Protein 1M06 (pdb70)

B-factor: mean 13.77, std 19.86, range [1.0, 128.06]

Foldseek 3Di:
DAKDWPWDKWWAFFFAQFKAFTDKDWDFAFKWKWKKKWWKKWFFWFPAADDFWWKKKKFKWWAFVCLFCPVLVVVCVVVDPNRDDDDWFAADPAQQLQGRLPHGQDPVRTHHRQSVVQLLLACQPPFADVLDDRDDDDGSHSDDPRCRRHNDGGFAPDDQQQDFQRPVQDQDDDDDADPPDRDVVVVVVSVVVVVVVRCCSRPVVDPQSVCVVVVHGDDCVRVSHTGIQFMDMDIWAFGWDAQDDPVRHPTIMYITMGIDMTIGGTDRRNRIGMIIMMMHIHDRAAEQFFDQLVVQDPDDDCQQPVVDPVNQVPHGWDKAFLVSTGVQTDRLAIGTHRGNVSVVDPGDHDNCVCLPPFRYQYQSHRFPNPVPSDSSNRRTDDSVSNVRTHPDPPPHTMIIMMMMTMMMGDDDDDPCVVPDDD/DADDPDFQDDADDPDAEEEAEEEAAFDALQFKAFASWQPAAAVLHHKYWYWYKYDHPDHQWGKHWHKHFYDQPDPDQKFKKKKWKKKFWPAQFQKAKFKKKFKALDPGDRIGRSVRIDTDHFDWPDGGRTITTGIHMDIDGQDDPDPRITMMMGMMMTGPGDDTGIMTIMMTMGTDPDDDDDDRPPD/DVCVVPDDDPPPDDDDDDDPDDDD

Secondary structure (DSSP, 8-state):
-EEEE--EEEEEEE-SSEEEEEEEEEE-TT-EEEEEEEEEEEEPPBSSS----EEEEEEEEEEEHHHHHTHHHHHHHHHGGG---PPEEE--SSTTTTGGGTS---TTSEEEHHHHHHHHHHIIIIIS-TTSPPP--SSGGGS-HHHHHH-EE-BPPP-TTTS-B-TT--S-------SS---HHHHHHHHHHHHHHHHHHHH--SHHHHHHHTT----TTTTTPPEEEEEEEEEE-EEEEE--STTTTT-EEEEEEEEEEEEEEEEE--SSEEEEEEEEEE-----TTB--HHHH-SS--HHHHT--HHHHTTSPPEEEEGGGTBTT--TT-EEEE-TTGGGT-------GGGGG-TT--S-SS-TTTTT-S-HHHHHB--GGGGGGGBS--BTBSEEEEEEEEEEEEE----HHHHH---/-------S----SS-SEEEEEEEE--B-TTSEEEB--SS---SSEEEEEEEEEE--SS-SSEEEEEEEEPP----SSEEEEEEEEEEEESS----EEEEEEEEESSSS-SEEEGGG-EEE----SEE-SSEEEEEEEEEEE-S-SSTT-EEEEEEEEEESS--SEEEEEEEEEEE-S-------TT-/--GGGS-----SSS----SSS---

Structure (mmCIF, N/CA/C/O backbone):
data_1M06
#
_entry.id   1M06
#
_cell.length_a   290.258
_cell.length_b   332.115
_cell.length_c   337.698
_cell.angle_alpha   90.00
_cell.angle_beta   94.08
_cell.angle_gamma   90.00
#
_symmetry.space_group_name_H-M   'P 1 21 1'
#
loop_
_entity.id
_entity.type
_entity.pdbx_description
1 polymer 'Capsid Protein'
2 polymer 'Major spike protein'
3 polymer 'Small core protein'
4 polymer "5'-D(P*(3DR)P*(3DR)P*(3DR)P*(3DR)P*(3DR)P*(3DR)P*(3DR)P*(3DR)P*(3DR)P*(3DR))-3'"
#
loop_
_atom_site.group_PDB
_atom_site.id
_atom_site.type_symbol
_atom_site.label_atom_id
_atom_site.label_alt_id
_atom_site.label_comp_id
_atom_site.label_asym_id
_atom_site.label_entity_id
_atom_site.label_seq_id
_atom_site.pdbx_PDB_ins_code
_atom_site.Cartn_x
_atom_site.Cartn_y
_atom_site.Cartn_z
_atom_site.occupancy
_atom_site.B_iso_or_equiv
_atom_site.auth_seq_id
_atom_site.auth_comp_id
_atom_site.auth_asym_id
_atom_site.auth_atom_id
_atom_site.pdbx_PDB_model_num
ATOM 1 N N . ARG A 1 10 ? 65.575 -15.232 60.364 1.00 58.00 10 ARG F N 1
ATOM 2 C CA . ARG A 1 10 ? 64.821 -14.557 61.412 1.00 58.00 10 ARG F CA 1
ATOM 3 C C . ARG A 1 10 ? 63.628 -13.786 60.824 1.00 58.00 10 ARG F C 1
ATOM 4 O O . ARG A 1 10 ? 63.456 -12.589 61.093 1.00 58.00 10 ARG F O 1
ATOM 12 N N . GLU A 1 11 ? 62.828 -14.467 60.002 1.00 18.19 11 GLU F N 1
ATOM 13 C CA . GLU A 1 11 ? 61.641 -13.862 59.393 1.00 18.19 11 GLU F CA 1
ATOM 14 C C . GLU A 1 11 ? 60.340 -14.423 59.989 1.00 18.19 11 GLU F C 1
ATOM 15 O O . GLU A 1 11 ? 60.364 -15.389 60.753 1.00 18.19 11 GLU F O 1
ATOM 21 N N . ILE A 1 12 ? 59.208 -13.818 59.638 1.00 9.72 12 ILE F N 1
ATOM 22 C CA . ILE A 1 12 ? 57.914 -14.224 60.184 1.00 9.72 12 ILE F CA 1
ATOM 23 C C . ILE A 1 12 ? 57.205 -15.397 59.535 1.00 9.72 12 ILE F C 1
ATOM 24 O O . ILE A 1 12 ? 57.130 -15.500 58.307 1.00 9.72 12 ILE F O 1
ATOM 29 N N . VAL A 1 13 ? 56.655 -16.262 60.377 1.00 1.01 13 VAL F N 1
ATOM 30 C CA . VAL A 1 13 ? 55.909 -17.420 59.912 1.00 1.01 13 VAL F CA 1
ATOM 31 C C . VAL A 1 13 ? 54.535 -17.217 60.514 1.00 1.01 13 VAL F C 1
ATOM 32 O O . VAL A 1 13 ? 54.434 -17.041 61.726 1.00 1.01 13 VAL F O 1
ATOM 36 N N . ASP A 1 14 ? 53.485 -17.222 59.694 1.00 1.00 14 ASP F N 1
ATOM 37 C CA . ASP A 1 14 ? 52.141 -17.015 60.230 1.00 1.00 14 ASP F CA 1
ATOM 38 C C . ASP A 1 14 ? 51.418 -18.327 60.492 1.00 1.00 14 ASP F C 1
ATOM 39 O O . ASP A 1 14 ? 50.991 -19.018 59.562 1.00 1.00 14 ASP F O 1
ATOM 44 N N . LEU A 1 15 ? 51.254 -18.642 61.771 1.00 9.17 15 LEU F N 1
ATOM 45 C CA . LEU A 1 15 ? 50.614 -19.878 62.168 1.00 9.17 15 LEU F CA 1
ATOM 46 C C . LEU A 1 15 ? 49.220 -19.695 62.726 1.00 9.17 15 LEU F C 1
ATOM 47 O O . LEU A 1 15 ? 48.706 -20.579 63.396 1.00 9.17 15 LEU F O 1
ATOM 52 N N . SER A 1 16 ? 48.607 -18.548 62.458 1.00 1.00 16 SER F N 1
ATOM 53 C CA . SER A 1 16 ? 47.262 -18.290 62.958 1.00 1.00 16 SER F CA 1
ATOM 54 C C . SER A 1 16 ? 46.347 -19.404 62.468 1.00 1.00 16 SER F C 1
ATOM 55 O O . SER A 1 16 ? 46.670 -20.063 61.482 1.00 1.00 16 SER F O 1
ATOM 58 N N . HIS A 1 17 ? 45.226 -19.618 63.155 1.00 1.00 17 HIS F N 1
ATOM 59 C CA . HIS A 1 17 ? 44.266 -20.662 62.772 1.00 1.00 17 HIS F CA 1
ATOM 60 C C . HIS A 1 17 ? 43.048 -20.716 63.697 1.00 1.00 17 HIS F C 1
ATOM 61 O O . HIS A 1 17 ? 43.089 -20.225 64.823 1.00 1.00 17 HIS F O 1
ATOM 68 N N . LEU A 1 18 ? 41.969 -21.329 63.211 1.00 1.02 18 LEU F N 1
ATOM 69 C CA . LEU A 1 18 ? 40.739 -21.476 63.983 1.00 1.02 18 LEU F CA 1
ATOM 70 C C . LEU A 1 18 ? 40.735 -22.810 64.690 1.00 1.02 18 LEU F C 1
ATOM 71 O O . LEU A 1 18 ? 41.498 -23.709 64.343 1.00 1.02 18 LEU F O 1
ATOM 76 N N . ALA A 1 19 ? 39.841 -22.955 65.660 1.00 1.00 19 ALA F N 1
ATOM 77 C CA . ALA A 1 19 ? 39.740 -24.201 66.397 1.00 1.00 19 ALA F CA 1
ATOM 78 C C . ALA A 1 19 ? 38.365 -24.364 66.994 1.00 1.00 19 ALA F C 1
ATOM 79 O O . ALA A 1 19 ? 37.949 -23.556 67.813 1.00 1.00 19 ALA F O 1
ATOM 81 N N . PHE A 1 20 ? 37.654 -25.401 66.571 1.00 1.00 20 PHE F N 1
ATOM 82 C CA . PHE A 1 20 ? 36.338 -25.688 67.124 1.00 1.00 20 PHE F CA 1
ATOM 83 C C . PHE A 1 20 ? 36.532 -26.887 68.018 1.00 1.00 20 PHE F C 1
ATOM 84 O O . PHE A 1 20 ? 36.953 -27.943 67.558 1.00 1.00 20 PHE F O 1
ATOM 92 N N . ASP A 1 21 ? 36.226 -26.737 69.296 1.00 1.00 21 ASP F N 1
ATOM 93 C CA . ASP A 1 21 ? 36.441 -27.833 70.213 1.00 1.00 21 ASP F CA 1
ATOM 94 C C . ASP A 1 21 ? 35.294 -27.997 71.191 1.00 1.00 21 ASP F C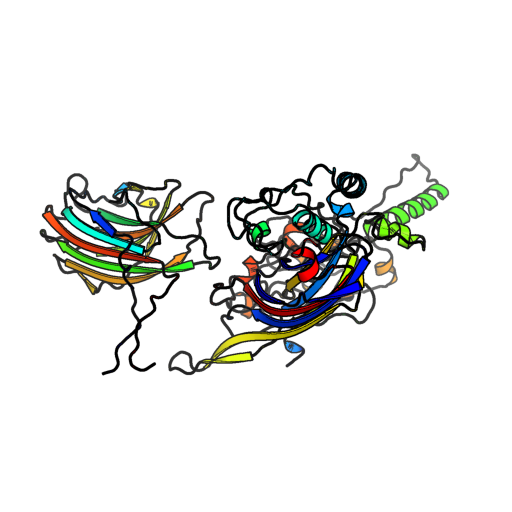 1
ATOM 95 O O . ASP A 1 21 ? 34.365 -27.196 71.201 1.00 1.00 21 ASP F O 1
ATOM 100 N N . CYS A 1 22 ? 35.363 -29.045 72.011 1.00 1.00 22 CYS F N 1
ATOM 101 C CA . CYS A 1 22 ? 34.332 -29.324 73.009 1.00 1.00 22 CYS F CA 1
ATOM 102 C C . CYS A 1 22 ? 34.792 -30.443 73.929 1.00 1.00 22 CYS F C 1
ATOM 103 O O . CYS A 1 22 ? 35.604 -31.278 73.536 1.00 1.00 22 CYS F O 1
ATOM 106 N N . GLY A 1 23 ? 34.265 -30.476 75.144 1.00 1.00 23 GLY F N 1
ATOM 107 C CA . GLY A 1 23 ? 34.683 -31.516 76.059 1.00 1.00 23 GLY F CA 1
ATOM 108 C C . GLY A 1 23 ? 33.751 -31.748 77.223 1.00 1.00 23 GLY F C 1
ATOM 109 O O . GLY A 1 23 ? 32.630 -31.233 77.253 1.00 1.00 23 GLY F O 1
ATOM 110 N N . MET A 1 24 ? 34.218 -32.554 78.174 1.00 1.47 24 MET F N 1
ATOM 111 C CA . MET A 1 24 ? 33.442 -32.864 79.362 1.00 1.47 24 MET F CA 1
ATOM 112 C C . MET A 1 24 ? 33.877 -31.879 80.422 1.00 1.47 24 MET F C 1
ATOM 113 O O . MET A 1 24 ? 34.948 -31.271 80.305 1.00 1.47 24 MET F O 1
ATOM 118 N N . LEU A 1 25 ? 33.061 -31.731 81.460 1.00 1.06 25 LEU F N 1
ATOM 119 C CA . LEU A 1 25 ? 33.374 -30.796 82.507 1.00 1.06 25 LEU F CA 1
ATOM 120 C C . LEU A 1 25 ? 34.726 -30.978 83.171 1.00 1.06 25 LEU F C 1
ATOM 121 O O . LEU A 1 25 ? 35.736 -30.459 82.690 1.00 1.06 25 LEU F O 1
ATOM 126 N N . GLY A 1 26 ? 34.765 -31.720 84.269 1.00 1.09 26 GLY F N 1
ATOM 127 C CA . GLY A 1 26 ? 36.017 -31.880 84.993 1.00 1.09 26 GLY F CA 1
ATOM 128 C C . GLY A 1 26 ? 37.325 -32.218 84.281 1.00 1.09 26 GLY F C 1
ATOM 129 O O . GLY A 1 26 ? 38.404 -32.142 84.886 1.00 1.09 26 GLY F O 1
ATOM 130 N N . ARG A 1 27 ? 37.260 -32.572 83.005 1.00 1.00 27 ARG F N 1
ATOM 131 C CA . ARG A 1 27 ? 38.469 -32.967 82.300 1.00 1.00 27 ARG F CA 1
ATOM 132 C C . ARG A 1 27 ? 39.234 -31.881 81.549 1.00 1.00 27 ARG F C 1
ATOM 133 O O . ARG A 1 27 ? 38.634 -30.998 80.938 1.00 1.00 27 ARG F O 1
ATOM 141 N N . LEU A 1 28 ? 40.564 -31.984 81.623 1.00 1.00 28 LEU F N 1
ATOM 142 C CA . LEU A 1 28 ? 41.531 -31.058 81.015 1.00 1.00 28 LEU F CA 1
ATOM 143 C C . LEU A 1 28 ? 41.850 -31.404 79.577 1.00 1.00 28 LEU F C 1
ATOM 144 O O . LEU A 1 28 ? 42.522 -32.399 79.319 1.00 1.00 28 LEU F O 1
ATOM 149 N N . LYS A 1 29 ? 41.410 -30.564 78.647 1.00 1.04 29 LYS F N 1
ATOM 150 C CA . LYS A 1 29 ? 41.653 -30.829 77.237 1.00 1.04 29 LYS F CA 1
ATOM 151 C C . LYS A 1 29 ? 42.576 -29.865 76.521 1.00 1.04 29 LYS F C 1
ATOM 152 O O . LYS A 1 29 ? 42.571 -28.665 76.788 1.00 1.04 29 LYS F O 1
ATOM 158 N N . THR A 1 30 ? 43.355 -30.408 75.593 1.00 1.00 30 THR F N 1
ATOM 159 C CA . THR A 1 30 ? 44.273 -29.621 74.790 1.00 1.00 30 THR F CA 1
ATOM 160 C C . THR A 1 30 ? 43.439 -28.948 73.718 1.00 1.00 30 THR F C 1
ATOM 161 O O . THR A 1 30 ? 42.605 -29.597 73.101 1.00 1.00 30 THR F O 1
ATOM 165 N N . VAL A 1 31 ? 43.648 -27.661 73.474 1.00 2.81 31 VAL F N 1
ATOM 166 C CA . VAL A 1 31 ? 42.853 -27.013 72.450 1.00 2.81 31 VAL F CA 1
ATOM 167 C C . VAL A 1 31 ? 43.650 -26.576 71.241 1.00 2.81 31 VAL F C 1
ATOM 168 O O . VAL A 1 31 ? 43.075 -26.264 70.203 1.00 2.81 31 VAL F O 1
ATOM 172 N N . SER A 1 32 ? 44.969 -26.539 71.372 1.00 11.73 32 SER F N 1
ATOM 173 C CA . SER A 1 32 ? 45.827 -26.154 70.259 1.00 11.73 32 SER F CA 1
ATOM 174 C C . SER A 1 32 ? 47.285 -26.300 70.649 1.00 11.73 32 SER F C 1
ATOM 175 O O . SER A 1 32 ? 47.705 -25.846 71.715 1.00 11.73 32 SER F O 1
ATOM 178 N N . TRP A 1 33 ? 48.057 -26.958 69.791 1.00 4.33 33 TRP F N 1
ATOM 179 C CA . TRP A 1 33 ? 49.478 -27.148 70.044 1.00 4.33 33 TRP F CA 1
ATOM 180 C C . TRP A 1 33 ? 50.231 -26.766 68.799 1.00 4.33 33 TRP F C 1
ATOM 181 O O . TRP A 1 33 ? 49.749 -26.979 67.692 1.00 4.33 33 TRP F O 1
ATOM 192 N N . THR A 1 34 ? 51.423 -26.222 68.983 1.00 1.63 34 THR F N 1
ATOM 193 C CA . THR A 1 34 ? 52.235 -25.789 67.862 1.00 1.63 34 THR F CA 1
ATOM 194 C C . THR A 1 34 ? 53.671 -26.226 68.059 1.00 1.63 34 THR F C 1
ATOM 195 O O . THR A 1 34 ? 54.246 -26.017 69.117 1.00 1.63 34 THR F O 1
ATOM 199 N N . PRO A 1 35 ? 54.260 -26.871 67.051 1.00 1.00 35 PRO F N 1
ATOM 200 C CA . PRO A 1 35 ? 55.648 -27.283 67.229 1.00 1.00 35 PRO F CA 1
ATOM 201 C C . PRO A 1 35 ? 56.534 -26.075 66.980 1.00 1.00 35 PRO F C 1
ATOM 202 O O . PRO A 1 35 ? 56.287 -25.291 66.061 1.00 1.00 35 PRO F O 1
ATOM 206 N N . VAL A 1 36 ? 57.548 -25.916 67.818 1.00 4.90 36 VAL F N 1
ATOM 207 C CA . VAL A 1 36 ? 58.468 -24.801 67.694 1.00 4.90 36 VAL F CA 1
ATOM 208 C C . VAL A 1 36 ? 59.883 -25.326 67.573 1.00 4.90 36 VAL F C 1
ATOM 209 O O . VAL A 1 36 ? 60.141 -26.513 67.813 1.00 4.90 36 VAL F O 1
ATOM 213 N N . ILE A 1 37 ? 60.796 -24.430 67.208 1.00 2.63 37 ILE F N 1
ATOM 214 C CA . ILE A 1 37 ? 62.193 -24.777 67.010 1.00 2.63 37 ILE F CA 1
ATOM 215 C C . ILE A 1 37 ? 63.113 -23.920 67.841 1.00 2.63 37 ILE F C 1
ATOM 216 O O . ILE A 1 37 ? 62.793 -22.777 68.151 1.00 2.63 37 ILE F O 1
ATOM 221 N N . ALA A 1 38 ? 64.270 -24.457 68.195 1.00 1.00 38 ALA F N 1
ATOM 222 C CA . ALA A 1 38 ? 65.218 -23.689 68.974 1.00 1.00 38 ALA F CA 1
ATOM 223 C C . ALA A 1 38 ? 65.478 -22.377 68.244 1.00 1.00 38 ALA F C 1
ATOM 224 O O . ALA A 1 38 ? 65.751 -22.368 67.051 1.00 1.00 38 ALA F O 1
ATOM 226 N N . GLY A 1 39 ? 65.410 -21.269 68.966 1.00 1.00 39 GLY F N 1
ATOM 227 C CA . GLY A 1 39 ? 65.683 -19.973 68.360 1.00 1.00 39 GLY F CA 1
ATOM 228 C C . GLY A 1 39 ? 64.424 -19.193 68.020 1.00 1.00 39 GLY F C 1
ATOM 229 O O . GLY A 1 39 ? 64.486 -17.987 67.761 1.00 1.00 39 GLY F O 1
ATOM 230 N N . ASP A 1 40 ? 63.279 -19.869 68.025 1.00 1.00 40 ASP F N 1
ATOM 231 C CA . ASP A 1 40 ? 62.004 -19.230 67.705 1.00 1.00 40 ASP F CA 1
ATOM 232 C C . ASP A 1 40 ? 61.537 -18.212 68.745 1.00 1.00 40 ASP F C 1
ATOM 233 O O . ASP A 1 40 ? 61.813 -18.356 69.936 1.00 1.00 40 ASP F O 1
ATOM 238 N N . SER A 1 41 ? 60.861 -17.182 68.286 1.00 1.00 41 SER F N 1
ATOM 239 C CA . SER A 1 41 ? 60.232 -16.175 69.122 1.00 1.00 41 SER F CA 1
ATOM 240 C C . SER A 1 41 ? 58.743 -16.394 68.865 1.00 1.00 41 SER F C 1
ATOM 241 O O . SER A 1 41 ? 58.216 -16.049 67.805 1.00 1.00 41 SER F O 1
ATOM 244 N N . PHE A 1 42 ? 58.042 -16.956 69.841 1.00 1.00 42 PHE F N 1
ATOM 245 C CA . PHE A 1 42 ? 56.635 -17.310 69.709 1.00 1.00 42 PHE F CA 1
ATOM 246 C C . PHE A 1 42 ? 55.654 -16.416 70.454 1.00 1.00 42 PHE F C 1
ATOM 247 O O . PHE A 1 42 ? 55.760 -16.253 71.666 1.00 1.00 42 PHE F O 1
ATOM 255 N N . GLU A 1 43 ? 54.703 -15.847 69.722 1.00 1.04 43 GLU F N 1
ATOM 256 C CA . GLU A 1 43 ? 53.676 -14.979 70.302 1.00 1.04 43 GLU F CA 1
ATOM 257 C C . GLU A 1 43 ? 52.301 -15.549 69.935 1.00 1.04 43 GLU F C 1
ATOM 258 O O . GLU A 1 43 ? 52.087 -15.979 68.800 1.00 1.04 43 GLU F O 1
ATOM 264 N N . LEU A 1 44 ? 51.369 -15.559 70.885 1.00 1.56 44 LEU F N 1
ATOM 265 C CA . LEU A 1 44 ? 50.033 -16.088 70.624 1.00 1.56 44 LEU F CA 1
ATOM 266 C C . LEU A 1 44 ? 48.933 -15.275 71.253 1.00 1.56 44 LEU F C 1
ATOM 267 O O . LEU A 1 44 ? 48.934 -15.072 72.457 1.00 1.56 44 LEU F O 1
ATOM 272 N N . ASP A 1 45 ? 47.979 -14.829 70.442 1.00 1.02 45 ASP F N 1
ATOM 273 C CA . ASP A 1 45 ? 46.836 -14.071 70.939 1.00 1.02 45 ASP F CA 1
ATOM 274 C C . ASP A 1 45 ? 45.594 -14.804 70.474 1.00 1.02 45 ASP F C 1
ATOM 275 O O . ASP A 1 45 ? 45.236 -14.759 69.295 1.00 1.02 45 ASP F O 1
ATOM 280 N N . ALA A 1 46 ? 44.946 -15.503 71.401 1.00 1.00 46 ALA F N 1
ATOM 281 C CA . ALA A 1 46 ? 43.751 -16.250 71.061 1.00 1.00 46 ALA F CA 1
ATOM 282 C C . ALA A 1 46 ? 42.526 -15.498 71.515 1.00 1.00 46 ALA F C 1
ATOM 283 O O . ALA A 1 46 ? 42.536 -14.827 72.542 1.00 1.00 46 ALA F O 1
ATOM 285 N N . VAL A 1 47 ? 41.467 -15.618 70.735 1.00 1.00 47 VAL F N 1
ATOM 286 C CA . VAL A 1 47 ? 40.225 -14.954 71.060 1.00 1.00 47 VAL F CA 1
ATOM 287 C C . VAL A 1 47 ? 39.069 -15.748 70.492 1.00 1.00 47 VAL F C 1
ATOM 288 O O . VAL A 1 47 ? 39.126 -16.210 69.357 1.00 1.00 47 VAL F O 1
ATOM 292 N N . GLY A 1 48 ? 38.022 -15.907 71.287 1.00 1.00 48 GLY F N 1
ATOM 293 C CA . GLY A 1 48 ? 36.874 -16.655 70.828 1.00 1.00 48 GLY F CA 1
ATOM 294 C C . GLY A 1 48 ? 35.762 -16.635 71.846 1.00 1.00 48 GLY F C 1
ATOM 295 O O . GLY A 1 48 ? 35.674 -15.731 72.675 1.00 1.00 48 GLY F O 1
ATOM 296 N N . ALA A 1 49 ? 34.908 -17.644 71.781 1.00 1.00 49 ALA F N 1
ATOM 297 C CA . ALA A 1 49 ? 33.789 -17.735 72.694 1.00 1.00 49 ALA F CA 1
ATOM 298 C C . ALA A 1 49 ? 33.647 -19.154 73.183 1.00 1.00 49 ALA F C 1
ATOM 299 O O . ALA A 1 49 ? 33.929 -20.097 72.452 1.00 1.00 49 ALA F O 1
ATOM 301 N N . LEU A 1 50 ? 33.211 -19.298 74.426 1.00 1.00 50 LEU F N 1
ATOM 302 C CA . LEU A 1 50 ? 33.021 -20.605 75.016 1.00 1.00 50 LEU F CA 1
ATOM 303 C C . LEU A 1 50 ? 31.571 -20.760 75.434 1.00 1.00 50 LEU F C 1
ATOM 304 O O . LEU A 1 50 ? 30.984 -19.842 76.000 1.00 1.00 50 LEU F O 1
ATOM 309 N N . ARG A 1 51 ? 30.997 -21.929 75.157 1.00 5.19 51 ARG F N 1
ATOM 310 C CA . ARG A 1 51 ? 29.604 -22.220 75.486 1.00 5.19 51 ARG F CA 1
ATOM 311 C C . ARG A 1 51 ? 29.422 -23.561 76.200 1.00 5.19 51 ARG F C 1
ATOM 312 O O . ARG A 1 51 ? 30.359 -24.343 76.312 1.00 5.19 51 ARG F O 1
ATOM 320 N N . LEU A 1 52 ? 28.214 -23.816 76.688 1.00 5.18 52 LEU F N 1
ATOM 321 C CA . LEU A 1 52 ? 27.890 -25.089 77.336 1.00 5.18 52 LEU F CA 1
ATOM 322 C C . LEU A 1 52 ? 26.669 -25.635 76.624 1.00 5.18 52 LEU F C 1
ATOM 323 O O . LEU A 1 52 ? 25.863 -24.868 76.096 1.00 5.18 52 LEU F O 1
ATOM 328 N N . SER A 1 53 ? 26.515 -26.950 76.597 1.00 2.87 53 SER F N 1
ATOM 329 C CA . SER A 1 53 ? 25.345 -27.505 75.948 1.00 2.87 53 SER F CA 1
ATOM 330 C C . SER A 1 53 ? 24.108 -26.864 76.568 1.00 2.87 53 SER F C 1
ATOM 331 O O . SER A 1 53 ? 24.168 -26.290 77.649 1.00 2.87 53 SER F O 1
ATOM 334 N N . PRO A 1 54 ? 22.973 -26.933 75.874 1.00 1.00 54 PRO F N 1
ATOM 335 C CA . PRO A 1 54 ? 21.714 -26.351 76.348 1.00 1.00 54 PRO F CA 1
ATOM 336 C C . PRO A 1 54 ? 21.307 -26.825 77.723 1.00 1.00 54 PRO F C 1
ATOM 337 O O . PRO A 1 54 ? 21.317 -28.019 78.000 1.00 1.00 54 PRO F O 1
ATOM 341 N N . LEU A 1 55 ? 20.938 -25.892 78.587 1.00 3.46 55 LEU F N 1
ATOM 342 C CA . LEU A 1 55 ? 20.517 -26.273 79.928 1.00 3.46 55 LEU F CA 1
ATOM 343 C C . LEU A 1 55 ? 19.032 -26.582 79.995 1.00 3.46 55 LEU F C 1
ATOM 344 O O . LEU A 1 55 ? 18.232 -26.033 79.239 1.00 3.46 55 LEU F O 1
ATOM 349 N N . ARG A 1 56 ? 18.673 -27.462 80.916 1.00 3.99 56 ARG F N 1
ATOM 350 C CA . ARG A 1 56 ? 17.289 -27.867 81.099 1.00 3.99 56 ARG F CA 1
ATOM 351 C C . ARG A 1 56 ? 16.442 -26.719 81.632 1.00 3.99 56 ARG F C 1
ATOM 352 O O . ARG A 1 56 ? 15.291 -26.545 81.227 1.00 3.99 56 ARG F O 1
ATOM 360 N N . ARG A 1 57 ? 17.016 -25.937 82.540 1.00 1.00 57 ARG F N 1
ATOM 361 C CA . ARG A 1 57 ? 16.297 -24.807 83.112 1.00 1.00 57 ARG F CA 1
ATOM 362 C C . ARG A 1 57 ? 17.039 -23.519 82.796 1.00 1.00 57 ARG F C 1
ATOM 363 O O . ARG A 1 57 ? 17.894 -23.484 81.907 1.00 1.00 57 ARG F O 1
ATOM 371 N N . GLY A 1 58 ? 16.701 -22.458 83.518 1.00 15.83 58 GLY F N 1
ATOM 372 C CA . GLY A 1 58 ? 17.374 -21.192 83.299 1.00 15.83 58 GLY F CA 1
ATOM 373 C C . GLY A 1 58 ? 18.780 -21.221 83.871 1.00 15.83 58 GLY F C 1
ATOM 374 O O . GLY A 1 58 ? 19.227 -22.235 84.413 1.00 15.83 58 GLY F O 1
ATOM 375 N N . LEU A 1 59 ? 19.485 -20.107 83.755 1.00 8.13 59 LEU F N 1
ATOM 376 C CA . LEU A 1 59 ? 20.837 -20.045 84.269 1.00 8.13 59 LEU F CA 1
ATOM 377 C C . LEU A 1 59 ? 20.828 -20.006 85.782 1.00 8.13 59 LEU F C 1
ATOM 378 O O . LEU A 1 59 ? 19.977 -19.348 86.392 1.00 8.13 59 LEU F O 1
ATOM 383 N N . ALA A 1 60 ? 21.778 -20.713 86.385 1.00 9.02 60 ALA F N 1
ATOM 384 C CA . ALA A 1 60 ? 21.874 -20.750 87.838 1.00 9.02 60 ALA F CA 1
ATOM 385 C C . ALA A 1 60 ? 23.207 -20.177 88.292 1.00 9.02 60 ALA F C 1
ATOM 386 O O . ALA A 1 60 ? 23.255 -19.123 88.930 1.00 9.02 60 ALA F O 1
ATOM 388 N N . ILE A 1 61 ? 24.287 -20.882 87.964 1.00 1.03 61 ILE F N 1
ATOM 389 C CA . ILE A 1 61 ? 25.622 -20.428 88.324 1.00 1.03 61 ILE F CA 1
ATOM 390 C C . ILE A 1 61 ? 26.550 -20.473 87.130 1.00 1.03 61 ILE F C 1
ATOM 391 O O . ILE A 1 61 ? 26.362 -21.270 86.207 1.00 1.03 61 ILE F O 1
ATOM 396 N N . ASP A 1 62 ? 27.554 -19.610 87.151 1.00 4.15 62 ASP F N 1
ATOM 397 C CA . ASP A 1 62 ? 28.505 -19.570 86.062 1.00 4.15 62 ASP F CA 1
ATOM 398 C C . ASP A 1 62 ? 29.644 -20.528 86.342 1.00 4.15 62 ASP F C 1
ATOM 399 O O . ASP A 1 62 ? 30.085 -20.670 87.483 1.00 4.15 62 ASP F O 1
ATOM 404 N N . SER A 1 63 ? 30.108 -21.176 85.287 1.00 1.00 63 SER F N 1
ATOM 405 C CA . SER A 1 63 ? 31.219 -22.112 85.361 1.00 1.00 63 SER F CA 1
ATOM 406 C C . SER A 1 63 ? 32.505 -21.296 85.308 1.00 1.00 63 SER F C 1
ATOM 407 O O . SER A 1 63 ? 32.498 -20.186 84.782 1.00 1.00 63 SER F O 1
ATOM 410 N N . LYS A 1 64 ? 33.598 -21.816 85.858 1.00 1.24 64 LYS F N 1
ATOM 411 C CA . LYS A 1 64 ? 34.862 -21.086 85.810 1.00 1.24 64 LYS F CA 1
ATOM 412 C C . LYS A 1 64 ? 35.770 -21.771 84.803 1.00 1.24 64 LYS F C 1
ATOM 413 O O . LYS A 1 64 ? 36.007 -22.978 84.887 1.00 1.24 64 LYS F O 1
ATOM 419 N N . VAL A 1 65 ? 36.266 -20.989 83.846 1.00 1.00 65 VAL F N 1
ATOM 420 C CA . VAL A 1 65 ? 37.122 -21.508 82.790 1.00 1.00 65 VAL F CA 1
ATOM 421 C C . VAL A 1 65 ? 38.581 -21.125 82.965 1.00 1.00 65 VAL F C 1
ATOM 422 O O . VAL A 1 65 ? 38.885 -19.985 83.280 1.00 1.00 65 VAL F O 1
ATOM 426 N N . ASP A 1 66 ? 39.476 -22.082 82.746 1.00 1.00 66 ASP F N 1
ATOM 427 C CA . ASP A 1 66 ? 40.915 -21.847 82.858 1.00 1.00 66 ASP F CA 1
ATOM 428 C C . ASP A 1 66 ? 41.617 -22.249 81.568 1.00 1.00 66 ASP F C 1
ATOM 429 O O . ASP A 1 66 ? 41.370 -23.325 81.041 1.00 1.00 66 ASP F O 1
ATOM 434 N N . PHE A 1 67 ? 42.484 -21.380 81.057 1.00 1.00 67 PHE F N 1
ATOM 435 C CA . PHE A 1 67 ? 43.245 -21.676 79.851 1.00 1.00 67 PHE F CA 1
ATOM 436 C C . PHE A 1 67 ? 44.713 -21.645 80.215 1.00 1.00 67 PHE F C 1
ATOM 437 O O . PHE A 1 67 ? 45.155 -20.754 80.928 1.00 1.00 67 PHE F O 1
ATOM 445 N N . PHE A 1 68 ? 45.477 -22.607 79.727 1.00 1.04 68 PHE F N 1
ATOM 446 C CA . PHE A 1 68 ? 46.893 -22.639 80.028 1.00 1.04 68 PHE F CA 1
ATOM 447 C C . PHE A 1 68 ? 47.684 -22.807 78.758 1.00 1.04 68 PHE F C 1
ATOM 448 O O . PHE A 1 68 ? 47.180 -23.324 77.768 1.00 1.04 68 PHE F O 1
ATOM 456 N N . THR A 1 69 ? 48.935 -22.381 78.795 1.00 1.15 69 THR F N 1
ATOM 457 C CA . THR A 1 69 ? 49.814 -22.540 77.655 1.00 1.15 69 THR F CA 1
ATOM 458 C C . THR A 1 69 ? 51.183 -22.878 78.200 1.00 1.15 69 THR F C 1
ATOM 459 O O . THR A 1 69 ? 51.813 -22.064 78.867 1.00 1.15 69 THR F O 1
ATOM 463 N N . PHE A 1 70 ? 51.635 -24.095 77.933 1.00 1.00 70 PHE F N 1
ATOM 464 C CA . PHE A 1 70 ? 52.929 -24.536 78.407 1.00 1.00 70 PHE F CA 1
ATOM 465 C C . PHE A 1 70 ? 53.891 -24.712 77.252 1.00 1.00 70 PHE F C 1
ATOM 466 O O . PHE A 1 70 ? 53.485 -24.850 76.097 1.00 1.00 70 PHE F O 1
ATOM 474 N N . TYR A 1 71 ? 55.178 -24.702 77.578 1.00 1.00 71 TYR F N 1
ATOM 475 C CA . TYR A 1 71 ? 56.225 -24.905 76.596 1.00 1.00 71 TYR F CA 1
ATOM 476 C C . TYR A 1 71 ? 56.948 -26.147 77.073 1.00 1.00 71 TYR F C 1
ATOM 477 O O . TYR A 1 71 ? 57.284 -26.240 78.246 1.00 1.00 71 TYR F O 1
ATOM 486 N N . ILE A 1 72 ? 57.169 -27.106 76.188 1.00 1.00 72 ILE F N 1
ATOM 487 C CA . ILE A 1 72 ? 57.854 -28.327 76.582 1.00 1.00 72 ILE F CA 1
ATOM 488 C C . ILE A 1 72 ? 58.948 -28.690 75.615 1.00 1.00 72 ILE F C 1
ATOM 489 O O . ILE A 1 72 ? 58.688 -28.995 74.455 1.00 1.00 72 ILE F O 1
ATOM 494 N N . PRO A 1 73 ? 60.191 -28.692 76.088 1.00 1.04 73 PRO F N 1
ATOM 495 C CA . PRO A 1 73 ? 61.355 -29.027 75.276 1.00 1.04 73 PRO F CA 1
ATOM 496 C C . PRO A 1 73 ? 61.254 -30.477 74.853 1.00 1.04 73 PRO F C 1
ATOM 497 O O . PRO A 1 73 ? 60.929 -31.333 75.671 1.00 1.04 73 PRO F O 1
ATOM 501 N N . HIS A 1 74 ? 61.528 -30.765 73.590 1.00 1.69 74 HIS F N 1
ATOM 502 C CA . HIS A 1 74 ? 61.461 -32.145 73.146 1.00 1.69 74 HIS F CA 1
ATOM 503 C C . HIS A 1 74 ? 62.408 -32.987 73.969 1.00 1.69 74 HIS F C 1
ATOM 504 O O . HIS A 1 74 ? 62.182 -34.179 74.175 1.00 1.69 74 HIS F O 1
ATOM 511 N N . ARG A 1 75 ? 63.469 -32.361 74.460 1.00 1.00 75 ARG F N 1
ATOM 512 C CA . ARG A 1 75 ? 64.419 -33.089 75.271 1.00 1.00 75 ARG F CA 1
ATOM 513 C C . ARG A 1 75 ? 63.705 -33.685 76.482 1.00 1.00 75 ARG F C 1
ATOM 514 O O . ARG A 1 75 ? 64.005 -34.800 76.896 1.00 1.00 75 ARG F O 1
ATOM 522 N N . HIS A 1 76 ? 62.751 -32.954 77.045 1.00 1.16 76 HIS F N 1
ATOM 523 C CA . HIS A 1 76 ? 62.018 -33.451 78.204 1.00 1.16 76 HIS F CA 1
ATOM 524 C C . HIS A 1 76 ? 61.277 -34.739 77.886 1.00 1.16 76 HIS F C 1
ATOM 525 O O . HIS A 1 76 ? 61.037 -35.568 78.765 1.00 1.16 76 HIS F O 1
ATOM 532 N N . VAL A 1 77 ? 60.899 -34.904 76.629 1.00 1.03 77 VAL F N 1
ATOM 533 C CA . VAL A 1 77 ? 60.152 -36.077 76.241 1.00 1.03 77 VAL F CA 1
ATOM 534 C C . VAL A 1 77 ? 61.019 -37.235 75.835 1.00 1.03 77 VAL F C 1
ATOM 535 O O . VAL A 1 77 ? 60.982 -38.301 76.442 1.00 1.03 77 VAL F O 1
ATOM 539 N N . TYR A 1 78 ? 61.805 -37.014 74.795 1.00 10.27 78 TYR F N 1
ATOM 540 C CA . TYR A 1 78 ? 62.661 -38.051 74.256 1.00 10.27 78 TYR F CA 1
ATOM 541 C C . TYR A 1 78 ? 63.933 -38.359 75.047 1.00 10.27 78 TYR F C 1
ATOM 542 O O . TYR A 1 78 ? 64.637 -39.322 74.741 1.00 10.27 78 TYR F O 1
ATOM 551 N N . GLY A 1 79 ? 64.226 -37.562 76.068 1.00 4.88 79 GLY F N 1
ATOM 552 C CA . GLY A 1 79 ? 65.414 -37.809 76.865 1.00 4.88 79 GLY F CA 1
ATOM 553 C C . GLY A 1 79 ? 66.736 -37.756 76.108 1.00 4.88 79 GLY F C 1
ATOM 554 O O . GLY A 1 79 ? 66.889 -37.001 75.136 1.00 4.88 79 GLY F O 1
ATOM 555 N N . ASP A 1 80 ? 67.701 -38.559 76.559 1.00 9.27 80 ASP F N 1
ATOM 556 C CA . ASP A 1 80 ? 69.016 -38.596 75.927 1.00 9.27 80 ASP F CA 1
ATOM 557 C C . ASP A 1 80 ? 68.851 -38.908 74.437 1.00 9.27 80 ASP F C 1
ATOM 558 O O . ASP A 1 80 ? 69.597 -38.417 73.592 1.00 9.27 80 ASP F O 1
ATOM 563 N N . GLN A 1 81 ? 67.847 -39.720 74.135 1.00 1.43 81 GLN F N 1
ATOM 564 C CA . GLN A 1 81 ? 67.540 -40.116 72.771 1.00 1.43 81 GLN F CA 1
ATOM 565 C C . GLN A 1 81 ? 67.376 -38.882 71.889 1.00 1.43 81 GLN F C 1
ATOM 566 O O . GLN A 1 81 ? 67.697 -38.916 70.702 1.00 1.43 81 GLN F O 1
ATOM 572 N N . TRP A 1 82 ? 66.877 -37.794 72.469 1.00 1.00 82 TRP F N 1
ATOM 573 C CA . TRP A 1 82 ? 66.700 -36.565 71.708 1.00 1.00 82 TRP F CA 1
ATOM 574 C C . TRP A 1 82 ? 68.047 -35.937 71.487 1.00 1.00 82 TRP F C 1
ATOM 575 O O . TRP A 1 82 ? 68.403 -35.586 70.369 1.00 1.00 82 TRP F O 1
ATOM 586 N N . ILE A 1 83 ? 68.796 -35.783 72.569 1.00 1.28 83 ILE F N 1
ATOM 587 C CA . ILE A 1 83 ? 70.112 -35.201 72.458 1.00 1.28 83 ILE F CA 1
ATOM 588 C C . ILE A 1 83 ? 70.874 -35.869 71.326 1.00 1.28 83 ILE F C 1
ATOM 589 O O . ILE A 1 83 ? 71.450 -35.193 70.479 1.00 1.28 83 ILE F O 1
ATOM 594 N N . GLN A 1 84 ? 70.875 -37.198 71.299 1.00 1.10 84 GLN F N 1
ATOM 595 C CA . GLN A 1 84 ? 71.569 -37.899 70.232 1.00 1.10 84 GLN F CA 1
ATOM 596 C C . GLN A 1 84 ? 70.984 -37.458 68.904 1.00 1.10 84 GLN F C 1
ATOM 597 O O . GLN A 1 84 ? 71.710 -37.039 68.003 1.00 1.10 84 GLN F O 1
ATOM 603 N N . PHE A 1 85 ? 69.666 -37.539 68.792 1.00 1.08 85 PHE F N 1
ATOM 604 C CA . PHE A 1 85 ? 68.981 -37.113 67.577 1.00 1.08 85 PHE F CA 1
ATOM 605 C C . PHE A 1 85 ? 69.606 -35.814 67.061 1.00 1.08 85 PHE F C 1
ATOM 606 O O . PHE A 1 85 ? 70.206 -35.783 65.992 1.00 1.08 85 PHE F O 1
ATOM 614 N N . MET A 1 86 ? 69.486 -34.748 67.839 1.00 1.00 86 MET F N 1
ATOM 615 C CA . MET A 1 86 ? 70.043 -33.477 67.437 1.00 1.00 86 MET F CA 1
ATOM 616 C C . MET A 1 86 ? 71.525 -33.548 67.178 1.00 1.00 86 MET F C 1
ATOM 617 O O . MET A 1 86 ? 72.019 -32.893 66.273 1.00 1.00 86 MET F O 1
ATOM 622 N N . ARG A 1 87 ? 72.247 -34.329 67.966 1.00 1.00 87 ARG F N 1
ATOM 623 C CA . ARG A 1 87 ? 73.682 -34.412 67.760 1.00 1.00 87 ARG F CA 1
ATOM 624 C C . ARG A 1 87 ? 74.036 -35.081 66.451 1.00 1.00 87 ARG F C 1
ATOM 625 O O . ARG A 1 87 ? 74.736 -34.504 65.627 1.00 1.00 87 ARG F O 1
ATOM 633 N N . ASP A 1 88 ? 73.540 -36.300 66.265 1.00 1.52 88 ASP F N 1
ATOM 634 C CA . ASP A 1 88 ? 73.820 -37.075 65.065 1.00 1.52 88 ASP F CA 1
ATOM 635 C C . ASP A 1 88 ? 73.283 -36.387 63.823 1.00 1.52 88 ASP F C 1
ATOM 636 O O . ASP A 1 88 ? 73.598 -36.767 62.691 1.00 1.52 88 ASP F O 1
ATOM 641 N N . GLY A 1 89 ? 72.474 -35.363 64.035 1.00 5.72 89 GLY F N 1
ATOM 642 C CA . GLY A 1 89 ? 71.923 -34.638 62.908 1.00 5.72 89 GLY F CA 1
ATOM 643 C C . GLY A 1 89 ? 71.278 -35.509 61.844 1.00 5.72 89 GLY F C 1
ATOM 644 O O . GLY A 1 89 ? 70.452 -36.373 62.139 1.00 5.72 89 GLY F O 1
ATOM 645 N N . VAL A 1 90 ? 71.677 -35.286 60.599 1.00 1.32 90 VAL F N 1
ATOM 646 C CA . VAL A 1 90 ? 71.121 -36.009 59.463 1.00 1.32 90 VAL F CA 1
ATOM 647 C C . VAL A 1 90 ? 71.441 -37.500 59.447 1.00 1.32 90 VAL F C 1
ATOM 648 O O . VAL A 1 90 ? 71.213 -38.183 58.454 1.00 1.32 90 VAL F O 1
ATOM 652 N N . ASN A 1 91 ? 71.966 -38.014 60.549 1.00 17.03 91 ASN F N 1
ATOM 653 C CA . ASN A 1 91 ? 72.288 -39.427 60.617 1.00 17.03 91 ASN F CA 1
ATOM 654 C C . ASN A 1 91 ? 71.541 -40.069 61.757 1.00 17.03 91 ASN F C 1
ATOM 655 O O . ASN A 1 91 ? 71.686 -41.261 62.013 1.00 17.03 91 ASN F O 1
ATOM 660 N N . ALA A 1 92 ? 70.724 -39.272 62.433 1.00 7.63 92 ALA F N 1
ATOM 661 C CA . ALA A 1 92 ? 69.967 -39.748 63.586 1.00 7.63 92 ALA F CA 1
ATOM 662 C C . ALA A 1 92 ? 68.922 -40.817 63.318 1.00 7.63 92 ALA F C 1
ATOM 663 O O . ALA A 1 92 ? 68.217 -40.785 62.308 1.00 7.63 92 ALA F O 1
ATOM 665 N N . GLN A 1 93 ? 68.843 -41.774 64.239 1.00 6.78 93 GLN F N 1
ATOM 666 C CA . GLN A 1 93 ? 67.854 -42.830 64.138 1.00 6.78 93 GLN F CA 1
ATOM 667 C C . GLN A 1 93 ? 66.563 -42.112 64.485 1.00 6.78 93 GLN F C 1
ATOM 668 O O . GLN A 1 93 ? 66.431 -41.530 65.563 1.00 6.78 93 GLN F O 1
ATOM 674 N N . PRO A 1 94 ? 65.594 -42.139 63.565 1.00 1.06 94 PRO F N 1
ATOM 675 C CA . PRO A 1 94 ? 64.292 -41.494 63.736 1.00 1.06 94 PRO F CA 1
ATOM 676 C C . PRO A 1 94 ? 63.650 -41.746 65.090 1.00 1.06 94 PRO F C 1
ATOM 677 O O . PRO A 1 94 ? 63.746 -42.845 65.646 1.00 1.06 94 PRO F O 1
ATOM 681 N N . LEU A 1 95 ? 62.994 -40.716 65.615 1.00 7.61 95 LEU F N 1
ATOM 682 C CA . LEU A 1 95 ? 62.322 -40.824 66.895 1.00 7.61 95 LEU F CA 1
ATOM 683 C C . LEU A 1 95 ? 61.126 -41.746 66.743 1.00 7.61 95 LEU F C 1
ATOM 684 O O . LEU A 1 95 ? 60.446 -41.752 65.708 1.00 7.61 95 LEU F O 1
ATOM 689 N N . PRO A 1 96 ? 60.846 -42.538 67.781 1.00 27.47 96 PRO F N 1
ATOM 690 C CA . PRO A 1 96 ? 59.729 -43.483 67.792 1.00 27.47 96 PRO F CA 1
ATOM 691 C C . PRO A 1 96 ? 58.381 -42.803 68.038 1.00 27.47 96 PRO F C 1
ATOM 692 O O . PRO A 1 96 ? 58.299 -41.741 68.675 1.00 27.47 96 PRO F O 1
ATOM 696 N N . SER A 1 97 ? 57.322 -43.413 67.520 1.00 37.31 97 SER F N 1
ATOM 697 C CA . SER A 1 97 ? 55.988 -42.889 67.732 1.00 37.31 97 SER F CA 1
ATOM 698 C C . SER A 1 97 ? 55.337 -43.756 68.787 1.00 37.31 97 SER F C 1
ATOM 699 O O . SER A 1 97 ? 55.748 -44.890 69.015 1.00 37.31 97 SER F O 1
ATOM 702 N N . VAL A 1 98 ? 54.332 -43.213 69.450 1.00 1.66 98 VAL F N 1
ATOM 703 C CA . VAL A 1 98 ? 53.634 -43.965 70.467 1.00 1.66 98 VAL F CA 1
ATOM 704 C C . VAL A 1 98 ? 52.271 -44.387 69.871 1.00 1.66 98 VAL F C 1
ATOM 705 O O . VAL A 1 98 ? 51.780 -43.762 68.925 1.00 1.66 98 VAL F O 1
ATOM 709 N N . THR A 1 99 ? 51.664 -45.442 70.411 1.00 2.21 99 THR F N 1
ATOM 710 C CA . THR A 1 99 ? 50.408 -45.958 69.871 1.00 2.21 99 THR F CA 1
ATOM 711 C C . THR A 1 99 ? 49.105 -45.501 70.510 1.00 2.21 99 THR F C 1
ATOM 712 O O . THR A 1 99 ? 49.047 -45.243 71.712 1.00 2.21 99 THR F O 1
ATOM 716 N N . CYS A 1 100 ? 48.055 -45.425 69.692 1.00 2.31 100 CYS F N 1
ATOM 717 C CA . CYS A 1 100 ? 46.717 -45.026 70.143 1.00 2.31 100 CYS F CA 1
ATOM 718 C C . CYS A 1 100 ? 45.800 -46.186 69.833 1.00 2.31 100 CYS F C 1
ATOM 719 O O . CYS A 1 100 ? 46.182 -47.075 69.077 1.00 2.31 100 CYS F O 1
ATOM 722 N N . ASN A 1 101 ? 44.601 -46.186 70.409 1.00 1.15 101 ASN F N 1
ATOM 723 C CA . ASN A 1 101 ? 43.634 -47.245 70.131 1.00 1.15 101 ASN F CA 1
ATOM 724 C C . ASN A 1 101 ? 43.111 -46.941 68.728 1.00 1.15 101 ASN F C 1
ATOM 725 O O . ASN A 1 101 ? 43.090 -45.786 68.328 1.00 1.15 101 ASN F O 1
ATOM 730 N N . ARG A 1 102 ? 42.700 -47.954 67.974 1.00 3.80 102 ARG F N 1
ATOM 731 C CA . ARG A 1 102 ? 42.224 -47.724 66.611 1.00 3.80 102 ARG F CA 1
ATOM 732 C C . ARG A 1 102 ? 40.868 -47.014 66.518 1.00 3.80 102 ARG F C 1
ATOM 733 O O . ARG A 1 102 ? 39.903 -47.582 66.018 1.00 3.80 102 ARG F O 1
ATOM 741 N N . TYR A 1 103 ? 40.805 -45.772 66.989 1.00 1.78 103 TYR F N 1
ATOM 742 C CA . TYR A 1 103 ? 39.577 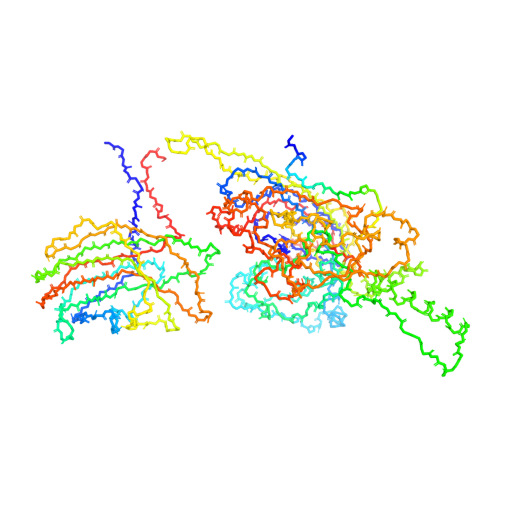-44.976 66.947 1.00 1.78 103 TYR F CA 1
ATOM 743 C C . TYR A 1 103 ? 39.939 -43.518 66.695 1.00 1.78 103 TYR F C 1
ATOM 744 O O . TYR A 1 103 ? 40.866 -42.994 67.297 1.00 1.78 103 TYR F O 1
ATOM 753 N N . PRO A 1 104 ? 39.187 -42.834 65.826 1.00 1.00 104 PRO F N 1
ATOM 754 C CA . PRO A 1 104 ? 39.426 -41.432 65.475 1.00 1.00 104 PRO F CA 1
ATOM 755 C C . PRO A 1 104 ? 39.619 -40.505 66.660 1.00 1.00 104 PRO F C 1
ATOM 756 O O . PRO A 1 104 ? 40.625 -39.791 66.770 1.00 1.00 104 PRO F O 1
ATOM 760 N N . ASP A 1 105 ? 38.644 -40.516 67.554 1.00 8.77 105 ASP F N 1
ATOM 761 C CA . ASP A 1 105 ? 38.680 -39.639 68.707 1.00 8.77 105 ASP F CA 1
ATOM 762 C C . ASP A 1 105 ? 39.675 -39.944 69.811 1.00 8.77 105 ASP F C 1
ATOM 763 O O . ASP A 1 105 ? 40.037 -39.037 70.551 1.00 8.77 105 ASP F O 1
ATOM 768 N N . HIS A 1 106 ? 40.147 -41.179 69.922 1.00 1.00 106 HIS F N 1
ATOM 769 C CA . HIS A 1 106 ? 41.062 -41.513 71.011 1.00 1.00 106 HIS F CA 1
ATOM 770 C C . HIS A 1 106 ? 42.414 -40.828 71.124 1.00 1.00 106 HIS F C 1
ATOM 771 O O . HIS A 1 106 ? 43.351 -41.393 71.681 1.00 1.00 106 HIS F O 1
ATOM 778 N N . ALA A 1 107 ? 42.501 -39.605 70.621 1.00 1.21 107 ALA F N 1
ATOM 779 C CA . ALA A 1 107 ? 43.722 -38.822 70.698 1.00 1.21 107 ALA F CA 1
ATOM 780 C C . ALA A 1 107 ? 43.287 -37.433 71.147 1.00 1.21 107 ALA F C 1
ATOM 781 O O . ALA A 1 107 ? 44.098 -36.525 71.344 1.00 1.21 107 ALA F O 1
ATOM 783 N N . GLY A 1 108 ? 41.978 -37.288 71.312 1.00 1.39 108 GLY F N 1
ATOM 784 C CA . GLY A 1 108 ? 41.404 -36.028 71.730 1.00 1.39 108 GLY F CA 1
ATOM 785 C C . GLY A 1 108 ? 42.098 -35.296 72.859 1.00 1.39 108 GLY F C 1
ATOM 786 O O . GLY A 1 108 ? 42.222 -34.074 72.809 1.00 1.39 108 GLY F O 1
ATOM 787 N N . TYR A 1 109 ? 42.554 -36.006 73.883 1.00 1.82 109 TYR F N 1
ATOM 788 C CA . TYR A 1 109 ? 43.197 -35.319 74.990 1.00 1.82 109 TYR F CA 1
ATOM 789 C C . TYR A 1 109 ? 44.372 -34.470 74.528 1.00 1.82 109 TYR F C 1
ATOM 790 O O . TYR A 1 109 ? 44.608 -33.394 75.063 1.00 1.82 109 TYR F O 1
ATOM 799 N N . VAL A 1 110 ? 45.104 -34.925 73.525 1.00 1.00 110 VAL F N 1
ATOM 800 C CA . VAL A 1 110 ? 46.214 -34.125 73.049 1.00 1.00 110 VAL F CA 1
ATOM 801 C C . VAL A 1 110 ? 45.840 -33.311 71.825 1.00 1.00 110 VAL F C 1
ATOM 802 O O . VAL A 1 110 ? 46.669 -33.046 70.965 1.00 1.00 110 VAL F O 1
ATOM 806 N N . GLY A 1 111 ? 44.577 -32.926 71.742 1.00 1.04 111 GLY F N 1
ATOM 807 C CA . GLY A 1 111 ? 44.117 -32.107 70.631 1.00 1.04 111 GLY F CA 1
ATOM 808 C C . GLY A 1 111 ? 44.351 -32.511 69.179 1.00 1.04 111 GLY F C 1
ATOM 809 O O . GLY A 1 111 ? 44.672 -31.660 68.342 1.00 1.04 111 GLY F O 1
ATOM 810 N N . THR A 1 112 ? 44.183 -33.788 68.854 1.00 11.41 112 THR F N 1
ATOM 811 C CA . THR A 1 112 ? 44.362 -34.212 67.472 1.00 11.41 112 THR F CA 1
ATOM 812 C C . THR A 1 112 ? 43.557 -35.459 67.158 1.00 11.41 112 THR F C 1
ATOM 813 O O . THR A 1 112 ? 43.231 -36.254 68.047 1.00 11.41 112 THR F O 1
ATOM 817 N N . ILE A 1 113 ? 43.215 -35.623 65.891 1.00 2.68 113 ILE F N 1
ATOM 818 C CA . ILE A 1 113 ? 42.475 -36.804 65.504 1.00 2.68 113 ILE F CA 1
ATOM 819 C C . ILE A 1 113 ? 43.535 -37.878 65.387 1.00 2.68 113 ILE F C 1
ATOM 820 O O . ILE A 1 113 ? 44.680 -37.574 65.071 1.00 2.68 113 ILE F O 1
ATOM 825 N N . VAL A 1 114 ? 43.181 -39.123 65.674 1.00 1.00 114 VAL F N 1
ATOM 826 C CA . VAL A 1 114 ? 44.166 -40.186 65.568 1.00 1.00 114 VAL F CA 1
ATOM 827 C C . VAL A 1 114 ? 44.446 -40.382 64.099 1.00 1.00 114 VAL F C 1
ATOM 828 O O . VAL A 1 114 ? 43.571 -40.771 63.340 1.00 1.00 114 VAL F O 1
ATOM 832 N N . PRO A 1 115 ? 45.682 -40.105 63.673 1.00 1.00 115 PRO F N 1
ATOM 833 C CA . PRO A 1 115 ? 46.054 -40.252 62.268 1.00 1.00 115 PRO F CA 1
ATOM 834 C C . PRO A 1 115 ? 45.893 -41.659 61.703 1.00 1.00 115 PRO F C 1
ATOM 835 O O . PRO A 1 115 ? 45.787 -42.644 62.441 1.00 1.00 115 PRO F O 1
ATOM 839 N N . ALA A 1 116 ? 45.873 -41.714 60.377 1.00 8.25 116 ALA F N 1
ATOM 840 C CA . ALA A 1 116 ? 45.702 -42.939 59.609 1.00 8.25 116 ALA F CA 1
ATOM 841 C C . ALA A 1 116 ? 46.431 -44.178 60.117 1.00 8.25 116 ALA F C 1
ATOM 842 O O . ALA A 1 116 ? 45.911 -45.289 60.028 1.00 8.25 116 ALA F O 1
ATOM 844 N N . ASN A 1 117 ? 47.637 -43.984 60.642 1.00 2.45 117 ASN F N 1
ATOM 845 C CA . ASN A 1 117 ? 48.447 -45.092 61.123 1.00 2.45 117 ASN F CA 1
ATOM 846 C C . ASN A 1 117 ? 48.200 -45.442 62.578 1.00 2.45 117 ASN F C 1
ATOM 847 O O . ASN A 1 117 ? 48.816 -46.359 63.109 1.00 2.45 117 ASN F O 1
ATOM 852 N N . ASN A 1 118 ? 47.320 -44.700 63.232 1.00 3.16 118 ASN F N 1
ATOM 853 C CA . ASN A 1 118 ? 46.990 -44.975 64.627 1.00 3.16 118 ASN F CA 1
ATOM 854 C C . ASN A 1 118 ? 48.130 -44.788 65.633 1.00 3.16 118 ASN F C 1
ATOM 855 O O . ASN A 1 118 ? 48.234 -45.541 66.602 1.00 3.16 118 ASN F O 1
ATOM 860 N N . ARG A 1 119 ? 48.976 -43.785 65.405 1.00 2.07 119 ARG F N 1
ATOM 861 C CA . ARG A 1 119 ? 50.080 -43.492 66.312 1.00 2.07 119 ARG F CA 1
ATOM 862 C C . ARG A 1 119 ? 50.341 -41.994 66.229 1.00 2.07 119 ARG F C 1
ATOM 863 O O . ARG A 1 119 ? 50.235 -41.404 65.156 1.00 2.07 119 ARG F O 1
ATOM 871 N N . ILE A 1 120 ? 50.684 -41.376 67.350 1.00 1.00 120 ILE F N 1
ATOM 872 C CA . ILE A 1 120 ? 50.970 -39.950 67.349 1.00 1.00 120 ILE F CA 1
ATOM 873 C C . ILE A 1 120 ? 52.325 -39.711 67.981 1.00 1.00 120 ILE F C 1
ATOM 874 O O . ILE A 1 120 ? 52.792 -40.516 68.779 1.00 1.00 120 ILE F O 1
ATOM 879 N N . PRO A 1 121 ? 52.982 -38.604 67.622 1.00 4.01 121 PRO F N 1
ATOM 880 C CA . PRO A 1 121 ? 54.301 -38.287 68.176 1.00 4.01 121 PRO F CA 1
ATOM 881 C C . PRO A 1 121 ? 54.328 -38.293 69.702 1.00 4.01 121 PRO F C 1
ATOM 882 O O . PRO A 1 121 ? 53.447 -37.736 70.359 1.00 4.01 121 PRO F O 1
ATOM 886 N N . LYS A 1 122 ? 55.352 -38.934 70.255 1.00 1.00 122 LYS F N 1
ATOM 887 C CA . LYS A 1 122 ? 55.500 -39.041 71.699 1.00 1.00 122 LYS F CA 1
ATOM 888 C C . LYS A 1 122 ? 55.394 -37.701 72.413 1.00 1.00 122 LYS F C 1
ATOM 889 O O . LYS A 1 122 ? 54.757 -37.603 73.460 1.00 1.00 122 LYS F O 1
ATOM 895 N N . PHE A 1 123 ? 55.996 -36.663 71.848 1.00 1.03 123 PHE F N 1
ATOM 896 C CA . PHE A 1 123 ? 55.953 -35.373 72.508 1.00 1.03 123 PHE F CA 1
ATOM 897 C C . PHE A 1 123 ? 54.554 -34.871 72.825 1.00 1.03 123 PHE F C 1
ATOM 898 O O . PHE A 1 123 ? 54.373 -34.107 73.765 1.00 1.03 123 PHE F O 1
ATOM 906 N N . LEU A 1 124 ? 53.552 -35.294 72.065 1.00 1.17 124 LEU F N 1
ATOM 907 C CA . LEU A 1 124 ? 52.203 -34.855 72.384 1.00 1.17 124 LEU F CA 1
ATOM 908 C C . LEU A 1 124 ? 51.780 -35.548 73.668 1.00 1.17 124 LEU F C 1
ATOM 909 O O . LEU A 1 124 ? 51.501 -34.895 74.674 1.00 1.17 124 LEU F O 1
ATOM 914 N N . HIS A 1 125 ? 51.766 -36.877 73.627 1.00 1.00 125 HIS F N 1
ATOM 915 C CA . HIS A 1 125 ? 51.374 -37.705 74.765 1.00 1.00 125 HIS F CA 1
ATOM 916 C C . HIS A 1 125 ? 52.147 -37.417 76.040 1.00 1.00 125 HIS F C 1
ATOM 917 O O . HIS A 1 125 ? 51.559 -37.098 77.072 1.00 1.00 125 HIS F O 1
ATOM 924 N N . GLN A 1 126 ? 53.465 -37.538 75.976 1.00 1.00 126 GLN F N 1
ATOM 925 C CA . GLN A 1 126 ? 54.281 -37.305 77.155 1.00 1.00 126 GLN F CA 1
ATOM 926 C C . GLN A 1 126 ? 54.115 -35.923 77.747 1.00 1.00 126 GLN F C 1
ATOM 927 O O . GLN A 1 126 ? 54.113 -35.762 78.967 1.00 1.00 126 GLN F O 1
ATOM 933 N N . SER A 1 127 ? 53.981 -34.918 76.898 1.00 1.00 127 SER F N 1
ATOM 934 C CA . SER A 1 127 ? 53.801 -33.581 77.420 1.00 1.00 127 SER F CA 1
ATOM 935 C C . SER A 1 127 ? 52.515 -33.528 78.205 1.00 1.00 127 SER F C 1
ATOM 936 O O . SER A 1 127 ? 52.498 -33.107 79.360 1.00 1.00 127 SER F O 1
ATOM 939 N N . TYR A 1 128 ? 51.426 -33.966 77.589 1.00 1.00 128 TYR F N 1
ATOM 940 C CA . TYR A 1 128 ? 50.166 -33.930 78.292 1.00 1.00 128 TYR F CA 1
ATOM 941 C C . TYR A 1 128 ? 50.364 -34.527 79.659 1.00 1.00 128 TYR F C 1
ATOM 942 O O . TYR A 1 128 ? 49.933 -33.963 80.650 1.00 1.00 128 TYR F O 1
ATOM 951 N N . LEU A 1 129 ? 51.024 -35.672 79.717 1.00 1.00 129 LEU F N 1
ATOM 952 C CA . LEU A 1 129 ? 51.266 -36.301 81.001 1.00 1.00 129 LEU F CA 1
ATOM 953 C C . LEU A 1 129 ? 52.009 -35.341 81.909 1.00 1.00 129 LEU F C 1
ATOM 954 O O . LEU A 1 129 ? 51.499 -34.929 82.948 1.00 1.00 129 LEU F O 1
ATOM 959 N N . ASN A 1 130 ? 53.213 -34.974 81.508 1.00 1.00 130 ASN F N 1
ATOM 960 C CA . ASN A 1 130 ? 54.015 -34.069 82.303 1.00 1.00 130 ASN F CA 1
ATOM 961 C C . ASN A 1 130 ? 53.239 -32.869 82.812 1.00 1.00 130 ASN F C 1
ATOM 962 O O . ASN A 1 130 ? 53.375 -32.478 83.971 1.00 1.00 130 ASN F O 1
ATOM 967 N N . ILE A 1 131 ? 52.425 -32.279 81.953 1.00 1.00 131 ILE F N 1
ATOM 968 C CA . ILE A 1 131 ? 51.640 -31.138 82.383 1.00 1.00 131 ILE F CA 1
ATOM 969 C C . ILE A 1 131 ? 50.742 -31.563 83.535 1.00 1.00 131 ILE F C 1
ATOM 970 O O . ILE A 1 131 ? 50.739 -30.946 84.597 1.00 1.00 131 ILE F O 1
ATOM 975 N N . TYR A 1 132 ? 49.992 -32.636 83.329 1.00 1.00 132 TYR F N 1
ATOM 976 C CA . TYR A 1 132 ? 49.079 -33.115 84.349 1.00 1.00 132 TYR F CA 1
ATOM 977 C C . TYR A 1 132 ? 49.767 -33.408 85.660 1.00 1.00 132 TYR F C 1
ATOM 978 O O . TYR A 1 132 ? 49.328 -32.945 86.705 1.00 1.00 132 TYR F O 1
ATOM 987 N N . ASN A 1 133 ? 50.842 -34.182 85.603 1.00 1.00 133 ASN F N 1
ATOM 988 C CA . ASN A 1 133 ? 51.582 -34.556 86.804 1.00 1.00 133 ASN F CA 1
ATOM 989 C C . ASN A 1 133 ? 52.307 -33.428 87.499 1.00 1.00 133 ASN F C 1
ATOM 990 O O . ASN A 1 133 ? 52.635 -33.536 88.677 1.00 1.00 133 ASN F O 1
ATOM 995 N N . ASN A 1 134 ? 52.597 -32.355 86.782 1.00 1.00 134 ASN F N 1
ATOM 996 C CA . ASN A 1 134 ? 53.318 -31.280 87.420 1.00 1.00 134 ASN F CA 1
ATOM 997 C C . ASN A 1 134 ? 52.473 -30.144 87.906 1.00 1.00 134 ASN F C 1
ATOM 998 O O . ASN A 1 134 ? 52.964 -29.307 88.639 1.00 1.00 134 ASN F O 1
ATOM 1003 N N . TYR A 1 135 ? 51.201 -30.110 87.540 1.00 7.46 135 TYR F N 1
ATOM 1004 C CA . TYR A 1 135 ? 50.389 -28.986 87.967 1.00 7.46 135 TYR F CA 1
ATOM 1005 C C . TYR A 1 135 ? 48.940 -29.255 88.287 1.00 7.46 135 TYR F C 1
ATOM 1006 O O . TYR A 1 135 ? 48.355 -28.541 89.095 1.00 7.46 135 TYR F O 1
ATOM 1015 N N . PHE A 1 136 ? 48.355 -30.269 87.667 1.00 1.14 136 PHE F N 1
ATOM 1016 C CA . PHE A 1 136 ? 46.942 -30.534 87.867 1.00 1.14 136 PHE F CA 1
ATOM 1017 C C . PHE A 1 136 ? 46.478 -31.527 88.918 1.00 1.14 136 PHE F C 1
ATOM 1018 O O . PHE A 1 136 ? 45.424 -31.328 89.526 1.00 1.14 136 PHE F O 1
ATOM 1026 N N . ARG A 1 137 ? 47.235 -32.588 89.147 1.00 1.00 137 ARG F N 1
ATOM 1027 C CA . ARG A 1 137 ? 46.824 -33.565 90.143 1.00 1.00 137 ARG F CA 1
ATOM 1028 C C . ARG A 1 137 ? 47.255 -33.127 91.518 1.00 1.00 137 ARG F C 1
ATOM 1029 O O . ARG A 1 137 ? 48.127 -32.271 91.659 1.00 1.00 137 ARG F O 1
ATOM 1037 N N . ALA A 1 138 ? 46.625 -33.708 92.532 1.00 1.00 138 ALA F N 1
ATOM 1038 C CA . ALA A 1 138 ? 46.980 -33.399 93.907 1.00 1.00 138 ALA F CA 1
ATOM 1039 C C . ALA A 1 138 ? 48.380 -33.953 94.006 1.00 1.00 138 ALA F C 1
ATOM 1040 O O . ALA A 1 138 ? 48.664 -35.021 93.480 1.00 1.00 138 ALA F O 1
ATOM 1042 N N . PRO A 1 139 ? 49.275 -33.236 94.673 1.00 1.01 139 PRO F N 1
ATOM 1043 C CA . PRO A 1 139 ? 50.655 -33.702 94.807 1.00 1.01 139 PRO F CA 1
ATOM 1044 C C . PRO A 1 139 ? 50.757 -35.087 95.420 1.00 1.01 139 PRO F C 1
ATOM 1045 O O . PRO A 1 139 ? 51.706 -35.825 95.136 1.00 1.01 139 PRO F O 1
ATOM 1049 N N . TRP A 1 140 ? 49.791 -35.449 96.254 1.00 1.08 140 TRP F N 1
ATOM 1050 C CA . TRP A 1 140 ? 49.848 -36.749 96.895 1.00 1.08 140 TRP F CA 1
ATOM 1051 C C . TRP A 1 140 ? 49.250 -37.878 96.081 1.00 1.08 140 TRP F C 1
ATOM 1052 O O . TRP A 1 140 ? 49.495 -39.043 96.374 1.00 1.08 140 TRP F O 1
ATOM 1063 N N . MET A 1 141 ? 48.475 -37.546 95.059 1.00 1.00 141 MET F N 1
ATOM 1064 C CA . MET A 1 141 ? 47.890 -38.588 94.229 1.00 1.00 141 MET F CA 1
ATOM 1065 C C . MET A 1 141 ? 48.950 -39.307 93.402 1.00 1.00 141 MET F C 1
ATOM 1066 O O . MET A 1 141 ? 50.007 -38.751 93.113 1.00 1.00 141 MET F O 1
ATOM 1071 N N . PRO A 1 142 ? 48.674 -40.555 93.003 1.00 1.03 142 PRO F N 1
ATOM 1072 C CA . PRO A 1 142 ? 49.596 -41.365 92.207 1.00 1.03 142 PRO F CA 1
ATOM 1073 C C . PRO A 1 142 ? 49.974 -40.642 90.934 1.00 1.03 142 PRO F C 1
ATOM 1074 O O . PRO A 1 142 ? 49.111 -40.107 90.243 1.00 1.03 142 PRO F O 1
ATOM 1078 N N . GLU A 1 143 ? 51.265 -40.636 90.635 1.00 8.35 143 GLU F N 1
ATOM 1079 C CA . GLU A 1 143 ? 51.776 -39.993 89.432 1.00 8.35 143 GLU F CA 1
ATOM 1080 C C . GLU A 1 143 ? 51.184 -40.746 88.247 1.00 8.35 143 GLU F C 1
ATOM 1081 O O . GLU A 1 143 ? 51.220 -41.978 88.213 1.00 8.35 143 GLU F O 1
ATOM 1087 N N . ARG A 1 144 ? 50.616 -40.01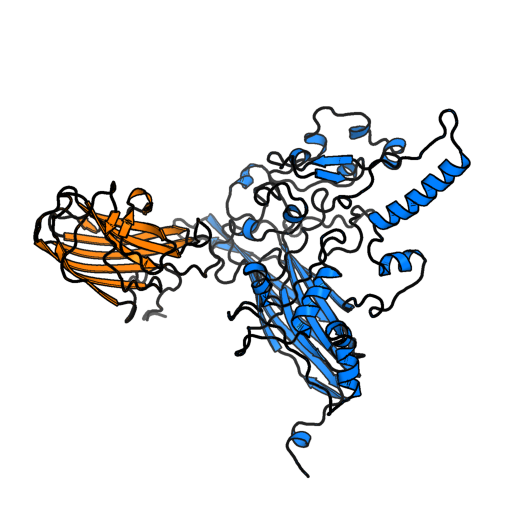2 87.294 1.00 1.47 144 ARG F N 1
ATOM 1088 C CA . ARG A 1 144 ? 50.007 -40.604 86.102 1.00 1.47 144 ARG F CA 1
ATOM 1089 C C . ARG A 1 144 ? 51.131 -41.095 85.185 1.00 1.47 144 ARG F C 1
ATOM 1090 O O . ARG A 1 144 ? 51.968 -40.311 84.738 1.00 1.47 144 ARG F O 1
ATOM 1098 N N . THR A 1 145 ? 51.148 -42.388 84.877 1.00 17.53 145 THR F N 1
ATOM 1099 C CA . THR A 1 145 ? 52.250 -42.918 84.084 1.00 17.53 145 THR F CA 1
ATOM 1100 C C . THR A 1 145 ? 51.950 -43.832 82.894 1.00 17.53 145 THR F C 1
ATOM 1101 O O . THR A 1 145 ? 52.720 -44.754 82.595 1.00 17.53 145 THR F O 1
ATOM 1105 N N . GLU A 1 146 ? 50.848 -43.584 82.198 1.00 7.24 146 GLU F N 1
ATOM 1106 C CA . GLU A 1 146 ? 50.518 -44.411 81.046 1.00 7.24 146 GLU F CA 1
ATOM 1107 C C . GLU A 1 146 ? 51.639 -44.266 80.012 1.00 7.24 146 GLU F C 1
ATOM 1108 O O . GLU A 1 146 ? 52.172 -43.182 79.803 1.00 7.24 146 GLU F O 1
ATOM 1114 N N . ALA A 1 147 ? 52.015 -45.370 79.386 1.00 1.04 147 ALA F N 1
ATOM 1115 C CA . ALA A 1 147 ? 53.089 -45.338 78.410 1.00 1.04 147 ALA F CA 1
ATOM 1116 C C . ALA A 1 147 ? 52.666 -44.914 77.012 1.00 1.04 147 ALA F C 1
ATOM 1117 O O . ALA A 1 147 ? 53.415 -44.214 76.337 1.00 1.04 147 ALA F O 1
ATOM 1119 N N . ASN A 1 148 ? 51.483 -45.340 76.574 1.00 1.32 148 ASN F N 1
ATOM 1120 C CA . ASN A 1 148 ? 50.985 -44.995 75.243 1.00 1.32 148 ASN F CA 1
ATOM 1121 C C . ASN A 1 148 ? 49.543 -44.538 75.280 1.00 1.32 148 ASN F C 1
ATOM 1122 O O . ASN A 1 148 ? 48.773 -44.984 76.122 1.00 1.32 148 ASN F O 1
ATOM 1127 N N . PRO A 1 149 ? 49.149 -43.652 74.357 1.00 1.16 149 PRO F N 1
ATOM 1128 C CA . PRO A 1 149 ? 47.765 -43.180 74.331 1.00 1.16 149 PRO F CA 1
ATOM 1129 C C . PRO A 1 149 ? 46.813 -44.375 74.334 1.00 1.16 149 PRO F C 1
ATOM 1130 O O . PRO A 1 149 ? 45.661 -44.269 74.740 1.00 1.16 149 PRO F O 1
ATOM 1134 N N . SER A 1 150 ? 47.311 -45.521 73.891 1.00 8.39 150 SER F N 1
ATOM 1135 C CA . SER A 1 150 ? 46.517 -46.740 73.836 1.00 8.39 150 SER F CA 1
ATOM 1136 C C . SER A 1 150 ? 46.354 -47.412 75.196 1.00 8.39 150 SER F C 1
ATOM 1137 O O . SER A 1 150 ? 45.593 -48.375 75.336 1.00 8.39 150 SER F O 1
ATOM 1140 N N . ASN A 1 151 ? 47.078 -46.918 76.192 1.00 4.71 151 ASN F N 1
ATOM 1141 C CA . ASN A 1 151 ? 46.984 -47.475 77.532 1.00 4.71 151 ASN F CA 1
ATOM 1142 C C . ASN A 1 151 ? 45.949 -46.670 78.285 1.00 4.71 151 ASN F C 1
ATOM 1143 O O . ASN A 1 151 ? 45.598 -46.997 79.415 1.00 4.71 151 ASN F O 1
ATOM 1148 N N . LEU A 1 152 ? 45.466 -45.607 77.652 1.00 1.01 152 LEU F N 1
ATOM 1149 C CA . LEU A 1 152 ? 44.459 -44.758 78.268 1.00 1.01 152 LEU F CA 1
ATOM 1150 C C . LEU A 1 152 ? 43.080 -45.360 78.081 1.00 1.01 152 LEU F C 1
ATOM 1151 O O . LEU A 1 152 ? 42.849 -46.107 77.124 1.00 1.01 152 LEU F O 1
ATOM 1156 N N . ASN A 1 153 ? 42.157 -45.039 78.983 1.00 1.03 153 ASN F N 1
ATOM 1157 C CA . ASN A 1 153 ? 40.806 -45.577 78.875 1.00 1.03 153 ASN F CA 1
ATOM 1158 C C . ASN A 1 153 ? 39.887 -44.660 78.072 1.00 1.03 153 ASN F C 1
ATOM 1159 O O . ASN A 1 153 ? 40.106 -43.449 77.987 1.00 1.03 153 ASN F O 1
ATOM 1164 N N . GLU A 1 154 ? 38.850 -45.255 77.490 1.00 2.73 154 GLU F N 1
ATOM 1165 C CA . GLU A 1 154 ? 37.862 -44.545 76.675 1.00 2.73 154 GLU F CA 1
ATOM 1166 C C . GLU A 1 154 ? 37.704 -43.065 77.043 1.00 2.73 154 GLU F C 1
ATOM 1167 O O . GLU A 1 154 ? 38.123 -42.193 76.292 1.00 2.73 154 GLU F O 1
ATOM 1173 N N . ASP A 1 155 ? 37.105 -42.788 78.201 1.00 10.85 155 ASP F N 1
ATOM 1174 C CA . ASP A 1 155 ? 36.902 -41.413 78.636 1.00 10.85 155 ASP F CA 1
ATOM 1175 C C . ASP A 1 155 ? 38.177 -40.559 78.622 1.00 10.85 155 ASP F C 1
ATOM 1176 O O . ASP A 1 155 ? 38.222 -39.540 77.942 1.00 10.85 155 ASP F O 1
ATOM 1181 N N . ASP A 1 156 ? 39.207 -40.959 79.362 1.00 1.00 156 ASP F N 1
ATOM 1182 C CA . ASP A 1 156 ? 40.442 -40.182 79.388 1.00 1.00 156 ASP F CA 1
ATOM 1183 C C . ASP A 1 156 ? 40.943 -39.800 77.997 1.00 1.00 156 ASP F C 1
ATOM 1184 O O . ASP A 1 156 ? 41.064 -38.626 77.677 1.00 1.00 156 ASP F O 1
ATOM 1189 N N . ALA A 1 157 ? 41.230 -40.798 77.174 1.00 1.00 157 ALA F N 1
ATOM 1190 C CA . ALA A 1 157 ? 41.747 -40.578 75.826 1.00 1.00 157 ALA F CA 1
ATOM 1191 C C . ALA A 1 157 ? 40.971 -39.602 74.955 1.00 1.00 157 ALA F C 1
ATOM 1192 O O . ALA A 1 157 ? 41.561 -38.889 74.141 1.00 1.00 157 ALA F O 1
ATOM 1194 N N . ARG A 1 158 ? 39.656 -39.570 75.109 1.00 3.07 158 ARG F N 1
ATOM 1195 C CA . ARG A 1 158 ? 38.816 -38.696 74.300 1.00 3.07 158 ARG F CA 1
ATOM 1196 C C . ARG A 1 158 ? 38.558 -37.318 74.878 1.00 3.07 158 ARG F C 1
ATOM 1197 O O . ARG A 1 158 ? 38.431 -36.338 74.136 1.00 3.07 158 ARG F O 1
ATOM 1205 N N . TYR A 1 159 ? 38.466 -37.245 76.198 1.00 1.00 159 TYR F N 1
ATOM 1206 C CA . TYR A 1 159 ? 38.149 -35.989 76.843 1.00 1.00 159 TYR F CA 1
ATOM 1207 C C . TYR A 1 159 ? 39.223 -35.357 77.702 1.00 1.00 159 TYR F C 1
ATOM 1208 O O . TYR A 1 159 ? 39.077 -34.209 78.116 1.00 1.00 159 TYR F O 1
ATOM 1217 N N . GLY A 1 160 ? 40.288 -36.103 77.977 1.00 2.12 160 GLY F N 1
ATOM 1218 C CA . GLY A 1 160 ? 41.355 -35.576 78.809 1.00 2.12 160 GLY F CA 1
ATOM 1219 C C . GLY A 1 160 ? 41.245 -36.136 80.211 1.00 2.12 160 GLY F C 1
ATOM 1220 O O . GLY A 1 160 ? 40.231 -36.731 80.566 1.00 2.12 160 GLY F O 1
ATOM 1221 N N . PHE A 1 161 ? 42.283 -35.955 81.014 1.00 2.68 161 PHE F N 1
ATOM 1222 C CA . PHE A 1 161 ? 42.249 -36.469 82.375 1.00 2.68 161 PHE F CA 1
ATOM 1223 C C . PHE A 1 161 ? 41.322 -35.641 83.242 1.00 2.68 161 PHE F C 1
ATOM 1224 O O . PHE A 1 161 ? 40.898 -34.555 82.855 1.00 2.68 161 PHE F O 1
ATOM 1232 N N . ARG A 1 162 ? 41.005 -36.159 84.415 1.00 1.00 162 ARG F N 1
ATOM 1233 C CA . ARG A 1 162 ? 40.129 -35.442 85.320 1.00 1.00 162 ARG F CA 1
ATOM 1234 C C . ARG A 1 162 ? 40.988 -34.607 86.237 1.00 1.00 162 ARG F C 1
ATOM 1235 O O . ARG A 1 162 ? 42.099 -34.998 86.564 1.00 1.00 162 ARG F O 1
ATOM 1243 N N . CYS A 1 163 ? 40.484 -33.456 86.658 1.00 1.00 163 CYS F N 1
ATOM 1244 C CA . CYS A 1 163 ? 41.252 -32.620 87.567 1.00 1.00 163 CYS F CA 1
ATOM 1245 C C . CYS A 1 163 ? 40.533 -32.446 88.888 1.00 1.00 163 CYS F C 1
ATOM 1246 O O . CYS A 1 163 ? 39.412 -32.918 89.068 1.00 1.00 163 CYS F O 1
ATOM 1249 N N . CYS A 1 164 ? 41.166 -31.754 89.819 1.00 1.03 164 CYS F N 1
ATOM 1250 C CA . CYS A 1 164 ? 40.559 -31.578 91.122 1.00 1.03 164 CYS F CA 1
ATOM 1251 C C . CYS A 1 164 ? 39.450 -30.557 91.141 1.00 1.03 164 CYS F C 1
ATOM 1252 O O . CYS A 1 164 ? 39.483 -29.591 90.389 1.00 1.03 164 CYS F O 1
ATOM 1255 N N . HIS A 1 165 ? 38.455 -30.779 91.995 1.00 1.07 165 HIS F N 1
ATOM 1256 C CA . HIS A 1 165 ? 37.366 -29.826 92.130 1.00 1.07 165 HIS F CA 1
ATOM 1257 C C . HIS A 1 165 ? 37.994 -28.562 92.669 1.00 1.07 165 HIS F C 1
ATOM 1258 O O . HIS A 1 165 ? 39.126 -28.591 93.163 1.00 1.07 165 HIS F O 1
ATOM 1265 N N . LEU A 1 166 ? 37.266 -27.454 92.588 1.00 1.06 166 LEU F N 1
ATOM 1266 C CA . LEU A 1 166 ? 37.775 -26.202 93.122 1.00 1.06 166 LEU F CA 1
ATOM 1267 C C . LEU A 1 166 ? 38.022 -26.482 94.596 1.00 1.06 166 LEU F C 1
ATOM 1268 O O . LEU A 1 166 ? 37.341 -27.308 95.195 1.00 1.06 166 LEU F O 1
ATOM 1273 N N . LYS A 1 167 ? 38.984 -25.795 95.187 1.00 7.43 167 LYS F N 1
ATOM 1274 C CA . LYS A 1 167 ? 39.323 -26.052 96.577 1.00 7.43 167 LYS F CA 1
ATOM 1275 C C . LYS A 1 167 ? 38.285 -25.618 97.613 1.00 7.43 167 LYS F C 1
ATOM 1276 O O . LYS A 1 167 ? 37.775 -24.504 97.581 1.00 7.43 167 LYS F O 1
ATOM 1282 N N . ASN A 1 168 ? 37.963 -26.535 98.515 1.00 4.57 168 ASN F N 1
ATOM 1283 C CA . ASN A 1 168 ? 37.032 -26.284 99.606 1.00 4.57 168 ASN F CA 1
ATOM 1284 C C . ASN A 1 168 ? 37.438 -27.234 100.717 1.00 4.57 168 ASN F C 1
ATOM 1285 O O . ASN A 1 168 ? 38.325 -28.072 100.529 1.00 4.57 168 ASN F O 1
ATOM 1290 N N . ILE A 1 169 ? 36.787 -27.126 101.861 1.00 2.45 169 ILE F N 1
ATOM 1291 C CA . ILE A 1 169 ? 37.138 -27.971 102.992 1.00 2.45 169 ILE F CA 1
ATOM 1292 C C . ILE A 1 169 ? 37.184 -29.463 102.708 1.00 2.45 169 ILE F C 1
ATOM 1293 O O . ILE A 1 169 ? 38.070 -30.143 103.209 1.00 2.45 169 ILE F O 1
ATOM 1298 N N . TRP A 1 170 ? 36.250 -29.969 101.902 1.00 1.00 170 TRP F N 1
ATOM 1299 C CA . TRP A 1 170 ? 36.215 -31.391 101.586 1.00 1.00 170 TRP F CA 1
ATOM 1300 C C . TRP A 1 170 ? 36.955 -31.837 100.339 1.00 1.00 170 TRP F C 1
ATOM 1301 O O . TRP A 1 170 ? 36.992 -33.025 100.057 1.00 1.00 170 TRP F O 1
ATOM 1312 N N . SER A 1 171 ? 37.541 -30.913 99.590 1.00 1.43 171 SER F N 1
ATOM 1313 C CA . SER A 1 171 ? 38.260 -31.291 98.377 1.00 1.43 171 SER F CA 1
ATOM 1314 C C . SER A 1 171 ? 39.714 -30.838 98.427 1.00 1.43 171 SER F C 1
ATOM 1315 O O . SER A 1 171 ? 40.458 -30.950 97.442 1.00 1.43 171 SER F O 1
ATOM 1318 N N . ALA A 1 172 ? 40.114 -30.308 99.574 1.00 5.03 172 ALA F N 1
ATOM 1319 C CA . ALA A 1 172 ? 41.472 -29.823 99.749 1.00 5.03 172 ALA F CA 1
ATOM 1320 C C . ALA A 1 172 ? 41.994 -30.217 101.126 1.00 5.03 172 ALA F C 1
ATOM 1321 O O . ALA A 1 172 ? 42.665 -29.442 101.818 1.00 5.03 172 ALA F O 1
ATOM 1323 N N . PRO A 1 173 ? 41.705 -31.446 101.537 1.00 1.00 173 PRO F N 1
ATOM 1324 C CA . PRO A 1 173 ? 42.155 -31.925 102.839 1.00 1.00 173 PRO F CA 1
ATOM 1325 C C . PRO A 1 173 ? 43.657 -32.053 102.853 1.00 1.00 173 PRO F C 1
ATOM 1326 O O . PRO A 1 173 ? 44.280 -32.130 101.800 1.00 1.00 173 PRO F O 1
ATOM 1330 N N . LEU A 1 174 ? 44.242 -32.072 104.044 1.00 1.00 174 LEU F N 1
ATOM 1331 C CA . LEU A 1 174 ? 45.677 -32.240 104.152 1.00 1.00 174 LEU F CA 1
ATOM 1332 C C . LEU A 1 174 ? 45.947 -33.612 103.569 1.00 1.00 174 LEU F C 1
ATOM 1333 O O . LEU A 1 174 ? 45.145 -34.532 103.738 1.00 1.00 174 LEU F O 1
ATOM 1338 N N . PRO A 1 175 ? 47.065 -33.769 102.860 1.00 1.00 175 PRO F N 1
ATOM 1339 C CA . PRO A 1 175 ? 47.388 -35.067 102.272 1.00 1.00 175 PRO F CA 1
ATOM 1340 C C . PRO A 1 175 ? 47.042 -36.191 103.226 1.00 1.00 175 PRO F C 1
ATOM 1341 O O . PRO A 1 175 ? 47.434 -36.183 104.386 1.00 1.00 175 PRO F O 1
ATOM 1345 N N . PRO A 1 176 ? 46.301 -37.184 102.731 1.00 1.06 176 PRO F N 1
ATOM 1346 C CA . PRO A 1 176 ? 45.844 -38.351 103.487 1.00 1.06 176 PRO F CA 1
ATOM 1347 C C . PRO A 1 176 ? 46.828 -39.006 104.444 1.00 1.06 176 PRO F C 1
ATOM 1348 O O . PRO A 1 176 ? 46.404 -39.637 105.408 1.00 1.06 176 PRO F O 1
ATOM 1352 N N . GLU A 1 177 ? 48.124 -38.865 104.205 1.00 1.01 177 GLU F N 1
ATOM 1353 C CA . GLU A 1 177 ? 49.089 -39.496 105.095 1.00 1.01 177 GLU F CA 1
ATOM 1354 C C . GLU A 1 177 ? 49.631 -38.534 106.145 1.00 1.01 177 GLU F C 1
ATOM 1355 O O . GLU A 1 177 ? 50.673 -38.784 106.748 1.00 1.01 177 GLU F O 1
ATOM 1361 N N . THR A 1 178 ? 48.915 -37.439 106.370 1.00 1.00 178 THR F N 1
ATOM 1362 C CA . THR A 1 178 ? 49.341 -36.442 107.340 1.00 1.00 178 THR F CA 1
ATOM 1363 C C . THR A 1 178 ? 49.457 -37.011 108.739 1.00 1.00 178 THR F C 1
ATOM 1364 O O . THR A 1 178 ? 48.538 -37.657 109.222 1.00 1.00 178 THR F O 1
ATOM 1368 N N . LYS A 1 179 ? 50.577 -36.750 109.402 1.00 4.43 179 LYS F N 1
ATOM 1369 C CA . LYS A 1 179 ? 50.766 -37.263 110.750 1.00 4.43 179 LYS F CA 1
ATOM 1370 C C . LYS A 1 179 ? 49.784 -36.676 111.750 1.00 4.43 179 LYS F C 1
ATOM 1371 O O . LYS A 1 179 ? 49.561 -35.464 111.778 1.00 4.43 179 LYS F O 1
ATOM 1377 N N . LEU A 1 180 ? 49.205 -37.551 112.569 1.00 1.00 180 LEU F N 1
ATOM 1378 C CA . LEU A 1 180 ? 48.259 -37.141 113.596 1.00 1.00 180 LEU F CA 1
ATOM 1379 C C . LEU A 1 180 ? 48.870 -37.265 114.985 1.00 1.00 180 LEU F C 1
ATOM 1380 O O . LEU A 1 180 ? 48.270 -36.863 115.987 1.00 1.00 180 LEU F O 1
ATOM 1385 N N . ALA A 1 181 ? 50.072 -37.824 115.028 1.00 4.89 181 ALA F N 1
ATOM 1386 C CA . ALA A 1 181 ? 50.802 -37.993 116.272 1.00 4.89 181 ALA F CA 1
ATOM 1387 C C . ALA A 1 181 ? 52.197 -38.458 115.910 1.00 4.89 181 ALA F C 1
ATOM 1388 O O . ALA A 1 181 ? 52.369 -39.217 114.957 1.00 4.89 181 ALA F O 1
ATOM 1390 N N . GLU A 1 182 ? 53.197 -37.981 116.643 1.00 1.38 182 GLU F N 1
ATOM 1391 C CA . GLU A 1 182 ? 54.574 -38.385 116.400 1.00 1.38 182 GLU F CA 1
ATOM 1392 C C . GLU A 1 182 ? 55.071 -39.006 117.686 1.00 1.38 182 GLU F C 1
ATOM 1393 O O . GLU A 1 182 ? 55.091 -38.352 118.736 1.00 1.38 182 GLU F O 1
ATOM 1399 N N . GLU A 1 183 ? 55.441 -40.278 117.605 1.00 11.12 183 GLU F N 1
ATOM 1400 C CA . GLU A 1 183 ? 55.927 -41.012 118.762 1.00 11.12 183 GLU F CA 1
ATOM 1401 C C . GLU A 1 183 ? 57.415 -40.803 118.972 1.00 11.12 183 GLU F C 1
ATOM 1402 O O . GLU A 1 183 ? 58.159 -40.551 118.025 1.00 11.12 183 GLU F O 1
ATOM 1408 N N . MET A 1 184 ? 57.852 -40.892 120.219 1.00 8.40 184 MET F N 1
ATOM 1409 C CA . MET A 1 184 ? 59.270 -40.766 120.520 1.00 8.40 184 MET F CA 1
ATOM 1410 C C . MET A 1 184 ? 59.594 -41.774 121.612 1.00 8.40 184 MET F C 1
ATOM 1411 O O . MET A 1 184 ? 59.007 -41.745 122.699 1.00 8.40 184 MET F O 1
ATOM 1416 N N . GLY A 1 185 ? 60.518 -42.677 121.322 1.00 18.99 185 GLY F N 1
ATOM 1417 C CA . GLY A 1 185 ? 60.863 -43.685 122.304 1.00 18.99 185 GLY F CA 1
ATOM 1418 C C . GLY A 1 185 ? 61.481 -43.085 123.545 1.00 18.99 185 GLY F C 1
ATOM 1419 O O . GLY A 1 185 ? 62.070 -42.007 123.486 1.00 18.99 185 GLY F O 1
ATOM 1420 N N . ILE A 1 186 ? 61.344 -43.780 124.670 1.00 21.46 186 ILE F N 1
ATOM 1421 C CA . ILE A 1 186 ? 61.920 -43.305 125.920 1.00 21.46 186 ILE F CA 1
ATOM 1422 C C . ILE A 1 186 ? 62.341 -44.461 126.814 1.00 21.46 186 ILE F C 1
ATOM 1423 O O . ILE A 1 186 ? 61.638 -45.467 126.901 1.00 21.46 186 ILE F O 1
ATOM 1428 N N . GLU A 1 187 ? 63.495 -44.318 127.458 1.00 64.01 187 GLU F N 1
ATOM 1429 C CA . GLU A 1 187 ? 64.009 -45.349 128.353 1.00 64.01 187 GLU F CA 1
ATOM 1430 C C . GLU A 1 187 ? 62.925 -45.616 129.385 1.00 64.01 187 GLU F C 1
ATOM 1431 O O . GLU A 1 187 ? 62.154 -44.722 129.727 1.00 64.01 187 GLU F O 1
ATOM 1437 N N . SER A 1 188 ? 62.870 -46.846 129.875 1.00 89.73 188 SER F N 1
ATOM 1438 C CA . SER A 1 188 ? 61.845 -47.259 130.829 1.00 89.73 188 SER F CA 1
ATOM 1439 C C . SER A 1 188 ? 61.392 -46.231 131.885 1.00 89.73 188 SER F C 1
ATOM 1440 O O . SER A 1 188 ? 60.197 -46.146 132.190 1.00 89.73 188 SER F O 1
ATOM 1443 N N . ASN A 1 189 ? 62.316 -45.445 132.437 1.00 27.61 189 ASN F N 1
ATOM 1444 C CA . ASN A 1 189 ? 61.920 -44.479 133.462 1.00 27.61 189 ASN F CA 1
ATOM 1445 C C . ASN A 1 189 ? 62.261 -43.002 133.238 1.00 27.61 189 ASN F C 1
ATOM 1446 O O . ASN A 1 189 ? 61.801 -42.137 133.990 1.00 27.61 189 ASN F O 1
ATOM 1451 N N . SER A 1 190 ? 63.041 -42.706 132.204 1.00 12.93 190 SER F N 1
ATOM 1452 C CA . SER A 1 190 ? 63.427 -41.328 131.919 1.00 12.93 190 SER F CA 1
ATOM 1453 C C . SER A 1 190 ? 63.213 -40.942 130.466 1.00 12.93 190 SER F C 1
ATOM 1454 O O . SER A 1 190 ? 62.999 -41.797 129.609 1.00 12.93 190 SER F O 1
ATOM 1457 N N . ILE A 1 191 ? 63.280 -39.645 130.196 1.00 3.26 191 ILE F N 1
ATOM 1458 C CA . ILE A 1 191 ? 63.119 -39.126 128.842 1.00 3.26 191 ILE F CA 1
ATOM 1459 C C . ILE A 1 191 ? 64.221 -38.116 128.561 1.00 3.26 191 ILE F C 1
ATOM 1460 O O . ILE A 1 191 ? 64.458 -37.219 129.372 1.00 3.26 191 ILE F O 1
ATOM 1465 N N . ASP A 1 192 ? 64.900 -38.257 127.425 1.00 1.01 192 ASP F N 1
ATOM 1466 C CA . ASP A 1 192 ? 65.965 -37.311 127.096 1.00 1.01 192 ASP F CA 1
ATOM 1467 C C . ASP A 1 192 ? 65.373 -36.007 126.568 1.00 1.01 192 ASP F C 1
ATOM 1468 O O . ASP A 1 192 ? 65.033 -35.919 125.390 1.00 1.01 192 ASP F O 1
ATOM 1473 N N . ILE A 1 193 ? 65.267 -34.990 127.420 1.00 1.00 193 ILE F N 1
ATOM 1474 C CA . ILE A 1 193 ? 64.674 -33.728 126.981 1.00 1.00 193 ILE F CA 1
ATOM 1475 C C . ILE A 1 193 ? 65.406 -33.090 125.828 1.00 1.00 193 ILE F C 1
ATOM 1476 O O . ILE A 1 193 ? 64.833 -32.281 125.113 1.00 1.00 193 ILE F O 1
ATOM 1481 N N . MET A 1 194 ? 66.677 -33.435 125.649 1.00 1.02 194 MET F N 1
ATOM 1482 C CA . MET A 1 194 ? 67.429 -32.877 124.536 1.00 1.02 194 MET F CA 1
ATOM 1483 C C . MET A 1 194 ? 66.979 -33.591 123.284 1.00 1.02 194 MET F C 1
ATOM 1484 O O . MET A 1 194 ? 66.839 -32.983 122.224 1.00 1.02 194 MET F O 1
ATOM 1489 N N . GLY A 1 195 ? 66.748 -34.890 123.416 1.00 1.72 195 GLY F N 1
ATOM 1490 C CA . GLY A 1 195 ? 66.290 -35.666 122.279 1.00 1.72 195 GLY F CA 1
ATOM 1491 C C . GLY A 1 195 ? 64.912 -35.188 121.876 1.00 1.72 195 GLY F C 1
ATOM 1492 O O . GLY A 1 195 ? 64.624 -34.998 120.697 1.00 1.72 195 GLY F O 1
ATOM 1493 N N . LEU A 1 196 ? 64.057 -34.994 122.870 1.00 1.00 196 LEU F N 1
ATOM 1494 C CA . LEU A 1 196 ? 62.716 -34.526 122.616 1.00 1.00 196 LEU F CA 1
ATOM 1495 C C . LEU A 1 196 ? 62.790 -33.272 121.753 1.00 1.00 196 LEU F C 1
ATOM 1496 O O . LEU A 1 196 ? 62.020 -33.109 120.806 1.00 1.00 196 LEU F O 1
ATOM 1501 N N . GLN A 1 197 ? 63.730 -32.391 122.076 1.00 1.10 197 GLN F N 1
ATOM 1502 C CA . GLN A 1 197 ? 63.903 -31.156 121.325 1.00 1.10 197 GLN F CA 1
ATOM 1503 C C . GLN A 1 197 ? 64.209 -31.474 119.874 1.00 1.10 197 GLN F C 1
ATOM 1504 O O . GLN A 1 197 ? 63.578 -30.941 118.967 1.00 1.10 197 GLN F O 1
ATOM 1510 N N . ALA A 1 198 ? 65.184 -32.342 119.650 1.00 1.00 198 ALA F N 1
ATOM 1511 C CA . ALA A 1 198 ? 65.534 -32.719 118.294 1.00 1.00 198 ALA F CA 1
ATOM 1512 C C . ALA A 1 198 ? 64.318 -33.341 117.616 1.00 1.00 198 ALA F C 1
ATOM 1513 O O . ALA A 1 198 ? 63.987 -33.022 116.473 1.00 1.00 198 ALA F O 1
ATOM 1515 N N . ALA A 1 199 ? 63.652 -34.230 118.342 1.00 1.00 199 ALA F N 1
ATOM 1516 C CA . ALA A 1 199 ? 62.477 -34.924 117.828 1.00 1.00 199 ALA F CA 1
ATOM 1517 C C . ALA A 1 199 ? 61.501 -33.967 117.177 1.00 1.00 199 ALA F C 1
ATOM 1518 O O . ALA A 1 199 ? 60.972 -34.238 116.102 1.00 1.00 199 ALA F O 1
ATOM 1520 N N . TYR A 1 200 ? 61.257 -32.849 117.845 1.00 1.66 200 TYR F N 1
ATOM 1521 C CA . TYR A 1 200 ? 60.346 -31.864 117.314 1.00 1.66 200 TYR F CA 1
ATOM 1522 C C . TYR A 1 200 ? 60.902 -31.291 116.030 1.00 1.66 200 TYR F C 1
ATOM 1523 O O . TYR A 1 200 ? 60.204 -31.231 115.018 1.00 1.66 200 TYR F O 1
ATOM 1532 N N . ALA A 1 201 ? 62.159 -30.872 116.081 1.00 1.00 201 ALA F N 1
ATOM 1533 C CA . ALA A 1 201 ? 62.816 -30.295 114.918 1.00 1.00 201 ALA F CA 1
ATOM 1534 C C . ALA A 1 201 ? 62.659 -31.222 113.736 1.00 1.00 201 ALA F C 1
ATOM 1535 O O . ALA A 1 201 ? 62.203 -30.820 112.667 1.00 1.00 201 ALA F O 1
ATOM 1537 N N . GLN A 1 202 ? 63.039 -32.474 113.934 1.00 1.00 202 GLN F N 1
ATOM 1538 C CA . GLN A 1 202 ? 62.930 -33.456 112.878 1.00 1.00 202 GLN F CA 1
ATOM 1539 C C . GLN A 1 202 ? 61.493 -33.468 112.358 1.00 1.00 202 GLN F C 1
ATOM 1540 O O . GLN A 1 202 ? 61.264 -33.379 111.154 1.00 1.00 202 GLN F O 1
ATOM 1546 N N . LEU A 1 203 ? 60.529 -33.567 113.272 1.00 3.52 203 LEU F N 1
ATOM 1547 C CA . LEU A 1 203 ? 59.123 -33.576 112.882 1.00 3.52 203 LEU F CA 1
ATOM 1548 C C . LEU A 1 203 ? 58.838 -32.387 111.975 1.00 3.52 203 LEU F C 1
ATOM 1549 O O . LEU A 1 203 ? 58.284 -32.535 110.887 1.00 3.52 203 LEU F O 1
ATOM 1554 N N . HIS A 1 204 ? 59.218 -31.206 112.434 1.00 1.48 204 HIS F N 1
ATOM 1555 C CA . HIS A 1 204 ? 59.006 -30.000 111.662 1.00 1.48 204 HIS F CA 1
ATOM 1556 C C . HIS A 1 204 ? 59.442 -30.191 110.214 1.00 1.48 204 HIS F C 1
ATOM 1557 O O . HIS A 1 204 ? 58.692 -29.872 109.292 1.00 1.48 204 HIS F O 1
ATOM 1564 N N . THR A 1 205 ? 60.636 -30.719 109.991 1.00 2.21 205 THR F N 1
ATOM 1565 C CA . THR A 1 205 ? 61.055 -30.901 108.612 1.00 2.21 205 THR F CA 1
ATOM 1566 C C . THR A 1 205 ? 60.081 -31.841 107.911 1.00 2.21 205 THR F C 1
ATOM 1567 O O . THR A 1 205 ? 59.691 -31.598 106.773 1.00 2.21 205 THR F O 1
ATOM 1571 N N . GLU A 1 206 ? 59.677 -32.910 108.592 1.00 1.00 206 GLU F N 1
ATOM 1572 C CA . GLU A 1 206 ? 58.740 -33.865 108.005 1.00 1.00 206 GLU F CA 1
ATOM 1573 C C . GLU A 1 206 ? 57.412 -33.201 107.614 1.00 1.00 206 GLU F C 1
ATOM 1574 O O . GLU A 1 206 ? 56.907 -33.407 106.504 1.00 1.00 206 GLU F O 1
ATOM 1580 N N . GLN A 1 207 ? 56.854 -32.405 108.524 1.00 1.03 207 GLN F N 1
ATOM 1581 C CA . GLN A 1 207 ? 55.583 -31.733 108.278 1.00 1.03 207 GLN F CA 1
ATOM 1582 C C . GLN A 1 207 ? 55.672 -30.799 107.092 1.00 1.03 207 GLN F C 1
ATOM 1583 O O . GLN A 1 207 ? 54.956 -30.972 106.110 1.00 1.03 207 GLN F O 1
ATOM 1589 N N . GLU A 1 208 ? 56.545 -29.800 107.198 1.00 1.00 208 GLU F N 1
ATOM 1590 C CA . GLU A 1 208 ? 56.737 -28.828 106.129 1.00 1.00 208 GLU F CA 1
ATOM 1591 C C . GLU A 1 208 ? 56.692 -29.549 104.783 1.00 1.00 208 GLU F C 1
ATOM 1592 O O . GLU A 1 208 ? 56.012 -29.125 103.847 1.00 1.00 208 GLU F O 1
ATOM 1598 N N . ARG A 1 209 ? 57.414 -30.658 104.711 1.00 1.00 209 ARG F N 1
ATOM 1599 C CA . ARG A 1 209 ? 57.494 -31.462 103.505 1.00 1.00 209 ARG F CA 1
ATOM 1600 C C . ARG A 1 209 ? 56.114 -31.982 103.095 1.00 1.00 209 ARG F C 1
ATOM 1601 O O . ARG A 1 209 ? 55.645 -31.735 101.989 1.00 1.00 209 ARG F O 1
ATOM 1609 N N . THR A 1 210 ? 55.464 -32.700 104.001 1.00 1.09 210 THR F N 1
ATOM 1610 C CA . THR A 1 210 ? 54.145 -33.247 103.722 1.00 1.09 210 THR F CA 1
ATOM 1611 C C . THR A 1 210 ? 53.132 -32.189 103.326 1.00 1.09 210 THR F C 1
ATOM 1612 O O . THR A 1 210 ? 52.430 -32.335 102.332 1.00 1.09 210 THR F O 1
ATOM 1616 N N . TYR A 1 211 ? 53.057 -31.123 104.113 1.00 1.00 211 TYR F N 1
ATOM 1617 C CA . TYR A 1 211 ? 52.110 -30.061 103.845 1.00 1.00 211 TYR F CA 1
ATOM 1618 C C . TYR A 1 211 ? 52.316 -29.291 102.563 1.00 1.00 211 TYR F C 1
ATOM 1619 O O . TYR A 1 211 ? 51.354 -29.052 101.850 1.00 1.00 211 TYR F O 1
ATOM 1628 N N . PHE A 1 212 ? 53.543 -28.887 102.258 1.00 1.85 212 PHE F N 1
ATOM 1629 C CA . PHE A 1 212 ? 53.748 -28.119 101.034 1.00 1.85 212 PHE F CA 1
ATOM 1630 C C . PHE A 1 212 ? 55.033 -28.312 100.239 1.00 1.85 212 PHE F C 1
ATOM 1631 O O . PHE A 1 212 ? 55.195 -27.703 99.188 1.00 1.85 212 PHE F O 1
ATOM 1639 N N . MET A 1 213 ? 55.951 -29.136 100.715 1.00 6.57 213 MET F N 1
ATOM 1640 C CA . MET A 1 213 ? 57.171 -29.355 99.954 1.00 6.57 213 MET F CA 1
ATOM 1641 C C . MET A 1 213 ? 57.268 -30.791 99.493 1.00 6.57 213 MET F C 1
ATOM 1642 O O . MET A 1 213 ? 58.229 -31.489 99.812 1.00 6.57 213 MET F O 1
ATOM 1647 N N . GLN A 1 214 ? 56.283 -31.263 98.752 1.00 1.03 214 GLN F N 1
ATOM 1648 C CA . GLN A 1 214 ? 56.397 -32.632 98.320 1.00 1.03 214 GLN F CA 1
ATOM 1649 C C . GLN A 1 214 ? 57.188 -32.710 97.035 1.00 1.03 214 GLN F C 1
ATOM 1650 O O . GLN A 1 214 ? 57.801 -33.735 96.751 1.00 1.03 214 GLN F O 1
ATOM 1656 N N . ARG A 1 215 ? 57.203 -31.617 96.276 1.00 3.24 215 ARG F N 1
ATOM 1657 C CA . ARG A 1 215 ? 57.953 -31.577 95.017 1.00 3.24 215 ARG F CA 1
ATOM 1658 C C . ARG A 1 215 ? 59.405 -31.088 95.250 1.00 3.24 215 ARG F C 1
ATOM 1659 O O . ARG A 1 215 ? 59.642 -30.151 96.025 1.00 3.24 215 ARG F O 1
ATOM 1667 N N . TYR A 1 216 ? 60.379 -31.711 94.586 1.00 1.00 216 TYR F N 1
ATOM 1668 C CA . TYR A 1 216 ? 61.768 -31.299 94.790 1.00 1.00 216 TYR F CA 1
ATOM 1669 C C . TYR A 1 216 ? 61.914 -29.804 94.671 1.00 1.00 216 TYR F C 1
ATOM 1670 O O . TYR A 1 216 ? 62.444 -29.149 95.564 1.00 1.00 216 TYR F O 1
ATOM 1679 N N . ARG A 1 217 ? 61.430 -29.264 93.559 1.00 4.21 217 ARG F N 1
ATOM 1680 C CA . ARG A 1 217 ? 61.561 -27.839 93.336 1.00 4.21 217 ARG F CA 1
ATOM 1681 C C . ARG A 1 217 ? 61.098 -26.984 94.484 1.00 4.21 217 ARG F C 1
ATOM 1682 O O . ARG A 1 217 ? 61.720 -25.966 94.772 1.00 4.21 217 ARG F O 1
ATOM 1690 N N . ASP A 1 218 ? 60.024 -27.392 95.147 1.00 1.38 218 ASP F N 1
ATOM 1691 C CA . ASP A 1 218 ? 59.515 -26.611 96.260 1.00 1.38 218 ASP F CA 1
ATOM 1692 C C . ASP A 1 218 ? 60.402 -26.706 97.489 1.00 1.38 218 ASP F C 1
ATOM 1693 O O . ASP A 1 218 ? 60.443 -25.779 98.299 1.00 1.38 218 ASP F O 1
ATOM 1698 N N . VAL A 1 219 ? 61.117 -27.813 97.636 1.00 1.00 219 VAL F N 1
ATOM 1699 C CA . VAL A 1 219 ? 62.003 -27.961 98.783 1.00 1.00 219 VAL F CA 1
ATOM 1700 C C . VAL A 1 219 ? 63.166 -27.021 98.609 1.00 1.00 219 VAL F C 1
ATOM 1701 O O . VAL A 1 219 ? 63.582 -26.354 99.540 1.00 1.00 219 VAL F O 1
ATOM 1705 N N . ILE A 1 220 ? 63.688 -26.972 97.396 1.00 1.00 220 ILE F N 1
ATOM 1706 C CA . ILE A 1 220 ? 64.804 -26.103 97.110 1.00 1.00 220 ILE F CA 1
ATOM 1707 C C . ILE A 1 220 ? 64.394 -24.644 97.270 1.00 1.00 220 ILE F C 1
ATOM 1708 O O . ILE A 1 220 ? 65.194 -23.814 97.700 1.00 1.00 220 ILE F O 1
ATOM 1713 N N . SER A 1 221 ? 63.158 -24.313 96.916 1.00 3.52 221 SER F N 1
ATOM 1714 C CA . SER A 1 221 ? 62.702 -22.937 97.079 1.00 3.52 221 SER F CA 1
ATOM 1715 C C . SER A 1 221 ? 62.706 -22.658 98.567 1.00 3.52 221 SER F C 1
ATOM 1716 O O . SER A 1 221 ? 63.004 -21.548 98.992 1.00 3.52 221 SER F O 1
ATOM 1719 N N . SER A 1 222 ? 62.371 -23.685 99.348 1.00 2.40 222 SER F N 1
ATOM 1720 C CA . SER A 1 222 ? 62.345 -23.589 100.803 1.00 2.40 222 SER F CA 1
ATOM 1721 C C . SER A 1 222 ? 63.646 -23.000 101.326 1.00 2.40 222 SER F C 1
ATOM 1722 O O . SER A 1 222 ? 63.626 -22.168 102.229 1.00 2.40 222 SER F O 1
ATOM 1725 N N . PHE A 1 223 ? 64.772 -23.427 100.762 1.00 2.93 223 PHE F N 1
ATOM 1726 C CA . PHE A 1 223 ? 66.072 -22.929 101.199 1.00 2.93 223 PHE F CA 1
ATOM 1727 C C . PHE A 1 223 ? 66.394 -21.540 100.678 1.00 2.93 223 PHE F C 1
ATOM 1728 O O . PHE A 1 223 ? 67.413 -20.955 101.056 1.00 2.93 223 PHE F O 1
ATOM 1736 N N . GLY A 1 224 ? 65.540 -21.015 99.809 1.00 7.95 224 GLY F N 1
ATOM 1737 C CA . GLY A 1 224 ? 65.797 -19.696 99.266 1.00 7.95 224 GLY F CA 1
ATOM 1738 C C . GLY A 1 224 ? 66.686 -19.818 98.053 1.00 7.95 224 GLY F C 1
ATOM 1739 O O . GLY A 1 224 ? 67.449 -18.907 97.733 1.00 7.95 224 GLY F O 1
ATOM 1740 N N . GLY A 1 225 ? 66.591 -20.973 97.397 1.00 4.17 225 GLY F N 1
ATOM 1741 C CA . GLY A 1 225 ? 67.360 -21.243 96.194 1.00 4.17 225 GLY F CA 1
ATOM 1742 C C . GLY A 1 225 ? 66.380 -21.305 95.040 1.00 4.17 225 GLY F C 1
ATOM 1743 O O . GLY A 1 225 ? 65.263 -20.804 95.159 1.00 4.17 225 GLY F O 1
ATOM 1744 N N . SER A 1 226 ? 66.776 -21.903 93.926 1.00 5.46 226 SER F N 1
ATOM 1745 C CA . SER A 1 226 ? 65.870 -21.992 92.783 1.00 5.46 226 SER F CA 1
ATOM 1746 C C . SER A 1 226 ? 66.275 -23.157 91.910 1.00 5.46 226 SER F C 1
ATOM 1747 O O . SER A 1 226 ? 67.338 -23.733 92.102 1.00 5.46 226 SER F O 1
ATOM 1750 N N . THR A 1 227 ? 65.434 -23.496 90.945 1.00 6.49 227 THR F N 1
ATOM 1751 C CA . THR A 1 227 ? 65.727 -24.607 90.054 1.00 6.49 227 THR F CA 1
ATOM 1752 C C . THR A 1 227 ? 65.230 -24.272 88.673 1.00 6.49 227 THR F C 1
ATOM 1753 O O . THR A 1 227 ? 64.171 -23.662 88.532 1.00 6.49 227 THR F O 1
ATOM 1757 N N . SER A 1 228 ? 65.978 -24.663 87.649 1.00 3.99 228 SER F N 1
ATOM 1758 C CA . SER A 1 228 ? 65.548 -24.410 86.275 1.00 3.99 228 SER F CA 1
ATOM 1759 C C . SER A 1 228 ? 64.418 -25.389 86.007 1.00 3.99 228 SER F C 1
ATOM 1760 O O . SER A 1 228 ? 64.219 -26.327 86.774 1.00 3.99 228 SER F O 1
ATOM 1763 N N . TYR A 1 229 ? 63.674 -25.191 84.928 1.00 7.90 229 TYR F N 1
ATOM 1764 C CA . TYR A 1 229 ? 62.589 -26.119 84.655 1.00 7.90 229 TYR F CA 1
ATOM 1765 C C . TYR A 1 229 ? 63.146 -27.433 84.144 1.00 7.90 229 TYR F C 1
ATOM 1766 O O . TYR A 1 229 ? 62.431 -28.431 84.052 1.00 7.90 229 TYR F O 1
ATOM 1775 N N . ASP A 1 230 ? 64.435 -27.433 83.835 1.00 6.11 230 ASP F N 1
ATOM 1776 C CA . ASP A 1 230 ? 65.085 -28.637 83.349 1.00 6.11 230 ASP F CA 1
ATOM 1777 C C . ASP A 1 230 ? 65.441 -29.572 84.489 1.00 6.11 230 ASP F C 1
ATOM 1778 O O . ASP A 1 230 ? 65.563 -30.780 84.290 1.00 6.11 230 ASP F O 1
ATOM 1783 N N . ALA A 1 231 ? 65.582 -29.008 85.684 1.00 1.00 231 ALA F N 1
ATOM 1784 C CA . ALA A 1 231 ? 65.952 -29.763 86.876 1.00 1.00 231 ALA F CA 1
ATOM 1785 C C . ALA A 1 231 ? 65.052 -30.944 87.212 1.00 1.00 231 ALA F C 1
ATOM 1786 O O . ALA A 1 231 ? 65.543 -32.005 87.588 1.00 1.00 231 ALA F O 1
ATOM 1788 N N . ASP A 1 232 ? 63.741 -30.762 87.089 1.00 13.99 232 ASP F N 1
ATOM 1789 C CA . ASP A 1 232 ? 62.806 -31.840 87.394 1.00 13.99 232 ASP F CA 1
ATOM 1790 C C . ASP A 1 232 ? 61.925 -32.149 86.188 1.00 13.99 232 ASP F C 1
ATOM 1791 O O . ASP A 1 232 ? 60.915 -32.876 86.287 1.00 13.99 232 ASP F O 1
ATOM 1796 N N . ASN A 1 233 ? 62.326 -31.587 85.050 1.00 3.43 233 ASN F N 1
ATOM 1797 C CA . ASN A 1 233 ? 61.628 -31.778 83.787 1.00 3.43 233 ASN F CA 1
ATOM 1798 C C . ASN A 1 233 ? 60.198 -31.283 83.758 1.00 3.43 233 ASN F C 1
ATOM 1799 O O . ASN A 1 233 ? 59.330 -31.887 83.130 1.00 3.43 233 ASN F O 1
ATOM 1804 N N . ARG A 1 234 ? 59.956 -30.161 84.416 1.00 1.00 234 ARG F N 1
ATOM 1805 C CA . ARG A 1 234 ? 58.618 -29.629 84.441 1.00 1.00 234 ARG F CA 1
ATOM 1806 C C . ARG A 1 234 ? 58.330 -28.782 83.229 1.00 1.00 234 ARG F C 1
ATOM 1807 O O . ARG A 1 234 ? 59.180 -28.041 82.769 1.00 1.00 234 ARG F O 1
ATOM 1815 N N . PRO A 1 235 ? 57.126 -28.914 82.673 1.00 1.00 235 PRO F N 1
ATOM 1816 C CA . PRO A 1 235 ? 56.720 -28.145 81.511 1.00 1.00 235 PRO F CA 1
ATOM 1817 C C . PRO A 1 235 ? 56.741 -26.722 81.999 1.00 1.00 235 PRO F C 1
ATOM 1818 O O . PRO A 1 235 ? 56.476 -26.475 83.169 1.00 1.00 235 PRO F O 1
ATOM 1822 N N . LEU A 1 236 ? 57.054 -25.781 81.126 1.00 1.10 236 LEU F N 1
ATOM 1823 C CA . LEU A 1 236 ? 57.098 -24.397 81.545 1.00 1.10 236 LEU F CA 1
ATOM 1824 C C . LEU A 1 236 ? 55.770 -23.708 81.307 1.00 1.10 236 LEU F C 1
ATOM 1825 O O . LEU A 1 236 ? 55.263 -23.686 80.185 1.00 1.10 236 LEU F O 1
ATOM 1830 N N . LEU A 1 237 ? 55.192 -23.151 82.364 1.00 1.00 237 LEU F N 1
ATOM 1831 C CA . LEU A 1 237 ? 53.916 -22.472 82.210 1.00 1.00 237 LEU F CA 1
ATOM 1832 C C . LEU A 1 237 ? 54.184 -21.109 81.629 1.00 1.00 237 LEU F C 1
ATOM 1833 O O . LEU A 1 237 ? 54.831 -20.285 82.256 1.00 1.00 237 LEU F O 1
ATOM 1838 N N . VAL A 1 238 ? 53.668 -20.854 80.441 1.00 1.00 238 VAL F N 1
ATOM 1839 C CA . VAL A 1 238 ? 53.895 -19.568 79.826 1.00 1.00 238 VAL F CA 1
ATOM 1840 C C . VAL A 1 238 ? 52.787 -18.555 80.058 1.00 1.00 238 VAL F C 1
ATOM 1841 O O . VAL A 1 238 ? 53.069 -17.367 80.135 1.00 1.00 238 VAL F O 1
ATOM 1845 N N . MET A 1 239 ? 51.537 -18.999 80.164 1.00 1.00 239 MET F N 1
ATOM 1846 C CA . MET A 1 239 ? 50.435 -18.066 80.408 1.00 1.00 239 MET F CA 1
ATOM 1847 C C . MET A 1 239 ? 49.206 -18.757 80.962 1.00 1.00 239 MET F C 1
ATOM 1848 O O . MET A 1 239 ? 48.778 -19.785 80.442 1.00 1.00 239 MET F O 1
ATOM 1853 N N . HIS A 1 240 ? 48.628 -18.176 82.007 1.00 3.94 240 HIS F N 1
ATOM 1854 C CA . HIS A 1 240 ? 47.444 -18.748 82.641 1.00 3.94 240 HIS F CA 1
ATOM 1855 C C . HIS A 1 240 ? 46.295 -17.760 82.726 1.00 3.94 240 HIS F C 1
ATOM 1856 O O . HIS A 1 240 ? 46.414 -16.720 83.366 1.00 3.94 240 HIS F O 1
ATOM 1863 N N . THR A 1 241 ? 45.175 -18.092 82.102 1.00 13.15 241 THR F N 1
ATOM 1864 C CA . THR A 1 241 ? 44.019 -17.210 82.122 1.00 13.15 241 THR F CA 1
ATOM 1865 C C . THR A 1 241 ? 42.849 -17.889 82.800 1.00 13.15 241 THR F C 1
ATOM 1866 O O . THR A 1 241 ? 42.755 -19.113 82.782 1.00 13.15 241 THR F O 1
ATOM 1870 N N . ASP A 1 242 ? 41.960 -17.105 83.393 1.00 16.03 242 ASP F N 1
ATOM 1871 C CA . ASP A 1 242 ? 40.775 -17.664 84.032 1.00 16.03 242 ASP F CA 1
ATOM 1872 C C . ASP A 1 242 ? 39.633 -16.657 83.921 1.00 16.03 242 ASP F C 1
ATOM 1873 O O . ASP A 1 242 ? 39.859 -15.443 83.964 1.00 16.03 242 ASP F O 1
ATOM 1878 N N . PHE A 1 243 ? 38.413 -17.160 83.750 1.00 9.93 243 PHE F N 1
ATOM 1879 C CA . PHE A 1 243 ? 37.243 -16.295 83.627 1.00 9.93 243 PHE F CA 1
ATOM 1880 C C . PHE A 1 243 ? 35.943 -17.056 83.871 1.00 9.93 243 PHE F C 1
ATOM 1881 O O . PHE A 1 243 ? 35.913 -18.288 83.798 1.00 9.93 243 PHE F O 1
ATOM 1889 N N . TRP A 1 244 ? 34.874 -16.322 84.168 1.00 1.63 244 TRP F N 1
ATOM 1890 C CA . TRP A 1 244 ? 33.577 -16.941 84.404 1.00 1.63 244 TRP F CA 1
ATOM 1891 C C . TRP A 1 244 ? 32.781 -17.005 83.113 1.00 1.63 244 TRP F C 1
ATOM 1892 O O . TRP A 1 244 ? 32.845 -16.095 82.292 1.00 1.63 244 TRP F O 1
ATOM 1903 N N . ALA A 1 245 ? 32.018 -18.074 82.942 1.00 2.11 245 ALA F N 1
ATOM 1904 C CA . ALA A 1 245 ? 31.233 -18.253 81.733 1.00 2.11 245 ALA F CA 1
ATOM 1905 C C . ALA A 1 245 ? 29.768 -17.947 81.958 1.00 2.11 245 ALA F C 1
ATOM 1906 O O . ALA A 1 245 ? 29.032 -18.799 82.477 1.00 2.11 245 ALA F O 1
ATOM 1908 N N . SER A 1 246 ? 29.339 -16.750 81.561 1.00 8.27 246 SER F N 1
ATOM 1909 C CA . SER A 1 246 ? 27.942 -16.361 81.731 1.00 8.27 246 SER F CA 1
ATOM 1910 C C . SER A 1 246 ? 27.216 -16.349 80.385 1.00 8.27 246 SER F C 1
ATOM 1911 O O . SER A 1 246 ? 27.829 -16.543 79.344 1.00 8.27 246 SER F O 1
ATOM 1914 N N . GLY A 1 247 ? 25.903 -16.136 80.417 1.00 15.02 247 GLY F N 1
ATOM 1915 C CA . GLY A 1 247 ? 25.122 -16.103 79.189 1.00 15.02 247 GLY F CA 1
ATOM 1916 C C . GLY A 1 247 ? 23.752 -15.477 79.402 1.00 15.02 247 GLY F C 1
ATOM 1917 O O . GLY A 1 247 ? 23.613 -14.509 80.154 1.00 15.02 247 GLY F O 1
ATOM 1918 N N . TYR A 1 248 ? 22.733 -16.022 78.746 1.00 3.03 248 TYR F N 1
ATOM 1919 C CA . TYR A 1 248 ? 21.379 -15.504 78.892 1.00 3.03 248 TYR F CA 1
ATOM 1920 C C . TYR A 1 248 ? 20.329 -16.602 78.877 1.00 3.03 248 TYR F C 1
ATOM 1921 O O . TYR A 1 248 ? 20.638 -17.767 78.624 1.00 3.03 248 TYR F O 1
ATOM 1930 N N . ASP A 1 249 ? 19.089 -16.229 79.169 1.00 6.85 249 ASP F N 1
ATOM 1931 C CA . ASP A 1 249 ? 17.994 -17.187 79.170 1.00 6.85 249 ASP F CA 1
ATOM 1932 C C . ASP A 1 249 ? 17.142 -16.978 77.939 1.00 6.85 249 ASP F C 1
ATOM 1933 O O . ASP A 1 249 ? 17.018 -15.862 77.449 1.00 6.85 249 ASP F O 1
ATOM 1938 N N . VAL A 1 250 ? 16.551 -18.051 77.433 1.00 1.00 250 VAL F N 1
ATOM 1939 C CA . VAL A 1 250 ? 15.686 -17.948 76.271 1.00 1.00 250 VAL F CA 1
ATOM 1940 C C . VAL A 1 250 ? 14.265 -18.182 76.758 1.00 1.00 250 VAL F C 1
ATOM 1941 O O . VAL A 1 250 ? 13.986 -19.203 77.385 1.00 1.00 250 VAL F O 1
ATOM 1945 N N . ASP A 1 251 ? 13.366 -17.239 76.486 1.00 5.03 251 ASP F N 1
ATOM 1946 C CA . ASP A 1 251 ? 11.987 -17.359 76.948 1.00 5.03 251 ASP F CA 1
ATOM 1947 C C . ASP A 1 251 ? 11.114 -18.270 76.091 1.00 5.03 251 ASP F C 1
ATOM 1948 O O . ASP A 1 251 ? 11.096 -18.154 74.864 1.00 5.03 251 ASP F O 1
ATOM 1953 N N . GLY A 1 252 ? 10.390 -19.178 76.744 1.00 1.00 252 GLY F N 1
ATOM 1954 C CA . GLY A 1 252 ? 9.500 -20.078 76.028 1.00 1.00 252 GLY F CA 1
ATOM 1955 C C . GLY A 1 252 ? 8.255 -19.281 75.707 1.00 1.00 252 GLY F C 1
ATOM 1956 O O . GLY A 1 252 ? 7.773 -18.543 76.566 1.00 1.00 252 GLY F O 1
ATOM 1957 N N . THR A 1 253 ? 7.717 -19.432 74.501 1.00 1.00 253 THR F N 1
ATOM 1958 C CA . THR A 1 253 ? 6.554 -18.647 74.111 1.00 1.00 253 THR F CA 1
ATOM 1959 C C . THR A 1 253 ? 5.279 -19.335 73.614 1.00 1.00 253 THR F C 1
ATOM 1960 O O . THR A 1 253 ? 4.313 -18.643 73.295 1.00 1.00 253 THR F O 1
ATOM 1964 N N . ASP A 1 254 ? 5.261 -20.667 73.523 1.00 2.62 254 ASP F N 1
ATOM 1965 C CA . ASP A 1 254 ? 4.048 -21.345 73.054 1.00 2.62 254 ASP F CA 1
ATOM 1966 C C . ASP A 1 254 ? 3.136 -21.752 74.219 1.00 2.62 254 ASP F C 1
ATOM 1967 O O . ASP A 1 254 ? 3.537 -21.665 75.378 1.00 2.62 254 ASP F O 1
ATOM 1972 N N . GLN A 1 255 ? 1.918 -22.198 73.905 1.00 5.41 255 GLN F N 1
ATOM 1973 C CA . GLN A 1 255 ? 0.922 -22.571 74.913 1.00 5.41 255 GLN F CA 1
ATOM 1974 C C . GLN A 1 255 ? 1.421 -23.287 76.163 1.00 5.41 255 GLN F C 1
ATOM 1975 O O . GLN A 1 255 ? 1.002 -22.969 77.282 1.00 5.41 255 GLN F O 1
ATOM 1981 N N . SER A 1 256 ? 2.304 -24.258 75.988 1.00 10.06 256 SER F N 1
ATOM 1982 C CA . SER A 1 256 ? 2.814 -24.977 77.140 1.00 10.06 256 SER F CA 1
ATOM 1983 C C . SER A 1 256 ? 4.175 -24.489 77.623 1.00 10.06 256 SER F C 1
ATOM 1984 O O . SER A 1 256 ? 4.476 -24.580 78.811 1.00 10.06 256 SER F O 1
ATOM 1987 N N . SER A 1 257 ? 4.987 -23.957 76.719 1.00 1.74 257 SER F N 1
ATOM 1988 C CA . SER A 1 257 ? 6.318 -23.474 77.084 1.00 1.74 257 SER F CA 1
ATOM 1989 C C . SER A 1 257 ? 6.308 -22.041 77.608 1.00 1.74 257 SER F C 1
ATOM 1990 O O . SER A 1 257 ? 7.334 -21.525 78.051 1.00 1.74 257 SER F O 1
ATOM 1993 N N . LEU A 1 258 ? 5.155 -21.391 77.552 1.00 3.21 258 LEU F N 1
ATOM 1994 C CA . LEU A 1 258 ? 5.068 -20.023 78.020 1.00 3.21 258 LEU F CA 1
ATOM 1995 C C . LEU A 1 258 ? 5.349 -19.960 79.508 1.00 3.21 258 LEU F C 1
ATOM 1996 O O . LEU A 1 258 ? 4.603 -20.517 80.307 1.00 3.21 258 LEU F O 1
ATOM 2001 N N . GLY A 1 259 ? 6.423 -19.282 79.885 1.00 7.60 259 GLY F N 1
ATOM 2002 C CA . GLY A 1 259 ? 6.739 -19.191 81.295 1.00 7.60 259 GLY F CA 1
ATOM 2003 C C . GLY A 1 259 ? 7.839 -20.166 81.640 1.00 7.60 259 GLY F C 1
ATOM 2004 O O . GLY A 1 259 ? 8.079 -20.488 82.807 1.00 7.60 259 GLY F O 1
ATOM 2005 N N . GLN A 1 260 ? 8.516 -20.648 80.610 1.00 10.04 260 GLN F N 1
ATOM 2006 C CA . GLN A 1 260 ? 9.611 -21.579 80.815 1.00 10.04 260 GLN F CA 1
ATOM 2007 C C . GLN A 1 260 ? 10.869 -20.892 80.316 1.00 10.04 260 GLN F C 1
ATOM 2008 O O . GLN A 1 260 ? 10.786 -19.928 79.548 1.00 10.04 260 GLN F O 1
ATOM 2014 N N . PHE A 1 261 ? 12.030 -21.368 80.755 1.00 5.25 261 PHE F N 1
ATOM 2015 C CA . PHE A 1 261 ? 13.285 -20.770 80.318 1.00 5.25 261 PHE F CA 1
ATOM 2016 C C . PHE A 1 261 ? 14.386 -21.794 80.119 1.00 5.25 261 PHE F C 1
ATOM 2017 O O . PHE A 1 261 ? 14.403 -22.838 80.771 1.00 5.25 261 PHE F O 1
ATOM 2025 N N . SER A 1 262 ? 15.295 -21.493 79.199 1.00 4.40 262 SER F N 1
ATOM 2026 C CA . SER A 1 262 ? 16.420 -22.373 78.917 1.00 4.40 262 SER F CA 1
ATOM 2027 C C . SER A 1 262 ? 17.685 -21.537 78.942 1.00 4.40 262 SER F C 1
ATOM 2028 O O . SER A 1 262 ? 17.786 -20.527 78.248 1.00 4.40 262 SER F O 1
ATOM 2031 N N . GLY A 1 263 ? 18.647 -21.958 79.748 1.00 10.27 263 GLY F N 1
ATOM 2032 C CA . GLY A 1 263 ? 19.879 -21.213 79.848 1.00 10.27 263 GLY F CA 1
ATOM 2033 C C . GLY A 1 263 ? 20.873 -21.483 78.740 1.00 10.27 263 GLY F C 1
ATOM 2034 O O . GLY A 1 263 ? 21.287 -22.630 78.517 1.00 10.27 263 GLY F O 1
ATOM 2035 N N . ARG A 1 264 ? 21.241 -20.428 78.019 1.00 5.26 264 ARG F N 1
ATOM 2036 C CA . ARG A 1 264 ? 22.238 -20.558 76.971 1.00 5.26 264 ARG F CA 1
ATOM 2037 C C . ARG A 1 264 ? 23.454 -19.807 77.444 1.00 5.26 264 ARG F C 1
ATOM 2038 O O . ARG A 1 264 ? 23.439 -18.584 77.459 1.00 5.26 264 ARG F O 1
ATOM 2046 N N . VAL A 1 265 ? 24.501 -20.518 77.840 1.00 4.29 265 VAL F N 1
ATOM 2047 C CA . VAL A 1 265 ? 25.709 -19.849 78.303 1.00 4.29 265 VAL F CA 1
ATOM 2048 C C . VAL A 1 265 ? 26.612 -19.616 77.103 1.00 4.29 265 VAL F C 1
ATOM 2049 O O . VAL A 1 265 ? 26.884 -20.539 76.342 1.00 4.29 265 VAL F O 1
ATOM 2053 N N . GLN A 1 266 ? 27.063 -18.376 76.930 1.00 2.89 266 GLN F N 1
ATOM 2054 C CA . GLN A 1 266 ? 27.910 -18.016 75.802 1.00 2.89 266 GLN F CA 1
ATOM 2055 C C . GLN A 1 266 ? 28.863 -16.908 76.207 1.00 2.89 266 GLN F C 1
ATOM 2056 O O . GLN A 1 266 ? 28.478 -15.740 76.234 1.00 2.89 266 GLN F O 1
ATOM 2062 N N . GLN A 1 267 ? 30.113 -17.263 76.492 1.00 1.06 267 GLN F N 1
ATOM 2063 C CA . GLN A 1 267 ? 31.089 -16.274 76.938 1.00 1.06 267 GLN F CA 1
ATOM 2064 C C . GLN A 1 267 ? 32.266 -16.024 75.990 1.00 1.06 267 GLN F C 1
ATOM 2065 O O . GLN A 1 267 ? 32.898 -16.965 75.513 1.00 1.06 267 GLN F O 1
ATOM 2071 N N . THR A 1 268 ? 32.555 -14.752 75.720 1.00 1.00 268 THR F N 1
ATOM 2072 C CA . THR A 1 268 ? 33.680 -14.375 74.861 1.00 1.00 268 THR F CA 1
ATOM 2073 C C . THR A 1 268 ? 34.905 -14.263 75.745 1.00 1.00 268 THR F C 1
ATOM 2074 O O . THR A 1 268 ? 34.783 -13.935 76.926 1.00 1.00 268 THR F O 1
ATOM 2078 N N . PHE A 1 269 ? 36.090 -14.499 75.187 1.00 6.52 269 PHE F N 1
ATOM 2079 C CA . PHE A 1 269 ? 37.308 -14.455 76.000 1.00 6.52 269 PHE F CA 1
ATOM 2080 C C . PHE A 1 269 ? 38.585 -14.309 75.174 1.00 6.52 269 PHE F C 1
ATOM 2081 O O . PHE A 1 269 ? 38.649 -14.742 74.022 1.00 6.52 269 PHE F O 1
ATOM 2089 N N . LYS A 1 270 ? 39.603 -13.706 75.784 1.00 1.20 270 LYS F N 1
ATOM 2090 C CA . LYS A 1 270 ? 40.897 -13.529 75.140 1.00 1.20 270 LYS F CA 1
ATOM 2091 C C . LYS A 1 270 ? 41.925 -14.282 75.981 1.00 1.20 270 LYS F C 1
ATOM 2092 O O . LYS A 1 270 ? 41.835 -14.316 77.208 1.00 1.20 270 LYS F O 1
ATOM 2098 N N . HIS A 1 271 ? 42.887 -14.906 75.318 1.00 1.00 271 HIS F N 1
ATOM 2099 C CA . HIS A 1 271 ? 43.950 -15.622 76.008 1.00 1.00 271 HIS F CA 1
ATOM 2100 C C . HIS A 1 271 ? 45.172 -15.234 75.215 1.00 1.00 271 HIS F C 1
ATOM 2101 O O . HIS A 1 271 ? 45.373 -15.731 74.106 1.00 1.00 271 HIS F O 1
ATOM 2108 N N . SER A 1 272 ? 45.981 -14.342 75.770 1.00 9.86 272 SER F N 1
ATOM 2109 C CA . SER A 1 272 ? 47.160 -13.881 75.054 1.00 9.86 272 SER F CA 1
ATOM 2110 C C . SER A 1 272 ? 48.513 -14.133 75.718 1.00 9.86 272 SER F C 1
ATOM 2111 O O . SER A 1 272 ? 48.767 -13.708 76.847 1.00 9.86 272 SER F O 1
ATOM 2114 N N . VAL A 1 273 ? 49.375 -14.832 74.988 1.00 2.38 273 VAL F N 1
ATOM 2115 C CA . VAL A 1 273 ? 50.722 -15.149 75.440 1.00 2.38 273 VAL F CA 1
ATOM 2116 C C . VAL A 1 273 ? 51.696 -14.127 74.886 1.00 2.38 273 VAL F C 1
ATOM 2117 O O . VAL A 1 273 ? 51.843 -13.999 73.671 1.00 2.38 273 VAL F O 1
ATOM 2121 N N . PRO A 1 274 ? 52.372 -13.384 75.767 1.00 1.02 274 PRO F N 1
ATOM 2122 C CA . PRO A 1 274 ? 53.344 -12.372 75.342 1.00 1.02 274 PRO F CA 1
ATOM 2123 C C . PRO A 1 274 ? 54.558 -13.041 74.682 1.00 1.02 274 PRO F C 1
ATOM 2124 O O . PRO A 1 274 ? 54.959 -14.143 75.086 1.00 1.02 274 PRO F O 1
ATOM 2128 N N . ARG A 1 275 ? 55.132 -12.368 73.675 1.00 7.44 275 ARG F N 1
ATOM 2129 C CA . ARG A 1 275 ? 56.274 -12.896 72.925 1.00 7.44 275 ARG F CA 1
ATOM 2130 C C . ARG A 1 275 ? 57.195 -13.697 73.820 1.00 7.44 275 ARG F C 1
ATOM 2131 O O . ARG A 1 275 ? 57.774 -13.177 74.770 1.00 7.44 275 ARG F O 1
ATOM 2139 N N . PHE A 1 276 ? 57.311 -14.980 73.505 1.00 1.07 276 PHE F N 1
ATOM 2140 C CA . PHE A 1 276 ? 58.121 -15.907 74.277 1.00 1.07 276 PHE F CA 1
ATOM 2141 C C . PHE A 1 276 ? 59.294 -16.468 73.478 1.00 1.07 276 PHE F C 1
ATOM 2142 O O . PHE A 1 276 ? 59.145 -16.800 72.304 1.00 1.07 276 PHE F O 1
ATOM 2150 N N . PHE A 1 277 ? 60.455 -16.581 74.117 1.00 1.99 277 PHE F N 1
ATOM 2151 C CA . PHE A 1 277 ? 61.636 -17.101 73.433 1.00 1.99 277 PHE F CA 1
ATOM 2152 C C . PHE A 1 277 ? 61.808 -18.595 73.612 1.00 1.99 277 PHE F C 1
ATOM 2153 O O . PHE A 1 277 ? 61.981 -19.076 74.730 1.00 1.99 277 PHE F O 1
ATOM 2161 N N . VAL A 1 278 ? 61.791 -19.319 72.502 1.00 1.03 278 VAL F N 1
ATOM 2162 C CA . VAL A 1 278 ? 61.947 -20.764 72.519 1.00 1.03 278 VAL F CA 1
ATOM 2163 C C . VAL A 1 278 ? 63.414 -21.139 72.440 1.00 1.03 278 VAL F C 1
ATOM 2164 O O . VAL A 1 278 ? 64.016 -21.087 71.376 1.00 1.03 278 VAL F O 1
ATOM 2168 N N . PRO A 1 279 ? 64.004 -21.543 73.564 1.00 1.00 279 PRO F N 1
ATOM 2169 C CA . PRO A 1 279 ? 65.412 -21.926 73.619 1.00 1.00 279 PRO F CA 1
ATOM 2170 C C . PRO A 1 279 ? 65.764 -23.231 72.924 1.00 1.00 279 PRO F C 1
ATOM 2171 O O . PRO A 1 279 ? 66.883 -23.379 72.445 1.00 1.00 279 PRO F O 1
ATOM 2175 N N . GLU A 1 280 ? 64.838 -24.179 72.881 1.00 1.00 280 GLU F N 1
ATOM 2176 C CA . GLU A 1 280 ? 65.109 -25.458 72.225 1.00 1.00 280 GLU F CA 1
ATOM 2177 C C . GLU A 1 280 ? 63.866 -25.943 71.514 1.00 1.00 280 GLU F C 1
ATOM 2178 O O . GLU A 1 280 ? 62.770 -25.479 71.812 1.00 1.00 280 GLU F O 1
ATOM 2184 N N . HIS A 1 281 ? 64.037 -26.876 70.581 1.00 1.00 281 HIS F N 1
ATOM 2185 C CA . HIS A 1 281 ? 62.904 -27.436 69.852 1.00 1.00 281 HIS F CA 1
ATOM 2186 C C . HIS A 1 281 ? 61.891 -28.001 70.852 1.00 1.00 281 HIS F C 1
ATOM 2187 O O . HIS A 1 281 ? 62.261 -28.458 71.938 1.00 1.00 281 HIS F O 1
ATOM 2194 N N . GLY A 1 282 ? 60.615 -27.996 70.476 1.00 1.03 282 GLY F N 1
ATOM 2195 C CA . GLY A 1 282 ? 59.591 -28.511 71.366 1.00 1.03 282 GLY F CA 1
ATOM 2196 C C . GLY A 1 282 ? 58.184 -28.114 70.949 1.00 1.03 282 GLY F C 1
ATOM 2197 O O . GLY A 1 282 ? 57.964 -27.722 69.796 1.00 1.03 282 GLY F O 1
ATOM 2198 N N . VAL A 1 283 ? 57.238 -28.211 71.890 1.00 1.00 283 VAL F N 1
ATOM 2199 C CA . VAL A 1 283 ? 55.842 -27.879 71.625 1.00 1.00 283 VAL F CA 1
ATOM 2200 C C . VAL A 1 283 ? 55.270 -26.832 72.549 1.00 1.00 283 VAL F C 1
ATOM 2201 O O . VAL A 1 283 ? 55.618 -26.766 73.725 1.00 1.00 283 VAL F O 1
ATOM 2205 N N . MET A 1 284 ? 54.361 -26.035 72.001 1.00 1.00 284 MET F N 1
ATOM 2206 C CA . MET A 1 284 ? 53.658 -25.014 72.757 1.00 1.00 284 MET F CA 1
ATOM 2207 C C . MET A 1 284 ? 52.231 -25.537 72.832 1.00 1.00 284 MET F C 1
ATOM 2208 O O . MET A 1 284 ? 51.488 -25.456 71.853 1.00 1.00 284 MET F O 1
ATOM 2213 N N . MET A 1 285 ? 51.848 -26.100 73.974 1.00 1.03 285 MET F N 1
ATOM 2214 C CA . MET A 1 285 ? 50.498 -26.622 74.120 1.00 1.03 285 MET F CA 1
ATOM 2215 C C . MET A 1 285 ? 49.620 -25.716 74.935 1.00 1.03 285 MET F C 1
ATOM 2216 O O . MET A 1 285 ? 50.046 -25.165 75.944 1.00 1.03 285 MET F O 1
ATOM 2221 N N . THR A 1 286 ? 48.383 -25.572 74.488 1.00 1.00 286 THR F N 1
ATOM 2222 C CA . THR A 1 286 ? 47.430 -24.728 75.173 1.00 1.00 286 THR F CA 1
ATOM 2223 C C . THR A 1 286 ? 46.202 -25.562 75.479 1.00 1.00 286 THR F C 1
ATOM 2224 O O . THR A 1 286 ? 45.584 -26.122 74.575 1.00 1.00 286 THR F O 1
ATOM 2228 N N . LEU A 1 287 ? 45.847 -25.641 76.755 1.00 1.00 287 LEU F N 1
ATOM 2229 C CA . LEU A 1 287 ? 44.714 -26.446 77.165 1.00 1.00 287 LEU F CA 1
ATOM 2230 C C . LEU A 1 287 ? 43.679 -25.672 77.949 1.00 1.00 287 LEU F C 1
ATOM 2231 O O . LEU A 1 287 ? 43.964 -24.619 78.508 1.00 1.00 287 LEU F O 1
ATOM 2236 N N . ALA A 1 288 ? 42.471 -26.217 77.998 1.00 1.00 288 ALA F N 1
ATOM 2237 C CA . ALA A 1 288 ? 41.376 -25.583 78.712 1.00 1.00 288 ALA F CA 1
ATOM 2238 C C . ALA A 1 288 ? 40.799 -26.503 79.769 1.00 1.00 288 ALA F C 1
ATOM 2239 O O . ALA A 1 288 ? 40.984 -27.714 79.728 1.00 1.00 288 ALA F O 1
ATOM 2241 N N . LEU A 1 289 ? 40.086 -25.912 80.716 1.00 1.32 289 LEU F N 1
ATOM 2242 C CA . LEU A 1 289 ? 39.487 -26.662 81.801 1.00 1.32 289 LEU F CA 1
ATOM 2243 C C . LEU A 1 289 ? 38.266 -25.926 82.334 1.00 1.32 289 LEU F C 1
ATOM 2244 O O . LEU A 1 289 ? 38.401 -24.868 82.957 1.00 1.32 289 LEU F O 1
ATOM 2249 N N . ILE A 1 290 ? 37.082 -26.488 82.099 1.00 1.02 290 ILE F N 1
ATOM 2250 C CA . ILE A 1 290 ? 35.841 -25.869 82.567 1.00 1.02 290 ILE F CA 1
ATOM 2251 C C . ILE A 1 290 ? 35.322 -26.567 83.810 1.00 1.02 290 ILE F C 1
ATOM 2252 O O . ILE A 1 290 ? 35.161 -27.782 83.817 1.00 1.02 290 ILE F O 1
ATOM 2257 N N . ARG A 1 291 ? 35.040 -25.817 8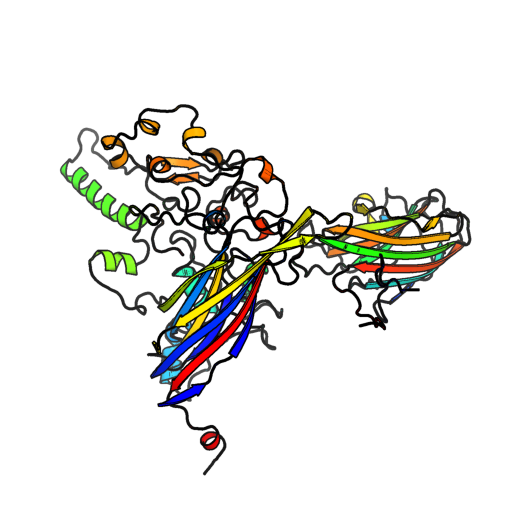4.865 1.00 1.00 291 ARG F N 1
ATOM 2258 C CA . ARG A 1 291 ? 34.537 -26.444 86.078 1.00 1.00 291 ARG F CA 1
ATOM 2259 C C . ARG A 1 291 ? 33.417 -25.676 86.725 1.00 1.00 291 ARG F C 1
ATOM 2260 O O . ARG A 1 291 ? 33.238 -24.487 86.472 1.00 1.00 291 ARG F O 1
ATOM 2268 N N . PHE A 1 292 ? 32.656 -26.365 87.565 1.00 6.21 292 PHE F N 1
ATOM 2269 C CA . PHE A 1 292 ? 31.558 -25.725 88.268 1.00 6.21 292 PHE F CA 1
ATOM 2270 C C . PHE A 1 292 ? 31.879 -25.781 89.730 1.00 6.21 292 PHE F C 1
ATOM 2271 O O . PHE A 1 292 ? 32.280 -26.833 90.237 1.00 6.21 292 PHE F O 1
ATOM 2279 N N . PRO A 1 293 ? 31.739 -24.653 90.432 1.00 1.26 293 PRO F N 1
ATOM 2280 C CA . PRO A 1 293 ? 32.031 -24.719 91.860 1.00 1.26 293 PRO F CA 1
ATOM 2281 C C . PRO A 1 293 ? 31.075 -25.783 92.416 1.00 1.26 293 PRO F C 1
ATOM 2282 O O . PRO A 1 293 ? 29.885 -25.798 92.106 1.00 1.26 293 PRO F O 1
ATOM 2286 N N . PRO A 1 294 ? 31.603 -26.710 93.214 1.00 2.96 294 PRO F N 1
ATOM 2287 C CA . PRO A 1 294 ? 30.854 -27.810 93.822 1.00 2.96 294 PRO F CA 1
ATOM 2288 C C . PRO A 1 294 ? 29.795 -27.457 94.857 1.00 2.96 294 PRO F C 1
ATOM 2289 O O . PRO A 1 294 ? 29.934 -27.795 96.032 1.00 2.96 294 PRO F O 1
ATOM 2293 N N . ILE A 1 295 ? 28.729 -26.801 94.424 1.00 6.77 295 ILE F N 1
ATOM 2294 C CA . ILE A 1 295 ? 27.655 -26.447 95.342 1.00 6.77 295 ILE F CA 1
ATOM 2295 C C . ILE A 1 295 ? 26.797 -27.686 95.573 1.00 6.77 295 ILE F C 1
ATOM 2296 O O . ILE A 1 295 ? 26.591 -28.473 94.655 1.00 6.77 295 ILE F O 1
ATOM 2301 N N . SER A 1 296 ? 26.299 -27.883 96.787 1.00 6.52 296 SER F N 1
ATOM 2302 C CA . SER A 1 296 ? 25.447 -29.041 96.997 1.00 6.52 296 SER F CA 1
ATOM 2303 C C . SER A 1 296 ? 24.381 -28.900 98.056 1.00 6.52 296 SER F C 1
ATOM 2304 O O . SER A 1 296 ? 24.659 -28.568 99.207 1.00 6.52 296 SER F O 1
ATOM 2307 N N . PRO A 1 297 ? 23.135 -29.184 97.686 1.00 1.98 297 PRO F N 1
ATOM 2308 C CA . PRO A 1 297 ? 22.019 -29.088 98.619 1.00 1.98 297 PRO F CA 1
ATOM 2309 C C . PRO A 1 297 ? 22.176 -30.099 99.736 1.00 1.98 297 PRO F C 1
ATOM 2310 O O . PRO A 1 297 ? 21.353 -30.164 100.639 1.00 1.98 297 PRO F O 1
ATOM 2314 N N . LEU A 1 298 ? 23.237 -30.888 99.682 1.00 1.00 298 LEU F N 1
ATOM 2315 C CA . LEU A 1 298 ? 23.442 -31.889 100.706 1.00 1.00 298 LEU F CA 1
ATOM 2316 C C . LEU A 1 298 ? 24.524 -31.568 101.719 1.00 1.00 298 LEU F C 1
ATOM 2317 O O . LEU A 1 298 ? 24.619 -32.219 102.757 1.00 1.00 298 LEU F O 1
ATOM 2322 N N . GLU A 1 299 ? 25.341 -30.565 101.425 1.00 1.00 299 GLU F N 1
ATOM 2323 C CA . GLU A 1 299 ? 26.418 -30.166 102.325 1.00 1.00 299 GLU F CA 1
ATOM 2324 C C . GLU A 1 299 ? 25.870 -29.210 103.383 1.00 1.00 299 GLU F C 1
ATOM 2325 O O . GLU A 1 299 ? 24.978 -28.409 103.096 1.00 1.00 299 GLU F O 1
ATOM 2331 N N . HIS A 1 300 ? 26.391 -29.304 104.607 1.00 1.00 300 HIS F N 1
ATOM 2332 C CA . HIS A 1 300 ? 25.968 -28.429 105.707 1.00 1.00 300 HIS F CA 1
ATOM 2333 C C . HIS A 1 300 ? 27.191 -27.952 106.478 1.00 1.00 300 HIS F C 1
ATOM 2334 O O . HIS A 1 300 ? 28.271 -28.528 106.358 1.00 1.00 300 HIS F O 1
ATOM 2341 N N . HIS A 1 301 ? 27.027 -26.911 107.281 1.00 1.00 301 HIS F N 1
ATOM 2342 C CA . HIS A 1 301 ? 28.167 -26.400 108.036 1.00 1.00 301 HIS F CA 1
ATOM 2343 C C . HIS A 1 301 ? 28.687 -27.485 108.956 1.00 1.00 301 HIS F C 1
ATOM 2344 O O . HIS A 1 301 ? 27.909 -28.224 109.556 1.00 1.00 301 HIS F O 1
ATOM 2351 N N . TYR A 1 302 ? 30.003 -27.591 109.073 1.00 1.00 302 TYR F N 1
ATOM 2352 C CA . TYR A 1 302 ? 30.554 -28.626 109.930 1.00 1.00 302 TYR F CA 1
ATOM 2353 C C . TYR A 1 302 ? 29.929 -28.628 111.312 1.00 1.00 302 TYR F C 1
ATOM 2354 O O . TYR A 1 302 ? 29.561 -29.684 111.821 1.00 1.00 302 TYR F O 1
ATOM 2363 N N . LEU A 1 303 ? 29.808 -27.449 111.912 1.00 1.00 303 LEU F N 1
ATOM 2364 C CA . LEU A 1 303 ? 29.253 -27.327 113.250 1.00 1.00 303 LEU F CA 1
ATOM 2365 C C . LEU A 1 303 ? 27.803 -27.734 113.365 1.00 1.00 303 LEU F C 1
ATOM 2366 O O . LEU A 1 303 ? 27.341 -28.102 114.442 1.00 1.00 303 LEU F O 1
ATOM 2371 N N . ALA A 1 304 ? 27.074 -27.666 112.265 1.00 1.00 304 ALA F N 1
ATOM 2372 C CA . ALA A 1 304 ? 25.679 -28.051 112.305 1.00 1.00 304 ALA F CA 1
ATOM 2373 C C . ALA A 1 304 ? 25.603 -29.558 112.446 1.00 1.00 304 ALA F C 1
ATOM 2374 O O . ALA A 1 304 ? 24.655 -30.102 113.008 1.00 1.00 304 ALA F O 1
ATOM 2376 N N . GLY A 1 305 ? 26.630 -30.233 111.948 1.00 17.39 305 GLY F N 1
ATOM 2377 C CA . GLY A 1 305 ? 26.660 -31.684 111.999 1.00 17.39 305 GLY F CA 1
ATOM 2378 C C . GLY A 1 305 ? 27.204 -32.334 113.255 1.00 17.39 305 GLY F C 1
ATOM 2379 O O . GLY A 1 305 ? 26.881 -33.482 113.528 1.00 17.39 305 GLY F O 1
ATOM 2380 N N . LYS A 1 306 ? 28.031 -31.625 114.011 1.00 29.55 306 LYS F N 1
ATOM 2381 C CA . LYS A 1 306 ? 28.592 -32.184 115.238 1.00 29.55 306 LYS F CA 1
ATOM 2382 C C . LYS A 1 306 ? 27.459 -32.501 116.216 1.00 29.55 306 LYS F C 1
ATOM 2383 O O . LYS A 1 306 ? 26.515 -31.715 116.363 1.00 29.55 306 LYS F O 1
ATOM 2389 N N . SER A 1 307 ? 27.559 -33.659 116.870 1.00 19.06 307 SER F N 1
ATOM 2390 C CA . SER A 1 307 ? 26.547 -34.105 117.826 1.00 19.06 307 SER F CA 1
ATOM 2391 C C . SER A 1 307 ? 26.833 -33.554 119.210 1.00 19.06 307 SER F C 1
ATOM 2392 O O . SER A 1 307 ? 25.938 -33.087 119.913 1.00 19.06 307 SER F O 1
ATOM 2395 N N . GLN A 1 308 ? 28.090 -33.615 119.607 1.00 23.95 308 GLN F N 1
ATOM 2396 C CA . GLN A 1 308 ? 28.481 -33.119 120.911 1.00 23.95 308 GLN F CA 1
ATOM 2397 C C . GLN A 1 308 ? 29.355 -31.884 120.698 1.00 23.95 308 GLN F C 1
ATOM 2398 O O . GLN A 1 308 ? 30.555 -32.013 120.462 1.00 23.95 308 GLN F O 1
ATOM 2404 N N . LEU A 1 309 ? 28.778 -30.689 120.763 1.00 3.19 309 LEU F N 1
ATOM 2405 C CA . LEU A 1 309 ? 29.591 -29.493 120.552 1.00 3.19 309 LEU F CA 1
ATOM 2406 C C . LEU A 1 309 ? 30.494 -29.209 121.737 1.00 3.19 309 LEU F C 1
ATOM 2407 O O . LEU A 1 309 ? 30.007 -28.929 122.827 1.00 3.19 309 LEU F O 1
ATOM 2412 N N . THR A 1 310 ? 31.805 -29.278 121.527 1.00 1.00 310 THR F N 1
ATOM 2413 C CA . THR A 1 310 ? 32.742 -29.026 122.613 1.00 1.00 310 THR F CA 1
ATOM 2414 C C . THR A 1 310 ? 33.428 -27.668 122.557 1.00 1.00 310 THR F C 1
ATOM 2415 O O . THR A 1 310 ? 33.496 -27.036 121.508 1.00 1.00 310 THR F O 1
ATOM 2419 N N . TYR A 1 311 ? 33.940 -27.232 123.704 1.00 5.13 311 TYR F N 1
ATOM 2420 C CA . TYR A 1 311 ? 34.647 -25.962 123.820 1.00 5.13 311 TYR F CA 1
ATOM 2421 C C . TYR A 1 311 ? 35.650 -25.816 122.684 1.00 5.13 311 TYR F C 1
ATOM 2422 O O . TYR A 1 311 ? 35.775 -24.760 122.063 1.00 5.13 311 TYR F O 1
ATOM 2431 N N . THR A 1 312 ? 36.366 -26.894 122.416 1.00 5.99 312 THR F N 1
ATOM 2432 C CA . THR A 1 312 ? 37.371 -26.902 121.375 1.00 5.99 312 THR F CA 1
ATOM 2433 C C . THR A 1 312 ? 36.788 -26.640 119.989 1.00 5.99 312 THR F C 1
ATOM 2434 O O . THR A 1 312 ? 37.462 -26.085 119.113 1.00 5.99 312 THR F O 1
ATOM 2438 N N . ASP A 1 313 ? 35.536 -27.029 119.793 1.00 5.99 313 ASP F N 1
ATOM 2439 C CA . ASP A 1 313 ? 34.877 -26.831 118.505 1.00 5.99 313 ASP F CA 1
ATOM 2440 C C . ASP A 1 313 ? 34.333 -25.419 118.383 1.00 5.99 313 ASP F C 1
ATOM 2441 O O . ASP A 1 313 ? 34.642 -24.708 117.435 1.00 5.99 313 ASP F O 1
ATOM 2446 N N . LEU A 1 314 ? 33.522 -25.027 119.358 1.00 1.00 314 LEU F N 1
ATOM 2447 C CA . LEU A 1 314 ? 32.881 -23.726 119.369 1.00 1.00 314 LEU F CA 1
ATOM 2448 C C . LEU A 1 314 ? 33.682 -22.516 119.800 1.00 1.00 314 LEU F C 1
ATOM 2449 O O . LEU A 1 314 ? 33.779 -21.542 119.066 1.00 1.00 314 LEU F O 1
ATOM 2454 N N . ALA A 1 315 ? 34.234 -22.568 121.003 1.00 1.00 315 ALA F N 1
ATOM 2455 C CA . ALA A 1 315 ? 34.995 -21.456 121.569 1.00 1.00 315 ALA F CA 1
ATOM 2456 C C . ALA A 1 315 ? 35.869 -20.671 120.608 1.00 1.00 315 ALA F C 1
ATOM 2457 O O . ALA A 1 315 ? 35.871 -19.437 120.633 1.00 1.00 315 ALA F O 1
ATOM 2459 N N . GLY A 1 316 ? 36.622 -21.374 119.763 1.00 1.00 316 GLY F N 1
ATOM 2460 C CA . GLY A 1 316 ? 37.498 -20.669 118.851 1.00 1.00 316 GLY F CA 1
ATOM 2461 C C . GLY A 1 316 ? 38.593 -20.007 119.668 1.00 1.00 316 GLY F C 1
ATOM 2462 O O . GLY A 1 316 ? 39.001 -18.874 119.410 1.00 1.00 316 GLY F O 1
ATOM 2463 N N . ASP A 1 317 ? 39.046 -20.740 120.679 1.00 4.66 317 ASP F N 1
ATOM 2464 C CA . ASP A 1 317 ? 40.100 -20.298 121.575 1.00 4.66 317 ASP F CA 1
ATOM 2465 C C . ASP A 1 317 ? 41.416 -20.484 120.832 1.00 4.66 317 ASP F C 1
ATOM 2466 O O . ASP A 1 317 ? 41.813 -21.603 120.524 1.00 4.66 317 ASP F O 1
ATOM 2471 N N . PRO A 1 318 ? 42.115 -19.385 120.538 1.00 1.00 318 PRO F N 1
ATOM 2472 C CA . PRO A 1 318 ? 43.394 -19.372 119.824 1.00 1.00 318 PRO F CA 1
ATOM 2473 C C . PRO A 1 318 ? 44.416 -20.332 120.378 1.00 1.00 318 PRO F C 1
ATOM 2474 O O . PRO A 1 318 ? 45.017 -21.113 119.641 1.00 1.00 318 PRO F O 1
ATOM 2478 N N . ALA A 1 319 ? 44.615 -20.259 121.683 1.00 1.00 319 ALA F N 1
ATOM 2479 C CA . ALA A 1 319 ? 45.572 -21.121 122.344 1.00 1.00 319 ALA F CA 1
ATOM 2480 C C . ALA A 1 319 ? 45.423 -22.559 121.863 1.00 1.00 319 ALA F C 1
ATOM 2481 O O . ALA A 1 319 ? 46.410 -23.262 121.672 1.00 1.00 319 ALA F O 1
ATOM 2483 N N . LEU A 1 320 ? 44.189 -22.999 121.658 1.00 1.06 320 LEU F N 1
ATOM 2484 C CA . LEU A 1 320 ? 43.973 -24.354 121.203 1.00 1.06 320 LEU F CA 1
ATOM 2485 C C . LEU A 1 320 ? 44.169 -24.492 119.717 1.00 1.06 320 LEU F C 1
ATOM 2486 O O . LEU A 1 320 ? 44.903 -25.361 119.257 1.00 1.06 320 LEU F O 1
ATOM 2491 N N . ILE A 1 321 ? 43.519 -23.622 118.961 1.00 1.06 321 ILE F N 1
ATOM 2492 C CA . ILE A 1 321 ? 43.609 -23.683 117.517 1.00 1.06 321 ILE F CA 1
ATOM 2493 C C . ILE A 1 321 ? 45.025 -23.737 116.929 1.00 1.06 321 ILE F C 1
ATOM 2494 O O . ILE A 1 321 ? 45.213 -24.264 115.833 1.00 1.06 321 ILE F O 1
ATOM 2499 N N . GLY A 1 322 ? 46.022 -23.226 117.641 1.00 3.66 322 GLY F N 1
ATOM 2500 C CA . GLY A 1 322 ? 47.371 -23.252 117.093 1.00 3.66 322 GLY F CA 1
ATOM 2501 C C . GLY A 1 322 ? 48.270 -24.412 117.509 1.00 3.66 322 GLY F C 1
ATOM 2502 O O . GLY A 1 322 ? 49.378 -24.619 116.947 1.00 3.66 322 GLY F O 1
ATOM 2503 N N . ASN A 1 323 ? 47.798 -25.196 118.472 1.00 8.92 323 ASN F N 1
ATOM 2504 C CA . ASN A 1 323 ? 48.619 -26.288 118.948 1.00 8.92 323 ASN F CA 1
ATOM 2505 C C . ASN A 1 323 ? 48.010 -27.669 118.964 1.00 8.92 323 ASN F C 1
ATOM 2506 O O . ASN A 1 323 ? 48.567 -28.606 119.542 1.00 8.92 323 ASN F O 1
ATOM 2511 N N . LEU A 1 324 ? 46.869 -27.826 118.324 1.00 15.44 324 LEU F N 1
ATOM 2512 C CA . LEU A 1 324 ? 46.301 -29.147 118.298 1.00 15.44 324 LEU F CA 1
ATOM 2513 C C . LEU A 1 324 ? 46.711 -29.780 116.984 1.00 15.44 324 LEU F C 1
ATOM 2514 O O . LEU A 1 324 ? 47.163 -29.102 116.059 1.00 15.44 324 LEU F O 1
ATOM 2519 N N . PRO A 1 325 ? 46.581 -31.098 116.892 1.00 1.03 325 PRO F N 1
ATOM 2520 C CA . PRO A 1 325 ? 46.937 -31.839 115.687 1.00 1.03 325 PRO F CA 1
ATOM 2521 C C . PRO A 1 325 ? 45.780 -31.763 114.721 1.00 1.03 325 PRO F C 1
ATOM 2522 O O . PRO A 1 325 ? 44.705 -31.307 115.075 1.00 1.03 325 PRO F O 1
ATOM 2526 N N . PRO A 1 326 ? 45.988 -32.210 113.485 1.00 1.07 326 PRO F N 1
ATOM 2527 C CA . PRO A 1 326 ? 44.900 -32.172 112.516 1.00 1.07 326 PRO F CA 1
ATOM 2528 C C . PRO A 1 326 ? 43.734 -33.002 113.043 1.00 1.07 326 PRO F C 1
ATOM 2529 O O . PRO A 1 326 ? 43.877 -33.767 114.000 1.00 1.07 326 PRO F O 1
ATOM 2533 N N . ARG A 1 327 ? 42.581 -32.858 112.417 1.00 6.13 327 ARG F N 1
ATOM 2534 C CA . ARG A 1 327 ? 41.395 -33.571 112.859 1.00 6.13 327 ARG F CA 1
ATOM 2535 C C . ARG A 1 327 ? 40.934 -34.493 111.760 1.00 6.13 327 ARG F C 1
ATOM 2536 O O . ARG A 1 327 ? 40.838 -34.072 110.605 1.00 6.13 327 ARG F O 1
ATOM 2544 N N . GLU A 1 328 ? 40.650 -35.743 112.100 1.00 5.02 328 GLU F N 1
ATOM 2545 C CA . GLU A 1 328 ? 40.191 -36.670 111.076 1.00 5.02 328 GLU F CA 1
ATOM 2546 C C . GLU A 1 328 ? 38.681 -36.675 111.144 1.00 5.02 328 GLU F C 1
ATOM 2547 O O . GLU A 1 328 ? 38.120 -36.843 112.220 1.00 5.02 328 GLU F O 1
ATOM 2553 N N . ILE A 1 329 ? 38.029 -36.449 110.010 1.00 1.00 329 ILE F N 1
ATOM 2554 C CA . ILE A 1 329 ? 36.574 -36.465 109.946 1.00 1.00 329 ILE F CA 1
ATOM 2555 C C . ILE A 1 329 ? 36.215 -37.126 108.628 1.00 1.00 329 ILE F C 1
ATOM 2556 O O . ILE A 1 329 ? 37.099 -37.364 107.803 1.00 1.00 329 ILE F O 1
ATOM 2561 N N . SER A 1 330 ? 34.938 -37.428 108.419 1.00 1.00 330 SER F N 1
ATOM 2562 C CA . SER A 1 330 ? 34.524 -38.068 107.176 1.00 1.00 330 SER F CA 1
ATOM 2563 C C . SER A 1 330 ? 33.451 -37.282 106.457 1.00 1.00 330 SER F C 1
ATOM 2564 O O . SER A 1 330 ? 32.787 -36.436 107.046 1.00 1.00 330 SER F O 1
ATOM 2567 N N . TYR A 1 331 ? 33.294 -37.572 105.174 1.00 1.00 331 TYR F N 1
ATOM 2568 C CA . TYR A 1 331 ? 32.299 -36.896 104.373 1.00 1.00 331 TYR F CA 1
ATOM 2569 C C . TYR A 1 331 ? 30.931 -36.939 105.023 1.00 1.00 331 TYR F C 1
ATOM 2570 O O . TYR A 1 331 ? 30.101 -36.066 104.784 1.00 1.00 331 TYR F O 1
ATOM 2579 N N . ARG A 1 332 ? 30.702 -37.962 105.845 1.00 1.13 332 ARG F N 1
ATOM 2580 C CA . ARG A 1 332 ? 29.428 -38.101 106.541 1.00 1.13 332 ARG F CA 1
ATOM 2581 C C . ARG A 1 332 ? 29.263 -36.885 107.442 1.00 1.13 332 ARG F C 1
ATOM 2582 O O . ARG A 1 332 ? 28.147 -36.429 107.688 1.00 1.13 332 ARG F O 1
ATOM 2590 N N . ASP A 1 333 ? 30.379 -36.352 107.929 1.00 1.00 333 ASP F N 1
ATOM 2591 C CA . ASP A 1 333 ? 30.328 -35.197 108.813 1.00 1.00 333 ASP F CA 1
ATOM 2592 C C . ASP A 1 333 ? 30.079 -33.884 108.081 1.00 1.00 333 ASP F C 1
ATOM 2593 O O . ASP A 1 333 ? 29.948 -32.837 108.717 1.00 1.00 333 ASP F O 1
ATOM 2598 N N . LEU A 1 334 ? 30.003 -33.940 106.754 1.00 1.00 334 LEU F N 1
ATOM 2599 C CA . LEU A 1 334 ? 29.785 -32.739 105.962 1.00 1.00 334 LEU F CA 1
ATOM 2600 C C . LEU A 1 334 ? 28.549 -32.767 105.067 1.00 1.00 334 LEU F C 1
ATOM 2601 O O . LEU A 1 334 ? 27.976 -31.724 104.772 1.00 1.00 334 LEU F O 1
ATOM 2606 N N . PHE A 1 335 ? 28.137 -33.952 104.629 1.00 1.06 335 PHE F N 1
ATOM 2607 C CA . PHE A 1 335 ? 26.955 -34.089 103.784 1.00 1.06 335 PHE F CA 1
ATOM 2608 C C . PHE A 1 335 ? 25.999 -35.045 104.469 1.00 1.06 335 PHE F C 1
ATOM 2609 O O . PHE A 1 335 ? 26.434 -35.951 105.165 1.00 1.06 335 PHE F O 1
ATOM 2617 N N . ARG A 1 336 ? 24.702 -34.865 104.281 1.00 3.33 336 ARG F N 1
ATOM 2618 C CA . ARG A 1 336 ? 23.753 -35.755 104.929 1.00 3.33 336 ARG F CA 1
ATOM 2619 C C . ARG A 1 336 ? 23.956 -37.170 104.435 1.00 3.33 336 ARG F C 1
ATOM 2620 O O . ARG A 1 336 ? 23.987 -38.100 105.230 1.00 3.33 336 ARG F O 1
ATOM 2628 N N . ASP A 1 337 ? 24.091 -37.340 103.127 1.00 7.95 337 ASP F N 1
ATOM 2629 C CA . ASP A 1 337 ? 24.293 -38.676 102.563 1.00 7.95 337 ASP F CA 1
ATOM 2630 C C . ASP A 1 337 ? 25.777 -38.907 102.386 1.00 7.95 337 ASP F C 1
ATOM 2631 O O . ASP A 1 337 ? 26.208 -39.748 101.594 1.00 7.95 337 ASP F O 1
ATOM 2636 N N . GLY A 1 338 ? 26.556 -38.144 103.138 1.00 18.19 338 GLY F N 1
ATOM 2637 C CA . GLY A 1 338 ? 27.995 -38.266 103.058 1.00 18.19 338 GLY F CA 1
ATOM 2638 C C . GLY A 1 338 ? 28.460 -39.682 103.316 1.00 18.19 338 GLY F C 1
ATOM 2639 O O . GLY A 1 338 ? 27.905 -40.383 104.164 1.00 18.19 338 GLY F O 1
ATOM 2640 N N . ARG A 1 339 ? 29.475 -40.107 102.576 1.00 2.05 339 ARG F N 1
ATOM 2641 C CA . ARG A 1 339 ? 30.024 -41.440 102.744 1.00 2.05 339 ARG F CA 1
ATOM 2642 C C . ARG A 1 339 ? 30.955 -41.441 103.975 1.00 2.05 339 ARG F C 1
ATOM 2643 O O . ARG A 1 339 ? 31.912 -40.668 104.040 1.00 2.05 339 ARG F O 1
ATOM 2651 N N . SER A 1 340 ? 30.668 -42.293 104.955 1.00 3.20 340 SER F N 1
ATOM 2652 C CA . SER A 1 340 ? 31.478 -42.349 106.180 1.00 3.20 340 SER F CA 1
ATOM 2653 C C . SER A 1 340 ? 32.838 -42.996 105.967 1.00 3.20 340 SER F C 1
ATOM 2654 O O . SER A 1 340 ? 33.729 -42.869 106.803 1.00 3.20 340 SER F O 1
ATOM 2657 N N . GLY A 1 341 ? 32.984 -43.695 104.847 1.00 14.25 341 GLY F N 1
ATOM 2658 C CA . GLY A 1 341 ? 34.237 -44.368 104.554 1.00 14.25 341 GLY F CA 1
ATOM 2659 C C . GLY A 1 341 ? 35.309 -43.462 103.990 1.00 14.25 341 GLY F C 1
ATOM 2660 O O . GLY A 1 341 ? 36.467 -43.851 103.882 1.00 14.25 341 GLY F O 1
ATOM 2661 N N . ILE A 1 342 ? 34.923 -42.254 103.616 1.00 1.24 342 ILE F N 1
ATOM 2662 C CA . ILE A 1 342 ? 35.878 -41.310 103.071 1.00 1.24 342 ILE F CA 1
ATOM 2663 C C . ILE A 1 342 ? 36.355 -40.430 104.205 1.00 1.24 342 ILE F C 1
ATOM 2664 O O . ILE A 1 342 ? 35.620 -39.568 104.683 1.00 1.24 342 ILE F O 1
ATOM 2669 N N . LYS A 1 343 ? 37.584 -40.653 104.641 1.00 1.04 343 LYS F N 1
ATOM 2670 C CA . LYS A 1 343 ? 38.125 -39.869 105.732 1.00 1.04 343 LYS F CA 1
ATOM 2671 C C . LYS A 1 343 ? 39.036 -38.768 105.201 1.00 1.04 343 LYS F C 1
ATOM 2672 O O . LYS A 1 343 ? 39.745 -38.958 104.212 1.00 1.04 343 LYS F O 1
ATOM 2678 N N . ILE A 1 344 ? 39.011 -37.613 105.858 1.00 1.00 344 ILE F N 1
ATOM 2679 C CA . ILE A 1 344 ? 39.852 -36.492 105.466 1.00 1.00 344 ILE F CA 1
ATOM 2680 C C . ILE A 1 344 ? 40.460 -35.862 106.707 1.00 1.00 344 ILE F C 1
ATOM 2681 O O . ILE A 1 344 ? 39.854 -35.880 107.781 1.00 1.00 344 ILE F O 1
ATOM 2686 N N . LYS A 1 345 ? 41.660 -35.315 106.569 1.00 1.00 345 LYS F N 1
ATOM 2687 C CA . LYS A 1 345 ? 42.314 -34.676 107.701 1.00 1.00 345 LYS F CA 1
ATOM 2688 C C . LYS A 1 345 ? 42.343 -33.162 107.498 1.00 1.00 345 LYS F C 1
ATOM 2689 O O . LYS A 1 345 ? 43.093 -32.640 106.670 1.00 1.00 345 LYS F O 1
ATOM 2695 N N . VAL A 1 346 ? 41.517 -32.464 108.260 1.00 1.00 346 VAL F N 1
ATOM 2696 C CA . VAL A 1 346 ? 41.427 -31.024 108.151 1.00 1.00 346 VAL F CA 1
ATOM 2697 C C . VAL A 1 346 ? 42.123 -30.340 109.295 1.00 1.00 346 VAL F C 1
ATOM 2698 O O . VAL A 1 346 ? 42.487 -30.980 110.282 1.00 1.00 346 VAL F O 1
ATOM 2702 N N . ALA A 1 347 ? 42.291 -29.031 109.167 1.00 1.00 347 ALA F N 1
ATOM 2703 C CA . ALA A 1 347 ? 42.953 -28.254 110.201 1.00 1.00 347 ALA F CA 1
ATOM 2704 C C . ALA A 1 347 ? 41.958 -27.780 111.238 1.00 1.00 347 ALA F C 1
ATOM 2705 O O . ALA A 1 347 ? 40.868 -27.324 110.902 1.00 1.00 347 ALA F O 1
ATOM 2707 N N . GLU A 1 348 ? 42.335 -27.880 112.502 1.00 1.00 348 GLU F N 1
ATOM 2708 C CA . GLU A 1 348 ? 41.442 -27.470 113.569 1.00 1.00 348 GLU F CA 1
ATOM 2709 C C . GLU A 1 348 ? 40.760 -26.147 113.316 1.00 1.00 348 GLU F C 1
ATOM 2710 O O . GLU A 1 348 ? 41.334 -25.233 112.728 1.00 1.00 348 GLU F O 1
ATOM 2716 N N . SER A 1 349 ? 39.520 -26.065 113.782 1.00 3.08 349 SER F N 1
ATOM 2717 C CA . SER A 1 349 ? 38.696 -24.875 113.634 1.00 3.08 349 SER F CA 1
ATOM 2718 C C . SER A 1 349 ? 38.834 -24.227 112.263 1.00 3.08 349 SER F C 1
ATOM 2719 O O . SER A 1 349 ? 38.952 -23.014 112.154 1.00 3.08 349 SER F O 1
ATOM 2722 N N . ILE A 1 350 ? 38.830 -25.041 111.215 1.00 1.06 350 ILE F N 1
ATOM 2723 C CA . ILE A 1 350 ? 38.931 -24.512 109.865 1.00 1.06 350 ILE F CA 1
ATOM 2724 C C . ILE A 1 350 ? 37.557 -24.030 109.465 1.00 1.06 350 ILE F C 1
ATOM 2725 O O . ILE A 1 350 ? 37.404 -23.130 108.651 1.00 1.06 350 ILE F O 1
ATOM 2730 N N . TRP A 1 351 ? 36.551 -24.663 110.047 1.00 1.42 351 TRP F N 1
ATOM 2731 C CA . TRP A 1 351 ? 35.179 -24.310 109.758 1.00 1.42 351 TRP F CA 1
ATOM 2732 C C . TRP A 1 351 ? 34.911 -22.896 110.216 1.00 1.42 351 TRP F C 1
ATOM 2733 O O . TRP A 1 351 ? 33.869 -22.328 109.902 1.00 1.42 351 TRP F O 1
ATOM 2744 N N . TYR A 1 352 ? 35.846 -22.331 110.965 1.00 1.00 352 TYR F N 1
ATOM 2745 C CA . TYR A 1 352 ? 35.695 -20.968 111.438 1.00 1.00 352 TYR F CA 1
ATOM 2746 C C . TYR A 1 352 ? 36.506 -20.031 110.564 1.00 1.00 352 TYR F C 1
ATOM 2747 O O . TYR A 1 352 ? 36.553 -18.826 110.814 1.00 1.00 352 TYR F O 1
ATOM 2756 N N . ARG A 1 353 ? 37.155 -20.587 109.544 1.00 1.00 353 ARG F N 1
ATOM 2757 C CA . ARG A 1 353 ? 37.960 -19.782 108.632 1.00 1.00 353 ARG F CA 1
ATOM 2758 C C . ARG A 1 353 ? 37.300 -19.635 107.273 1.00 1.00 353 ARG F C 1
ATOM 2759 O O . ARG A 1 353 ? 37.756 -18.857 106.434 1.00 1.00 353 ARG F O 1
ATOM 2767 N N . THR A 1 354 ? 36.242 -20.399 107.044 1.00 3.34 354 THR F N 1
ATOM 2768 C CA . THR A 1 354 ? 35.515 -20.297 105.789 1.00 3.34 354 THR F CA 1
ATOM 2769 C C . THR A 1 354 ? 34.093 -20.839 105.890 1.00 3.34 354 THR F C 1
ATOM 2770 O O . THR A 1 354 ? 33.815 -21.789 106.626 1.00 3.34 354 THR F O 1
ATOM 2774 N N . HIS A 1 355 ? 33.201 -20.216 105.129 1.00 10.90 355 HIS F N 1
ATOM 2775 C CA . HIS A 1 355 ? 31.785 -20.566 105.104 1.00 10.90 355 HIS F CA 1
ATOM 2776 C C . HIS A 1 355 ? 31.511 -21.272 103.771 1.00 10.90 355 HIS F C 1
ATOM 2777 O O . HIS A 1 355 ? 32.145 -20.954 102.765 1.00 10.90 355 HIS F O 1
ATOM 2784 N N . PRO A 1 356 ? 30.579 -22.246 103.751 1.00 5.46 356 PRO F N 1
ATOM 2785 C CA . PRO A 1 356 ? 30.220 -23.005 102.542 1.00 5.46 356 PRO F CA 1
ATOM 2786 C C . PRO A 1 356 ? 28.978 -22.464 101.845 1.00 5.46 356 PRO F C 1
ATOM 2787 O O . PRO A 1 356 ? 28.135 -21.849 102.491 1.00 5.46 356 PRO F O 1
ATOM 2791 N N . ASP A 1 357 ? 28.849 -22.704 100.541 1.00 8.55 357 ASP F N 1
ATOM 2792 C CA . ASP A 1 357 ? 27.676 -22.240 99.792 1.00 8.55 357 ASP F CA 1
ATOM 2793 C C . ASP A 1 357 ? 26.433 -23.006 100.265 1.00 8.55 357 ASP F C 1
ATOM 2794 O O . ASP A 1 357 ? 26.549 -24.110 100.810 1.00 8.55 357 ASP F O 1
ATOM 2799 N N . TYR A 1 358 ? 25.248 -22.432 100.068 1.00 1.00 358 TYR F N 1
ATOM 2800 C CA . TYR A 1 358 ? 24.015 -23.088 100.497 1.00 1.00 358 TYR F CA 1
ATOM 2801 C C . TYR A 1 358 ? 22.953 -23.202 99.425 1.00 1.00 358 TYR F C 1
ATOM 2802 O O . TYR A 1 358 ? 22.672 -22.243 98.707 1.00 1.00 358 TYR F O 1
ATOM 2811 N N . VAL A 1 359 ? 22.364 -24.386 99.329 1.00 1.00 359 VAL F N 1
ATOM 2812 C CA . VAL A 1 359 ? 21.301 -24.623 98.374 1.00 1.00 359 VAL F CA 1
ATOM 2813 C C . VAL A 1 359 ? 20.183 -25.344 99.103 1.00 1.00 359 VAL F C 1
ATOM 2814 O O . VAL A 1 359 ? 20.395 -26.431 99.641 1.00 1.00 359 VAL F O 1
ATOM 2818 N N . ASN A 1 360 ? 19.001 -24.730 99.140 1.00 3.49 360 ASN F N 1
ATOM 2819 C CA . ASN A 1 360 ? 17.858 -25.337 99.809 1.00 3.49 360 ASN F CA 1
ATOM 2820 C C . ASN A 1 360 ? 17.681 -26.724 99.238 1.00 3.49 360 ASN F C 1
ATOM 2821 O O . ASN A 1 360 ? 17.722 -26.920 98.017 1.00 3.49 360 ASN F O 1
ATOM 2826 N N . PHE A 1 361 ? 17.476 -27.687 100.123 1.00 1.00 361 PHE F N 1
ATOM 2827 C CA . PHE A 1 361 ? 17.292 -29.063 99.694 1.00 1.00 361 PHE F CA 1
ATOM 2828 C C . PHE A 1 361 ? 16.272 -29.234 98.577 1.00 1.00 361 PHE F C 1
ATOM 2829 O O . PHE A 1 361 ? 16.206 -30.280 97.956 1.00 1.00 361 PHE F O 1
ATOM 2837 N N . LYS A 1 362 ? 15.467 -28.219 98.314 1.00 1.00 362 LYS F N 1
ATOM 2838 C CA . LYS A 1 362 ? 14.474 -28.366 97.272 1.00 1.00 362 LYS F CA 1
ATOM 2839 C C . LYS A 1 362 ? 15.093 -28.544 95.882 1.00 1.00 362 LYS F C 1
ATOM 2840 O O . LYS A 1 362 ? 14.625 -29.373 95.104 1.00 1.00 362 LYS F O 1
ATOM 2846 N N . TYR A 1 363 ? 16.138 -27.787 95.565 1.00 1.00 363 TYR F N 1
ATOM 2847 C CA . TYR A 1 363 ? 16.768 -27.909 94.251 1.00 1.00 363 TYR F CA 1
ATOM 2848 C C . TYR A 1 363 ? 17.395 -29.288 94.104 1.00 1.00 363 TYR F C 1
ATOM 2849 O O . TYR A 1 363 ? 17.755 -29.723 93.009 1.00 1.00 363 TYR F O 1
ATOM 2858 N N . HIS A 1 364 ? 17.524 -29.968 95.229 1.00 9.62 364 HIS F N 1
ATOM 2859 C CA . HIS A 1 364 ? 18.127 -31.286 95.272 1.00 9.62 364 HIS F CA 1
ATOM 2860 C C . HIS A 1 364 ? 17.736 -32.253 94.162 1.00 9.62 364 HIS F C 1
ATOM 2861 O O . HIS A 1 364 ? 18.546 -33.080 93.758 1.00 9.62 364 HIS F O 1
ATOM 2868 N N . ASP A 1 365 ? 16.511 -32.170 93.659 1.00 6.20 365 ASP F N 1
ATOM 2869 C CA . ASP A 1 365 ? 16.119 -33.097 92.601 1.00 6.20 365 ASP F CA 1
ATOM 2870 C C . ASP A 1 365 ? 15.525 -32.438 91.364 1.00 6.20 365 ASP F C 1
ATOM 2871 O O . ASP A 1 365 ? 14.788 -33.070 90.607 1.00 6.20 365 ASP F O 1
ATOM 2876 N N . LEU A 1 366 ? 15.827 -31.165 91.147 1.00 16.78 366 LEU F N 1
ATOM 2877 C CA . LEU A 1 366 ? 15.322 -30.497 89.959 1.00 16.78 366 LEU F CA 1
ATOM 2878 C C . LEU A 1 366 ? 16.424 -30.622 88.939 1.00 16.78 366 LEU F C 1
ATOM 2879 O O . LEU A 1 366 ? 17.558 -30.175 89.175 1.00 16.78 366 LEU F O 1
ATOM 2884 N N . HIS A 1 367 ? 16.110 -31.247 87.815 1.00 13.41 367 HIS F N 1
ATOM 2885 C CA . HIS A 1 367 ? 17.109 -31.425 86.779 1.00 13.41 367 HIS F CA 1
ATOM 2886 C C . HIS A 1 367 ? 17.316 -30.104 86.062 1.00 13.41 367 HIS F C 1
ATOM 2887 O O . HIS A 1 367 ? 16.346 -29.400 85.784 1.00 13.41 367 HIS F O 1
ATOM 2894 N N . GLY A 1 368 ? 18.574 -29.752 85.795 1.00 14.59 368 GLY F N 1
ATOM 2895 C CA . GLY A 1 368 ? 18.857 -28.506 85.104 1.00 14.59 368 GLY F CA 1
ATOM 2896 C C . GLY A 1 368 ? 19.780 -27.572 85.857 1.00 14.59 368 GLY F C 1
ATOM 2897 O O . GLY A 1 368 ? 20.212 -26.536 85.340 1.00 14.59 368 GLY F O 1
ATOM 2898 N N . PHE A 1 369 ? 20.078 -27.930 87.098 1.00 13.67 369 PHE F N 1
ATOM 2899 C CA . PHE A 1 369 ? 20.970 -27.125 87.907 1.00 13.67 369 PHE F CA 1
ATOM 2900 C C . PHE A 1 369 ? 22.281 -27.878 88.019 1.00 13.67 369 PHE F C 1
ATOM 2901 O O . PHE A 1 369 ? 22.299 -29.077 88.288 1.00 13.67 369 PHE F O 1
ATOM 2909 N N . PRO A 1 370 ? 23.397 -27.188 87.785 1.00 4.69 370 PRO F N 1
ATOM 2910 C CA . PRO A 1 370 ? 24.710 -27.824 87.869 1.00 4.69 370 PRO F CA 1
ATOM 2911 C C . PRO A 1 370 ? 25.215 -27.999 89.299 1.00 4.69 370 PRO F C 1
ATOM 2912 O O . PRO A 1 370 ? 26.411 -27.844 89.581 1.00 4.69 370 PRO F O 1
ATOM 2916 N N . PHE A 1 371 ? 24.307 -28.317 90.207 1.00 1.00 371 PHE F N 1
ATOM 2917 C CA . PHE A 1 371 ? 24.704 -28.548 91.581 1.00 1.00 371 PHE F CA 1
ATOM 2918 C C . PHE A 1 371 ? 25.043 -30.027 91.706 1.00 1.00 371 PHE F C 1
ATOM 2919 O O . PHE A 1 371 ? 24.641 -30.826 90.868 1.00 1.00 371 PHE F O 1
ATOM 2927 N N . LEU A 1 372 ? 25.795 -30.392 92.736 1.00 13.31 372 LEU F N 1
ATOM 2928 C CA . LEU A 1 372 ? 26.111 -31.798 92.956 1.00 13.31 372 LEU F CA 1
ATOM 2929 C C . LEU A 1 372 ? 24.924 -32.273 93.770 1.00 13.31 372 LEU F C 1
ATOM 2930 O O . LEU A 1 372 ? 24.871 -32.038 94.977 1.00 13.31 372 LEU F O 1
ATOM 2935 N N . ASP A 1 373 ? 23.963 -32.919 93.116 1.00 16.85 373 ASP F N 1
ATOM 2936 C CA . ASP A 1 373 ? 22.776 -33.382 93.817 1.00 16.85 373 ASP F CA 1
ATOM 2937 C C . ASP A 1 373 ? 22.993 -34.657 94.636 1.00 16.85 373 ASP F C 1
ATOM 2938 O O . ASP A 1 373 ? 22.041 -35.240 95.170 1.00 16.85 373 ASP F O 1
ATOM 2943 N N . ASP A 1 374 ? 24.256 -35.071 94.738 1.00 8.29 374 ASP F N 1
ATOM 2944 C CA . ASP A 1 374 ? 24.663 -36.246 95.508 1.00 8.29 374 ASP F CA 1
ATOM 2945 C C . ASP A 1 374 ? 26.040 -35.985 96.100 1.00 8.29 374 ASP F C 1
ATOM 2946 O O . ASP A 1 374 ? 26.952 -35.560 95.388 1.00 8.29 374 ASP F O 1
ATOM 2951 N N . ALA A 1 375 ? 26.195 -36.235 97.398 1.00 1.00 375 ALA F N 1
ATOM 2952 C CA . ALA A 1 375 ? 27.474 -36.010 98.075 1.00 1.00 375 ALA F CA 1
ATOM 2953 C C . ALA A 1 375 ? 28.624 -36.494 97.210 1.00 1.00 375 ALA F C 1
ATOM 2954 O O . ALA A 1 375 ? 28.581 -37.588 96.668 1.00 1.00 375 ALA F O 1
ATOM 2956 N N . PRO A 1 376 ? 29.671 -35.681 97.070 1.00 1.00 376 PRO F N 1
ATOM 2957 C CA . PRO A 1 376 ? 30.798 -36.112 96.245 1.00 1.00 376 PRO F CA 1
ATOM 2958 C C . PRO A 1 376 ? 31.319 -37.493 96.633 1.00 1.00 376 PRO F C 1
ATOM 2959 O O . PRO A 1 376 ? 31.431 -37.820 97.814 1.00 1.00 376 PRO F O 1
ATOM 2963 N N . GLY A 1 377 ? 31.612 -38.304 95.618 1.00 20.07 377 GLY F N 1
ATOM 2964 C CA . GLY A 1 377 ? 32.122 -39.649 95.850 1.00 20.07 377 GLY F CA 1
ATOM 2965 C C . GLY A 1 377 ? 31.052 -40.689 96.121 1.00 20.07 377 GLY F C 1
ATOM 2966 O O . GLY A 1 377 ? 31.350 -41.849 96.405 1.00 20.07 377 GLY F O 1
ATOM 2967 N N . THR A 1 378 ? 29.795 -40.273 96.021 1.00 10.51 378 THR F N 1
ATOM 2968 C CA . THR A 1 378 ? 28.663 -41.154 96.269 1.00 10.51 378 THR F CA 1
ATOM 2969 C C . THR A 1 378 ? 28.619 -42.388 95.379 1.00 10.51 378 THR F C 1
ATOM 2970 O O . THR A 1 378 ? 28.061 -43.411 95.766 1.00 10.51 378 THR F O 1
ATOM 2974 N N . SER A 1 379 ? 29.211 -42.313 94.199 1.00 11.52 379 SER F N 1
ATOM 2975 C CA . SER A 1 379 ? 29.163 -43.458 93.302 1.00 11.52 379 SER F CA 1
ATOM 2976 C C . SER A 1 379 ? 30.531 -43.935 92.857 1.00 11.52 379 SER F C 1
ATOM 2977 O O . SER A 1 379 ? 30.670 -44.558 91.807 1.00 11.52 379 SER F O 1
ATOM 2980 N N . THR A 1 380 ? 31.543 -43.648 93.661 1.00 15.06 380 THR F N 1
ATOM 2981 C CA . THR A 1 380 ? 32.891 -44.063 93.324 1.00 15.06 380 THR F CA 1
ATOM 2982 C C . THR A 1 380 ? 33.457 -44.925 94.441 1.00 15.06 380 THR F C 1
ATOM 2983 O O . THR A 1 380 ? 34.558 -45.468 94.328 1.00 15.06 380 THR F O 1
ATOM 2987 N N . GLY A 1 381 ? 32.695 -45.054 95.522 1.00 5.78 381 GLY F N 1
ATOM 2988 C CA . GLY A 1 381 ? 33.141 -45.870 96.637 1.00 5.78 381 GLY F CA 1
ATOM 2989 C C . GLY A 1 381 ? 33.945 -45.107 97.663 1.00 5.78 381 GLY F C 1
ATOM 2990 O O . GLY A 1 381 ? 34.267 -43.933 97.450 1.00 5.78 381 GLY F O 1
ATOM 2991 N N . ASP A 1 382 ? 34.269 -45.773 98.774 1.00 7.70 382 ASP F N 1
ATOM 2992 C CA . ASP A 1 382 ? 35.036 -45.158 99.854 1.00 7.70 382 ASP F CA 1
ATOM 2993 C C . ASP A 1 382 ? 36.453 -44.820 99.370 1.00 7.70 382 ASP F C 1
ATOM 2994 O O . ASP A 1 382 ? 37.433 -45.352 99.887 1.00 7.70 382 ASP F O 1
ATOM 2999 N N . ASN A 1 383 ? 36.570 -43.940 98.382 1.00 15.10 383 ASN F N 1
ATOM 3000 C CA . ASN A 1 383 ? 37.881 -43.569 97.860 1.00 15.10 383 ASN F CA 1
ATOM 3001 C C . ASN A 1 383 ? 38.004 -42.063 97.676 1.00 15.10 383 ASN F C 1
ATOM 3002 O O . ASN A 1 383 ? 37.362 -41.482 96.792 1.00 15.10 383 ASN F O 1
ATOM 3007 N N . LEU A 1 384 ? 38.855 -41.447 98.492 1.00 1.00 384 LEU F N 1
ATOM 3008 C CA . LEU A 1 384 ? 39.060 -40.003 98.462 1.00 1.00 384 LEU F CA 1
ATOM 3009 C C . LEU A 1 384 ? 39.431 -39.424 97.118 1.00 1.00 384 LEU F C 1
ATOM 3010 O O . LEU A 1 384 ? 38.773 -38.507 96.629 1.00 1.00 384 LEU F O 1
ATOM 3015 N N . GLN A 1 385 ? 40.493 -39.942 96.515 1.00 1.90 385 GLN F N 1
ATOM 3016 C CA . GLN A 1 385 ? 40.917 -39.408 95.236 1.00 1.90 385 GLN F CA 1
ATOM 3017 C C . GLN A 1 385 ? 39.767 -39.350 94.248 1.00 1.90 385 GLN F C 1
ATOM 3018 O O . GLN A 1 385 ? 39.584 -38.350 93.550 1.00 1.90 385 GLN F O 1
ATOM 3024 N N . GLU A 1 386 ? 38.982 -40.420 94.196 1.00 2.39 386 GLU F N 1
ATOM 3025 C CA . GLU A 1 386 ? 37.860 -40.480 93.277 1.00 2.39 386 GLU F CA 1
ATOM 3026 C C . GLU A 1 386 ? 36.787 -39.440 93.567 1.00 2.39 386 GLU F C 1
ATOM 3027 O O . GLU A 1 386 ? 36.021 -39.069 92.680 1.00 2.39 386 GLU F O 1
ATOM 3033 N N . ALA A 1 387 ? 36.729 -38.965 94.805 1.00 1.00 387 ALA F N 1
ATOM 3034 C CA . ALA A 1 387 ? 35.741 -37.960 95.169 1.00 1.00 387 ALA F CA 1
ATOM 3035 C C . ALA A 1 387 ? 36.258 -36.587 94.798 1.00 1.00 387 ALA F C 1
ATOM 3036 O O . ALA A 1 387 ? 35.508 -35.747 94.307 1.00 1.00 387 ALA F O 1
ATOM 3038 N N . ILE A 1 388 ? 37.546 -36.367 95.024 1.00 1.00 388 ILE F N 1
ATOM 3039 C CA . ILE A 1 388 ? 38.158 -35.085 94.725 1.00 1.00 388 ILE F CA 1
ATOM 3040 C C . ILE A 1 388 ? 38.188 -34.778 93.236 1.00 1.00 388 ILE F C 1
ATOM 3041 O O . ILE A 1 388 ? 37.898 -33.660 92.816 1.00 1.00 388 ILE F O 1
ATOM 3046 N N . LEU A 1 389 ? 38.554 -35.765 92.435 1.00 6.00 389 LEU F N 1
ATOM 3047 C CA . LEU A 1 389 ? 38.597 -35.555 91.003 1.00 6.00 389 LEU F CA 1
ATOM 3048 C C . LEU A 1 389 ? 37.177 -35.384 90.475 1.00 6.00 389 LEU F C 1
ATOM 3049 O O . LEU A 1 389 ? 36.264 -36.121 90.847 1.00 6.00 389 LEU F O 1
ATOM 3054 N N . VAL A 1 390 ? 36.991 -34.391 89.619 1.00 1.13 390 VAL F N 1
ATOM 3055 C CA . VAL A 1 390 ? 35.676 -34.105 89.079 1.00 1.13 390 VAL F CA 1
ATOM 3056 C C . VAL A 1 390 ? 35.136 -35.212 88.205 1.00 1.13 390 VAL F C 1
ATOM 3057 O O . VAL A 1 390 ? 35.770 -35.625 87.236 1.00 1.13 390 VAL F O 1
ATOM 3061 N N . ARG A 1 391 ? 33.944 -35.682 88.553 1.00 12.72 391 ARG F N 1
ATOM 3062 C CA . ARG A 1 391 ? 33.286 -36.737 87.798 1.00 12.72 391 ARG F CA 1
ATOM 3063 C C . ARG A 1 391 ? 32.299 -36.047 86.872 1.00 12.72 391 ARG F C 1
ATOM 3064 O O . ARG A 1 391 ? 31.241 -35.607 87.314 1.00 12.72 391 ARG F O 1
ATOM 3072 N N . HIS A 1 392 ? 32.633 -35.955 85.594 1.00 1.00 392 HIS F N 1
ATOM 3073 C CA . HIS A 1 392 ? 31.771 -35.261 84.645 1.00 1.00 392 HIS F CA 1
ATOM 3074 C C . HIS A 1 392 ? 30.345 -35.772 84.515 1.00 1.00 392 HIS F C 1
ATOM 3075 O O . HIS A 1 392 ? 29.455 -35.023 84.130 1.00 1.00 392 HIS F O 1
ATOM 3082 N N . GLN A 1 393 ? 30.119 -37.035 84.834 1.00 1.00 393 GLN F N 1
ATOM 3083 C CA . GLN A 1 393 ? 28.779 -37.582 84.747 1.00 1.00 393 GLN F CA 1
ATOM 3084 C C . GLN A 1 393 ? 27.866 -36.860 85.726 1.00 1.00 393 GLN F C 1
ATOM 3085 O O . GLN A 1 393 ? 26.674 -36.691 85.469 1.00 1.00 393 GLN F O 1
ATOM 3091 N N . ASP A 1 394 ? 28.433 -36.434 86.850 1.00 2.96 394 ASP F N 1
ATOM 3092 C CA . ASP A 1 394 ? 27.668 -35.738 87.874 1.00 2.96 394 ASP F CA 1
ATOM 3093 C C . ASP A 1 394 ? 26.849 -34.608 87.274 1.00 2.96 394 ASP F C 1
ATOM 3094 O O . ASP A 1 394 ? 25.901 -34.124 87.887 1.00 2.96 394 ASP F O 1
ATOM 3099 N N . TYR A 1 395 ? 27.198 -34.201 86.060 1.00 1.04 395 TYR F N 1
ATOM 3100 C CA . TYR A 1 395 ? 26.492 -33.108 85.412 1.00 1.04 395 TYR F CA 1
ATOM 3101 C C . TYR A 1 395 ? 25.557 -33.507 84.281 1.00 1.04 395 TYR F C 1
ATOM 3102 O O . TYR A 1 395 ? 24.715 -32.707 83.886 1.00 1.04 395 TYR F O 1
ATOM 3111 N N . ASP A 1 396 ? 25.694 -34.728 83.761 1.00 10.54 396 ASP F N 1
ATOM 3112 C CA . ASP A 1 396 ? 24.840 -35.197 82.659 1.00 10.54 396 ASP F CA 1
ATOM 3113 C C . ASP A 1 396 ? 23.384 -34.811 82.863 1.00 10.54 396 ASP F C 1
ATOM 3114 O O . ASP A 1 396 ? 22.666 -34.466 81.921 1.00 10.54 396 ASP F O 1
ATOM 3119 N N . ALA A 1 397 ? 22.964 -34.884 84.118 1.00 18.53 397 ALA F N 1
ATOM 3120 C CA . ALA A 1 397 ? 21.597 -34.590 84.512 1.00 18.53 397 ALA F CA 1
ATOM 3121 C C . ALA A 1 397 ? 21.019 -33.259 84.055 1.00 18.53 397 ALA F C 1
ATOM 3122 O O . ALA A 1 397 ? 19.852 -33.196 83.664 1.00 18.53 397 ALA F O 1
ATOM 3124 N N . CYS A 1 398 ? 21.826 -32.207 84.091 1.00 1.07 398 CYS F N 1
ATOM 3125 C CA . CYS A 1 398 ? 21.343 -30.878 83.750 1.00 1.07 398 CYS F CA 1
ATOM 3126 C C . CYS A 1 398 ? 21.471 -30.388 82.312 1.00 1.07 398 CYS F C 1
ATOM 3127 O O . CYS A 1 398 ? 21.290 -29.204 82.054 1.00 1.07 398 CYS F O 1
ATOM 3130 N N . PHE A 1 399 ? 21.770 -31.262 81.363 1.00 3.18 399 PHE F N 1
ATOM 3131 C CA . PHE A 1 399 ? 21.882 -30.806 79.980 1.00 3.18 399 PHE F CA 1
ATOM 3132 C C . PHE A 1 399 ? 20.801 -31.384 79.084 1.00 3.18 399 PHE F C 1
ATOM 3133 O O . PHE A 1 399 ? 20.522 -32.577 79.147 1.00 3.18 399 PHE F O 1
ATOM 3141 N N . GLN A 1 400 ? 20.206 -30.549 78.241 1.00 4.92 400 GLN F N 1
ATOM 3142 C CA . GLN A 1 400 ? 19.171 -31.028 77.330 1.00 4.92 400 GLN F CA 1
ATOM 3143 C C . GLN A 1 400 ? 19.688 -32.146 76.431 1.00 4.92 400 GLN F C 1
ATOM 3144 O O . GLN A 1 400 ? 18.953 -33.087 76.130 1.00 4.92 400 GLN F O 1
ATOM 3150 N N . SER A 1 401 ? 20.944 -32.036 75.999 1.00 8.82 401 SER F N 1
ATOM 3151 C CA . SER A 1 401 ? 21.550 -33.056 75.146 1.00 8.82 401 SER F CA 1
ATOM 3152 C C . SER A 1 401 ? 22.994 -32.728 74.767 1.00 8.82 401 SER F C 1
ATOM 3153 O O . SER A 1 401 ? 23.286 -31.678 74.185 1.00 8.82 401 SER F O 1
ATOM 3156 N N . GLN A 1 402 ? 23.890 -33.653 75.086 1.00 7.06 402 GLN F N 1
ATOM 3157 C CA . GLN A 1 402 ? 25.306 -33.493 74.799 1.00 7.06 402 GLN F CA 1
ATOM 3158 C C . GLN A 1 402 ? 25.661 -33.885 73.372 1.00 7.06 402 GLN F C 1
ATOM 3159 O O . GLN A 1 402 ? 26.442 -34.811 73.146 1.00 7.06 402 GLN F O 1
ATOM 3165 N N . GLN A 1 403 ? 25.087 -33.183 72.405 1.00 1.00 403 GLN F N 1
ATOM 3166 C CA . GLN A 1 403 ? 25.396 -33.484 71.016 1.00 1.00 403 GLN F CA 1
ATOM 3167 C C . GLN A 1 403 ? 26.843 -33.021 70.804 1.00 1.00 403 GLN F C 1
ATOM 3168 O O . GLN A 1 403 ? 27.571 -33.543 69.966 1.00 1.00 403 GLN F O 1
ATOM 3174 N N . LEU A 1 404 ? 27.243 -32.044 71.608 1.00 1.50 404 LEU F N 1
ATOM 3175 C CA . LEU A 1 404 ? 28.593 -31.501 71.582 1.00 1.50 404 LEU F CA 1
ATOM 3176 C C . LEU A 1 404 ? 29.148 -31.610 72.992 1.00 1.50 404 LEU F C 1
ATOM 3177 O O . LEU A 1 404 ? 29.600 -30.615 73.568 1.00 1.50 404 LEU F O 1
ATOM 3182 N N . LEU A 1 405 ? 29.088 -32.813 73.550 1.00 1.00 405 LEU F N 1
ATOM 3183 C CA . LEU A 1 405 ? 29.576 -33.039 74.898 1.00 1.00 405 LEU F CA 1
ATOM 3184 C C . LEU A 1 405 ? 28.962 -32.008 75.832 1.00 1.00 405 LEU F C 1
ATOM 3185 O O . LEU A 1 405 ? 27.910 -31.462 75.526 1.00 1.00 405 LEU F O 1
ATOM 3190 N N . GLN A 1 406 ? 29.605 -31.724 76.960 1.00 1.15 406 GLN F N 1
ATOM 3191 C CA . GLN A 1 406 ? 29.035 -30.767 77.892 1.00 1.15 406 GLN F CA 1
ATOM 3192 C C . GLN A 1 406 ? 29.330 -29.312 77.573 1.00 1.15 406 GLN F C 1
ATOM 3193 O O . GLN A 1 406 ? 28.445 -28.464 77.670 1.00 1.15 406 GLN F O 1
ATOM 3199 N N . TRP A 1 407 ? 30.564 -29.007 77.196 1.00 5.05 407 TRP F N 1
ATOM 3200 C CA . TRP A 1 407 ? 30.893 -27.644 76.818 1.00 5.05 407 TRP F CA 1
ATOM 3201 C C . TRP A 1 407 ? 31.409 -27.706 75.402 1.00 5.05 407 TRP F C 1
ATOM 3202 O O . TRP A 1 407 ? 31.446 -28.773 74.802 1.00 5.05 407 TRP F O 1
ATOM 3213 N N . ASN A 1 408 ? 31.799 -26.561 74.871 1.00 1.16 408 ASN F N 1
ATOM 3214 C CA . ASN A 1 408 ? 32.329 -26.474 73.517 1.00 1.16 408 ASN F CA 1
ATOM 3215 C C . ASN A 1 408 ? 32.697 -25.028 73.268 1.00 1.16 408 ASN F C 1
ATOM 3216 O O . ASN A 1 408 ? 32.170 -24.128 73.920 1.00 1.16 408 ASN F O 1
ATOM 3221 N N . LYS A 1 409 ? 33.607 -24.796 72.334 1.00 1.31 409 LYS F N 1
ATOM 3222 C CA . LYS A 1 409 ? 34.024 -23.437 72.045 1.00 1.31 409 LYS F CA 1
ATOM 3223 C C . LYS A 1 409 ? 34.681 -23.345 70.702 1.00 1.31 409 LYS F C 1
ATOM 3224 O O . LYS A 1 409 ? 34.998 -24.359 70.088 1.00 1.31 409 LYS F O 1
ATOM 3230 N N . GLN A 1 410 ? 34.892 -22.118 70.256 1.00 3.76 410 GLN F N 1
ATOM 3231 C CA . GLN A 1 410 ? 35.532 -21.858 68.979 1.00 3.76 410 GLN F CA 1
ATOM 3232 C C . GLN A 1 410 ? 36.280 -20.556 69.113 1.00 3.76 410 GLN F C 1
ATOM 3233 O O . GLN A 1 410 ? 35.750 -19.583 69.641 1.00 3.76 410 GLN F O 1
ATOM 3239 N N . ALA A 1 411 ? 37.518 -20.535 68.639 1.00 1.00 411 ALA F N 1
ATOM 3240 C CA . ALA A 1 411 ? 38.302 -19.327 68.741 1.00 1.00 411 ALA F CA 1
ATOM 3241 C C . ALA A 1 411 ? 39.369 -19.240 67.678 1.00 1.00 411 ALA F C 1
ATOM 3242 O O . ALA A 1 411 ? 39.734 -20.232 67.049 1.00 1.00 411 ALA F O 1
ATOM 3244 N N . ARG A 1 412 ? 39.854 -18.024 67.473 1.00 1.00 412 ARG F N 1
ATOM 3245 C CA . ARG A 1 412 ? 40.895 -17.787 66.504 1.00 1.00 412 ARG F CA 1
ATOM 3246 C C . ARG A 1 412 ? 42.188 -17.665 67.285 1.00 1.00 412 ARG F C 1
ATOM 3247 O O . ARG A 1 412 ? 42.271 -16.917 68.259 1.00 1.00 412 ARG F O 1
ATOM 3255 N N . TYR A 1 413 ? 43.186 -18.433 66.863 1.00 1.00 413 TYR F N 1
ATOM 3256 C CA . TYR A 1 413 ? 44.488 -18.427 67.501 1.00 1.00 413 TYR F CA 1
ATOM 3257 C C . TYR A 1 413 ? 45.479 -17.714 66.611 1.00 1.00 413 TYR F C 1
ATOM 3258 O O . TYR A 1 413 ? 46.003 -18.305 65.666 1.00 1.00 413 TYR F O 1
ATOM 3267 N N . ASN A 1 414 ? 45.731 -16.440 66.895 1.00 1.02 414 ASN F N 1
ATOM 3268 C CA . ASN A 1 414 ? 46.676 -15.694 66.092 1.00 1.02 414 ASN F CA 1
ATOM 3269 C C . ASN A 1 414 ? 48.084 -15.934 66.581 1.00 1.02 414 ASN F C 1
ATOM 3270 O O . ASN A 1 414 ? 48.475 -15.486 67.660 1.00 1.02 414 ASN F O 1
ATOM 3275 N N . VAL A 1 415 ? 48.850 -16.661 65.775 1.00 3.15 415 VAL F N 1
ATOM 3276 C CA . VAL A 1 415 ? 50.217 -16.973 66.129 1.00 3.15 415 VAL F CA 1
ATOM 3277 C C . VAL A 1 415 ? 51.212 -16.408 65.142 1.00 3.15 415 VAL F C 1
ATOM 3278 O O . VAL A 1 415 ? 51.090 -16.611 63.936 1.00 3.15 415 VAL F O 1
ATOM 3282 N N . SER A 1 416 ? 52.197 -15.693 65.671 1.00 1.06 416 SER F N 1
ATOM 3283 C CA . SER A 1 416 ? 53.247 -15.092 64.862 1.00 1.06 416 SER F CA 1
ATOM 3284 C C . SER A 1 416 ? 54.542 -15.630 65.424 1.00 1.06 416 SER F C 1
ATOM 3285 O O . SER A 1 416 ? 54.771 -15.552 66.626 1.00 1.06 416 SER F O 1
ATOM 3288 N N . VAL A 1 417 ? 55.388 -16.186 64.569 1.00 1.11 417 VAL F N 1
ATOM 3289 C CA . VAL A 1 417 ? 56.641 -16.717 65.054 1.00 1.11 417 VAL F CA 1
ATOM 3290 C C . VAL A 1 417 ? 57.806 -16.299 64.193 1.00 1.11 417 VAL F C 1
ATOM 3291 O O . VAL A 1 417 ? 57.801 -16.552 62.988 1.00 1.11 417 VAL F O 1
ATOM 3295 N N . TYR A 1 418 ? 58.789 -15.642 64.807 1.00 5.00 418 TYR F N 1
ATOM 3296 C CA . TYR A 1 418 ? 59.981 -15.220 64.089 1.00 5.00 418 TYR F CA 1
ATOM 3297 C C . TYR A 1 418 ? 60.881 -16.445 64.134 1.00 5.00 418 TYR F C 1
ATOM 3298 O O . TYR A 1 418 ? 60.970 -17.092 65.179 1.00 5.00 418 TYR F O 1
ATOM 3307 N N . ARG A 1 419 ? 61.533 -16.778 63.021 1.00 8.95 419 ARG F N 1
ATOM 3308 C CA . ARG A 1 419 ? 62.434 -17.925 62.992 1.00 8.95 419 ARG F CA 1
ATOM 3309 C C . ARG A 1 419 ? 63.230 -17.983 61.706 1.00 8.95 419 ARG F C 1
ATOM 3310 O O . ARG A 1 419 ? 62.869 -17.359 60.713 1.00 8.95 419 ARG F O 1
ATOM 3318 N N . HIS A 1 420 ? 64.324 -18.737 61.746 1.00 19.17 420 HIS F N 1
ATOM 3319 C CA . HIS A 1 420 ? 65.183 -18.905 60.586 1.00 19.17 420 HIS F CA 1
ATOM 3320 C C . HIS A 1 420 ? 64.458 -19.905 59.706 1.00 19.17 420 HIS F C 1
ATOM 3321 O O . HIS A 1 420 ? 6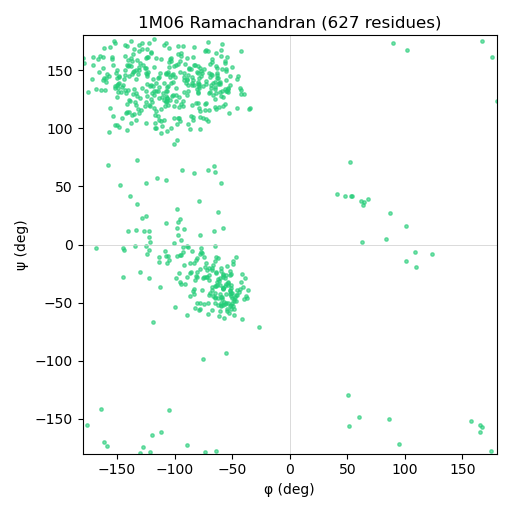4.349 -21.085 60.048 1.00 19.17 420 HIS F O 1
ATOM 3328 N N . MET A 1 421 ? 63.953 -19.417 58.578 1.00 8.26 421 MET F N 1
ATOM 3329 C CA . MET A 1 421 ? 63.187 -20.256 57.666 1.00 8.26 421 MET F CA 1
ATOM 3330 C C . MET A 1 421 ? 63.267 -19.799 56.219 1.00 8.26 421 MET F C 1
ATOM 3331 O O . MET A 1 421 ? 62.596 -18.843 55.817 1.00 8.26 421 MET F O 1
ATOM 3336 N N . PRO A 1 422 ? 64.067 -20.491 55.408 1.00 1.48 422 PRO F N 1
ATOM 3337 C CA . PRO A 1 422 ? 64.209 -20.138 53.998 1.00 1.48 422 PRO F CA 1
ATOM 3338 C C . PRO A 1 422 ? 62.823 -20.042 53.364 1.00 1.48 422 PRO F C 1
ATOM 3339 O O . PRO A 1 422 ? 61.918 -20.792 53.725 1.00 1.48 422 PRO F O 1
ATOM 3343 N N . THR A 1 423 ? 62.660 -19.114 52.432 1.00 1.00 423 THR F N 1
ATOM 3344 C CA . THR A 1 423 ? 61.380 -18.949 51.772 1.00 1.00 423 THR F CA 1
ATOM 3345 C C . THR A 1 423 ? 61.006 -20.198 50.974 1.00 1.00 423 THR F C 1
ATOM 3346 O O . THR A 1 423 ? 61.877 -20.945 50.530 1.00 1.00 423 THR F O 1
ATOM 3350 N N . VAL A 1 424 ? 59.710 -20.432 50.808 1.00 1.00 424 VAL F N 1
ATOM 3351 C CA . VAL A 1 424 ? 59.253 -21.581 50.043 1.00 1.00 424 VAL F CA 1
ATOM 3352 C C . VAL A 1 424 ? 59.899 -21.570 48.665 1.00 1.00 424 VAL F C 1
ATOM 3353 O O . VAL A 1 424 ? 60.193 -22.619 48.094 1.00 1.00 424 VAL F O 1
ATOM 3357 N N . ARG A 1 425 ? 60.105 -20.371 48.131 1.00 1.38 425 ARG F N 1
ATOM 3358 C CA . ARG A 1 425 ? 60.726 -20.218 46.824 1.00 1.38 425 ARG F CA 1
ATOM 3359 C C . ARG A 1 425 ? 62.101 -20.863 46.893 1.00 1.38 425 ARG F C 1
ATOM 3360 O O . ARG A 1 425 ? 62.480 -21.621 46.007 1.00 1.38 425 ARG F O 1
ATOM 3368 N N . ASP A 1 426 ? 62.836 -20.580 47.962 1.00 5.62 426 ASP F N 1
ATOM 3369 C CA . ASP A 1 426 ? 64.177 -21.136 48.137 1.00 5.62 426 ASP F CA 1
ATOM 3370 C C . ASP A 1 426 ? 64.174 -22.658 48.257 1.00 5.62 426 ASP F C 1
ATOM 3371 O O . ASP A 1 426 ? 65.103 -23.343 47.801 1.00 5.62 426 ASP F O 1
ATOM 3376 N N . SER A 1 427 ? 63.135 -23.192 48.879 1.00 9.74 427 SER F N 1
ATOM 3377 C CA . SER A 1 427 ? 63.076 -24.622 49.041 1.00 9.74 427 SER F CA 1
ATOM 3378 C C . SER A 1 427 ? 62.823 -25.295 47.716 1.00 9.74 427 SER F C 1
ATOM 3379 O O . SER A 1 427 ? 63.553 -26.211 47.338 1.00 9.74 427 SER F O 1
ATOM 3382 N N . ILE A 1 428 ? 61.809 -24.831 46.989 1.00 1.00 428 ILE F N 1
ATOM 3383 C CA . ILE A 1 428 ? 61.474 -25.466 45.727 1.00 1.00 428 ILE F CA 1
ATOM 3384 C C . ILE A 1 428 ? 62.431 -25.201 44.575 1.00 1.00 428 ILE F C 1
ATOM 3385 O O . ILE A 1 428 ? 62.452 -25.948 43.606 1.00 1.00 428 ILE F O 1
ATOM 3390 N N . MET A 1 429 ? 63.234 -24.151 44.675 1.00 9.46 429 MET F N 1
ATOM 3391 C CA . MET A 1 429 ? 64.197 -23.856 43.620 1.00 9.46 429 MET F CA 1
ATOM 3392 C C . MET A 1 429 ? 65.546 -24.523 43.909 1.00 9.46 429 MET F C 1
ATOM 3393 O O . MET A 1 429 ? 66.101 -24.419 45.025 1.00 9.46 429 MET F O 1
ATOM 3398 N N . THR A 1 430 ? 66.073 -25.211 42.901 1.00 5.54 430 THR F N 1
ATOM 3399 C CA . THR A 1 430 ? 67.332 -25.924 43.056 1.00 5.54 430 THR F CA 1
ATOM 3400 C C . THR A 1 430 ? 68.542 -25.013 42.992 1.00 5.54 430 THR F C 1
ATOM 3401 O O . THR A 1 430 ? 69.377 -24.996 43.898 1.00 5.54 430 THR F O 1
ATOM 3405 N N . SER A 1 431 ? 68.628 -24.269 41.901 1.00 26.08 431 SER F N 1
ATOM 3406 C CA . SER A 1 431 ? 69.727 -23.345 41.676 1.00 26.08 431 SER F CA 1
ATOM 3407 C C . SER A 1 431 ? 69.196 -21.918 41.721 1.00 26.08 431 SER F C 1
ATOM 3408 O O . SER A 1 431 ? 69.974 -21.007 42.072 1.00 26.08 431 SER F O 1
ATOM 3412 N N . MET B 2 1 ? -3.246 -26.468 52.398 1.00 6.59 1 MET G N 1
ATOM 3413 C CA . MET B 2 1 ? -2.824 -26.264 53.807 1.00 6.59 1 MET G CA 1
ATOM 3414 C C . MET B 2 1 ? -1.331 -26.449 54.008 1.00 6.59 1 MET G C 1
ATOM 3415 O O . MET B 2 1 ? -0.609 -26.909 53.112 1.00 6.59 1 MET G O 1
ATOM 3420 N N . TYR B 2 2 ? -0.878 -26.101 55.206 1.00 3.60 2 TYR G N 1
ATOM 3421 C CA . TYR B 2 2 ? 0.521 -26.231 55.569 1.00 3.60 2 TYR G CA 1
ATOM 3422 C C . TYR B 2 2 ? 0.854 -27.710 55.761 1.00 3.60 2 TYR G C 1
ATOM 3423 O O . TYR B 2 2 ? 0.061 -28.454 56.326 1.00 3.60 2 TYR G O 1
ATOM 3432 N N . GLN B 2 3 ? 2.011 -28.135 55.271 1.00 1.00 3 GLN G N 1
ATOM 3433 C CA . GLN B 2 3 ? 2.448 -29.527 55.400 1.00 1.00 3 GLN G CA 1
ATOM 3434 C C . GLN B 2 3 ? 3.060 -29.823 56.768 1.00 1.00 3 GLN G C 1
ATOM 3435 O O . GLN B 2 3 ? 3.903 -29.063 57.243 1.00 1.00 3 GLN G O 1
ATOM 3441 N N . ASN B 2 4 ? 2.662 -30.931 57.390 1.00 1.00 4 ASN G N 1
ATOM 3442 C CA . ASN B 2 4 ? 3.203 -31.286 58.701 1.00 1.00 4 ASN G CA 1
ATOM 3443 C C . ASN B 2 4 ? 4.523 -32.029 58.580 1.00 1.00 4 ASN G C 1
ATOM 3444 O O . ASN B 2 4 ? 4.544 -33.209 58.229 1.00 1.00 4 ASN G O 1
ATOM 3449 N N . PHE B 2 5 ? 5.615 -31.348 58.926 1.00 2.38 5 PHE G N 1
ATOM 3450 C CA . PHE B 2 5 ? 6.947 -31.929 58.819 1.00 2.38 5 PHE G CA 1
ATOM 3451 C C . PHE B 2 5 ? 7.486 -32.710 60.010 1.00 2.38 5 PHE G C 1
ATOM 3452 O O . PHE B 2 5 ? 8.593 -33.253 59.948 1.00 2.38 5 PHE G O 1
ATOM 3460 N N . VAL B 2 6 ? 6.726 -32.770 61.097 1.00 9.87 6 VAL G N 1
ATOM 3461 C CA . VAL B 2 6 ? 7.172 -33.527 62.259 1.00 9.87 6 VAL G CA 1
ATOM 3462 C C . VAL B 2 6 ? 6.440 -34.876 62.294 1.00 9.87 6 VAL G C 1
ATOM 3463 O O . VAL B 2 6 ? 5.253 -34.958 61.981 1.00 9.87 6 VAL G O 1
ATOM 3467 N N . THR B 2 7 ? 7.163 -35.932 62.653 1.00 19.36 7 THR G N 1
ATOM 3468 C CA . THR B 2 7 ? 6.587 -37.274 62.717 1.00 19.36 7 THR G CA 1
ATOM 3469 C C . THR B 2 7 ? 7.120 -38.052 63.910 1.00 19.36 7 THR G C 1
ATOM 3470 O O . THR B 2 7 ? 8.226 -37.793 64.382 1.00 19.36 7 THR G O 1
ATOM 3474 N N . LYS B 2 8 ? 6.340 -39.020 64.383 1.00 5.04 8 LYS G N 1
ATOM 3475 C CA . LYS B 2 8 ? 6.755 -39.817 65.522 1.00 5.04 8 LYS G CA 1
ATOM 3476 C C . LYS B 2 8 ? 7.777 -40.878 65.137 1.00 5.04 8 LYS G C 1
ATOM 3477 O O . LYS B 2 8 ? 8.515 -41.362 65.996 1.00 5.04 8 LYS G O 1
ATOM 3483 N N . HIS B 2 9 ? 7.827 -41.238 63.856 1.00 6.64 9 HIS G N 1
ATOM 3484 C CA . HIS B 2 9 ? 8.780 -42.239 63.371 1.00 6.64 9 HIS G CA 1
ATOM 3485 C C . HIS B 2 9 ? 9.184 -41.977 61.938 1.00 6.64 9 HIS G C 1
ATOM 3486 O O . HIS B 2 9 ? 8.328 -41.789 61.073 1.00 6.64 9 HIS G O 1
ATOM 3493 N N . ASP B 2 10 ? 10.487 -41.991 61.683 1.00 19.96 10 ASP G N 1
ATOM 3494 C CA . ASP B 2 10 ? 10.989 -41.763 60.331 1.00 19.96 10 ASP G CA 1
ATOM 3495 C C . ASP B 2 10 ? 11.715 -43.022 59.851 1.00 19.96 10 ASP G C 1
ATOM 3496 O O . ASP B 2 10 ? 12.784 -43.369 60.361 1.00 19.96 10 ASP G O 1
ATOM 3501 N N . THR B 2 11 ? 11.133 -43.701 58.867 1.00 11.60 11 THR G N 1
ATOM 3502 C CA . THR B 2 11 ? 11.719 -44.928 58.339 1.00 11.60 11 THR G CA 1
ATOM 3503 C C . THR B 2 11 ? 13.020 -44.675 57.592 1.00 11.60 11 THR G C 1
ATOM 3504 O O . THR B 2 11 ? 13.122 -43.726 56.811 1.00 11.60 11 THR G O 1
ATOM 3508 N N . ALA B 2 12 ? 14.003 -45.540 57.830 1.00 5.12 12 ALA G N 1
ATOM 3509 C CA . ALA B 2 12 ? 15.311 -45.435 57.186 1.00 5.12 12 ALA G CA 1
ATOM 3510 C C . ALA B 2 12 ? 15.188 -45.287 55.675 1.00 5.12 12 ALA G C 1
ATOM 3511 O O . ALA B 2 12 ? 14.230 -45.760 55.077 1.00 5.12 12 ALA G O 1
ATOM 3513 N N . ILE B 2 13 ? 16.170 -44.648 55.056 1.00 3.47 13 ILE G N 1
ATOM 3514 C CA . ILE B 2 13 ? 16.131 -44.451 53.614 1.00 3.47 13 ILE G CA 1
ATOM 3515 C C . ILE B 2 13 ? 17.180 -45.236 52.843 1.00 3.47 13 ILE G C 1
ATOM 3516 O O . ILE B 2 13 ? 18.382 -45.013 53.004 1.00 3.47 13 ILE G O 1
ATOM 3521 N N . GLN B 2 14 ? 16.709 -46.142 51.995 1.00 26.79 14 GLN G N 1
ATOM 3522 C CA . GLN B 2 14 ? 17.568 -46.959 51.144 1.00 26.79 14 GLN G CA 1
ATOM 3523 C C . GLN B 2 14 ? 18.518 -47.889 51.875 1.00 26.79 14 GLN G C 1
ATOM 3524 O O . GLN B 2 14 ? 19.293 -48.591 51.245 1.00 26.79 14 GLN G O 1
ATOM 3530 N N . THR B 2 15 ? 18.468 -47.927 53.197 1.00 29.63 15 THR G N 1
ATOM 3531 C CA . THR B 2 15 ? 19.404 -48.792 53.900 1.00 29.63 15 THR G CA 1
ATOM 3532 C C . THR B 2 15 ? 18.811 -49.608 55.012 1.00 29.63 15 THR G C 1
ATOM 3533 O O . THR B 2 15 ? 17.681 -49.384 55.430 1.00 29.63 15 THR G O 1
ATOM 3537 N N . SER B 2 16 ? 19.598 -50.565 55.489 1.00 31.48 16 SER G N 1
ATOM 3538 C CA . SER B 2 16 ? 19.191 -51.395 56.611 1.00 31.48 16 SER G CA 1
ATOM 3539 C C . SER B 2 16 ? 17.965 -52.267 56.353 1.00 31.48 16 SER G C 1
ATOM 3540 O O . SER B 2 16 ? 17.161 -52.519 57.265 1.00 31.48 16 SER G O 1
ATOM 3543 N N . ARG B 2 17 ? 17.820 -52.739 55.121 1.00 41.90 17 ARG G N 1
ATOM 3544 C CA . ARG B 2 17 ? 16.679 -53.574 54.805 1.00 41.90 17 ARG G CA 1
ATOM 3545 C C . ARG B 2 17 ? 17.003 -55.060 54.771 1.00 41.90 17 ARG G C 1
ATOM 3546 O O . ARG B 2 17 ? 18.145 -55.459 54.531 1.00 41.90 17 ARG G O 1
ATOM 3554 N N . PHE B 2 18 ? 15.976 -55.868 55.035 1.00 48.89 18 PHE G N 1
ATOM 3555 C CA . PHE B 2 18 ? 16.095 -57.321 55.087 1.00 48.89 18 PHE G CA 1
ATOM 3556 C C . PHE B 2 18 ? 14.710 -57.941 54.972 1.00 48.89 18 PHE G C 1
ATOM 3557 O O . PHE B 2 18 ? 13.744 -57.421 55.531 1.00 48.89 18 PHE G O 1
ATOM 3565 N N . SER B 2 19 ? 14.608 -59.055 54.253 1.00 34.50 19 SER G N 1
ATOM 3566 C CA . SER B 2 19 ? 13.320 -59.723 54.105 1.00 34.50 19 SER G CA 1
ATOM 3567 C C . SER B 2 19 ? 13.309 -61.040 54.869 1.00 34.50 19 SER G C 1
ATOM 3568 O O . SER B 2 19 ? 14.230 -61.847 54.749 1.00 34.50 19 SER G O 1
ATOM 3571 N N . VAL B 2 20 ? 12.267 -61.244 55.666 1.00 21.40 20 VAL G N 1
ATOM 3572 C CA . VAL B 2 20 ? 12.137 -62.457 56.465 1.00 21.40 20 VAL G CA 1
ATOM 3573 C C . VAL B 2 20 ? 11.065 -63.364 55.890 1.00 21.40 20 VAL G C 1
ATOM 3574 O O . VAL B 2 20 ? 9.925 -62.944 55.682 1.00 21.40 20 VAL G O 1
ATOM 3578 N N . THR B 2 21 ? 11.435 -64.613 55.631 1.00 32.88 21 THR G N 1
ATOM 3579 C CA . THR B 2 21 ? 10.492 -65.569 55.076 1.00 32.88 21 THR G CA 1
ATOM 3580 C C . THR B 2 21 ? 10.493 -66.855 55.871 1.00 32.88 21 THR G C 1
ATOM 3581 O O . THR B 2 21 ? 11.227 -67.000 56.858 1.00 32.88 21 THR G O 1
ATOM 3585 N N . GLY B 2 22 ? 9.668 -67.793 55.425 1.00 36.82 22 GLY G N 1
ATOM 3586 C CA . GLY B 2 22 ? 9.592 -69.066 56.098 1.00 36.82 22 GLY G CA 1
ATOM 3587 C C . GLY B 2 22 ? 8.624 -69.054 57.260 1.00 36.82 22 GLY G C 1
ATOM 3588 O O . GLY B 2 22 ? 7.637 -68.318 57.258 1.00 36.82 22 GLY G O 1
ATOM 3589 N N . ASN B 2 23 ? 8.909 -69.871 58.261 1.00 28.40 23 ASN G N 1
ATOM 3590 C CA . ASN B 2 23 ? 8.041 -69.958 59.417 1.00 28.40 23 ASN G CA 1
ATOM 3591 C C . ASN B 2 23 ? 8.520 -69.069 60.541 1.00 28.40 23 ASN G C 1
ATOM 3592 O O . ASN B 2 23 ? 9.693 -68.694 60.608 1.00 28.40 23 ASN G O 1
ATOM 3597 N N . VAL B 2 24 ? 7.586 -68.725 61.422 1.00 8.49 24 VAL G N 1
ATOM 3598 C CA . VAL B 2 24 ? 7.863 -67.898 62.585 1.00 8.49 24 VAL G CA 1
ATOM 3599 C C . VAL B 2 24 ? 7.097 -68.562 63.731 1.00 8.49 24 VAL G C 1
ATOM 3600 O O . VAL B 2 24 ? 5.866 -68.574 63.751 1.00 8.49 24 VAL G O 1
ATOM 3604 N N . ILE B 2 25 ? 7.845 -69.138 64.669 1.00 16.30 25 ILE G N 1
ATOM 3605 C CA . ILE B 2 25 ? 7.262 -69.846 65.801 1.00 16.30 25 ILE G CA 1
ATOM 3606 C C . ILE B 2 25 ? 7.185 -69.000 67.052 1.00 16.30 25 ILE G C 1
ATOM 3607 O O . ILE B 2 25 ? 8.115 -69.004 67.857 1.00 16.30 25 ILE G O 1
ATOM 3612 N N . PRO B 2 26 ? 6.072 -68.277 67.252 1.00 10.40 26 PRO G N 1
ATOM 3613 C CA . PRO B 2 26 ? 5.935 -67.434 68.449 1.00 10.40 26 PRO G CA 1
ATOM 3614 C C . PRO B 2 26 ? 6.122 -68.2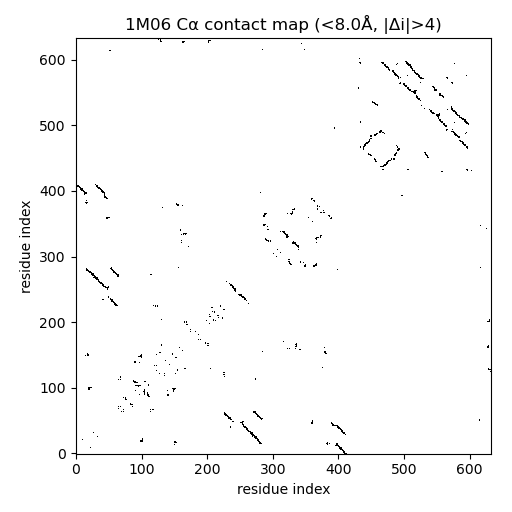38 69.728 1.00 10.40 26 PRO G C 1
ATOM 3615 O O . PRO B 2 26 ? 5.934 -69.453 69.730 1.00 10.40 26 PRO G O 1
ATOM 3619 N N . ALA B 2 27 ? 6.500 -67.566 70.808 1.00 20.42 27 ALA G N 1
ATOM 3620 C CA . ALA B 2 27 ? 6.718 -68.253 72.076 1.00 20.42 27 ALA G CA 1
ATOM 3621 C C . ALA B 2 27 ? 6.218 -67.460 73.273 1.00 20.42 27 ALA G C 1
ATOM 3622 O O . ALA B 2 27 ? 6.047 -66.238 73.205 1.00 20.42 27 ALA G O 1
ATOM 3624 N N . ALA B 2 28 ? 5.985 -68.166 74.374 1.00 24.44 28 ALA G N 1
ATOM 3625 C CA . ALA B 2 28 ? 5.510 -67.522 75.592 1.00 24.44 28 ALA G CA 1
ATOM 3626 C C . ALA B 2 28 ? 6.679 -66.871 76.317 1.00 24.44 28 ALA G C 1
ATOM 3627 O O . ALA B 2 28 ? 7.829 -67.299 76.180 1.00 24.44 28 ALA G O 1
ATOM 3629 N N . PRO B 2 29 ? 6.400 -65.819 77.099 1.00 24.78 29 PRO G N 1
ATOM 3630 C CA . PRO B 2 29 ? 7.445 -65.115 77.846 1.00 24.78 29 PRO G CA 1
ATOM 3631 C C . PRO B 2 29 ? 8.209 -66.004 78.833 1.00 24.78 29 PRO G C 1
ATOM 3632 O O . PRO B 2 29 ? 9.326 -65.676 79.239 1.00 24.78 29 PRO G O 1
ATOM 3636 N N . THR B 2 30 ? 7.614 -67.128 79.217 1.00 43.57 30 THR G N 1
ATOM 3637 C CA . THR B 2 30 ? 8.273 -68.037 80.147 1.00 43.57 30 THR G CA 1
ATOM 3638 C C . THR B 2 30 ? 9.453 -68.717 79.447 1.00 43.57 30 THR G C 1
ATOM 3639 O O . THR B 2 30 ? 10.360 -69.239 80.102 1.00 43.57 30 THR G O 1
ATOM 3643 N N . GLY B 2 31 ? 9.432 -68.724 78.116 1.00 35.95 31 GLY G N 1
ATOM 3644 C CA . GLY B 2 31 ? 10.490 -69.342 77.333 1.00 35.95 31 GLY G CA 1
ATOM 3645 C C . GLY B 2 31 ? 11.448 -68.337 76.667 1.00 35.95 31 GLY G C 1
ATOM 3646 O O . GLY B 2 31 ? 11.808 -67.312 77.243 1.00 35.95 31 GLY G O 1
ATOM 3647 N N . ASN B 2 32 ? 11.866 -68.666 75.446 1.00 25.73 32 ASN G N 1
ATOM 3648 C CA . ASN B 2 32 ? 12.797 -67.831 74.694 1.00 25.73 32 ASN G CA 1
ATOM 3649 C C . ASN B 2 32 ? 12.153 -67.237 73.444 1.00 25.73 32 ASN G C 1
ATOM 3650 O O . ASN B 2 32 ? 11.866 -67.961 72.487 1.00 25.73 32 ASN G O 1
ATOM 3655 N N . ILE B 2 33 ? 11.933 -65.921 73.445 1.00 7.47 33 ILE G N 1
ATOM 3656 C CA . ILE B 2 33 ? 11.318 -65.269 72.290 1.00 7.47 33 ILE G CA 1
ATOM 3657 C C . ILE B 2 33 ? 12.264 -65.259 71.086 1.00 7.47 33 ILE G C 1
ATOM 3658 O O . ILE B 2 33 ? 13.434 -64.908 71.165 1.00 7.47 33 ILE G O 1
ATOM 3663 N N . PRO B 2 34 ? 11.649 -65.684 69.981 1.00 7.39 34 PRO G N 1
ATOM 3664 C CA . PRO B 2 34 ? 12.278 -65.726 68.636 1.00 7.39 34 PRO G CA 1
ATOM 3665 C C . PRO B 2 34 ? 12.726 -64.392 68.090 1.00 7.39 34 PRO G C 1
ATOM 3666 O O . PRO B 2 34 ? 11.874 -63.528 67.894 1.00 7.39 34 PRO G O 1
ATOM 3670 N N . VAL B 2 35 ? 13.992 -64.192 67.834 1.00 16.34 35 VAL G N 1
ATOM 3671 C CA . VAL B 2 35 ? 14.410 -62.935 67.202 1.00 16.34 35 VAL G CA 1
ATOM 3672 C C . VAL B 2 35 ? 14.622 -63.239 65.737 1.00 16.34 35 VAL G C 1
ATOM 3673 O O . VAL B 2 35 ? 15.741 -63.528 65.323 1.00 16.34 35 VAL G O 1
ATOM 3677 N N . ILE B 2 36 ? 13.547 -63.166 64.928 1.00 3.40 36 ILE G N 1
ATOM 3678 C CA . ILE B 2 36 ? 13.602 -63.544 63.516 1.00 3.40 36 ILE G CA 1
ATOM 3679 C C . ILE B 2 36 ? 14.618 -62.721 62.660 1.00 3.40 36 ILE G C 1
ATOM 3680 O O . ILE B 2 36 ? 14.272 -62.160 61.615 1.00 3.40 36 ILE G O 1
ATOM 3685 N N . ASN B 2 37 ? 15.890 -62.683 63.138 1.00 14.05 37 ASN G N 1
ATOM 3686 C CA . ASN B 2 37 ? 17.026 -61.982 62.505 1.00 14.05 37 ASN G CA 1
ATOM 3687 C C . ASN B 2 37 ? 18.433 -62.603 62.798 1.00 14.05 37 ASN G C 1
ATOM 3688 O O . ASN B 2 37 ? 18.762 -62.951 63.941 1.00 14.05 37 ASN G O 1
ATOM 3693 N N . GLY B 2 38 ? 19.232 -62.720 61.741 1.00 25.96 38 GLY G N 1
ATOM 3694 C CA . GLY B 2 38 ? 20.588 -63.229 61.789 1.00 25.96 38 GLY G CA 1
ATOM 3695 C C . GLY B 2 38 ? 21.367 -62.182 61.049 1.00 25.96 38 GLY G C 1
ATOM 3696 O O . GLY B 2 38 ? 22.574 -62.036 61.217 1.00 25.96 38 GLY G O 1
ATOM 3697 N N . GLY B 2 39 ? 20.626 -61.462 60.207 1.00 32.40 39 GLY G N 1
ATOM 3698 C CA . GLY B 2 39 ? 21.162 -60.376 59.452 1.00 32.40 39 GLY G CA 1
ATOM 3699 C C . GLY B 2 39 ? 20.597 -59.134 60.096 1.00 32.40 39 GLY G C 1
ATOM 3700 O O . GLY B 2 39 ? 19.979 -58.305 59.434 1.00 32.40 39 GLY G O 1
ATOM 3701 N N . SER B 2 40 ? 20.830 -59.024 61.402 1.00 17.95 40 SER G N 1
ATOM 3702 C CA . SER B 2 40 ? 20.334 -57.910 62.219 1.00 17.95 40 SER G CA 1
ATOM 3703 C C . SER B 2 40 ? 21.063 -56.594 61.902 1.00 17.95 40 SER G C 1
ATOM 3704 O O . SER B 2 40 ? 22.230 -56.417 62.276 1.00 17.95 40 SER G O 1
ATOM 3707 N N . ILE B 2 41 ? 20.366 -55.683 61.198 1.00 41.55 41 ILE G N 1
ATOM 3708 C CA . ILE B 2 41 ? 20.916 -54.378 60.854 1.00 41.55 41 ILE G CA 1
ATOM 3709 C C . ILE B 2 41 ? 21.170 -53.597 62.131 1.00 41.55 41 ILE G C 1
ATOM 3710 O O . ILE B 2 41 ? 20.952 -54.116 63.236 1.00 41.55 41 ILE G O 1
ATOM 3715 N N . THR B 2 42 ? 21.628 -52.360 62.023 1.00 24.52 42 THR G N 1
ATOM 3716 C CA . THR B 2 42 ? 21.896 -51.703 63.297 1.00 24.52 42 THR G CA 1
ATOM 3717 C C . THR B 2 42 ? 22.167 -50.193 63.308 1.00 24.52 42 THR G C 1
ATOM 3718 O O . THR B 2 42 ? 22.351 -49.629 64.388 1.00 24.52 42 THR G O 1
ATOM 3722 N N . ALA B 2 43 ? 22.218 -49.498 62.163 1.00 72.17 43 ALA G N 1
ATOM 3723 C CA . ALA B 2 43 ? 22.402 -48.062 62.264 1.00 72.17 43 ALA G CA 1
ATOM 3724 C C . ALA B 2 43 ? 21.234 -47.584 63.100 1.00 72.17 43 ALA G C 1
ATOM 3725 O O . ALA B 2 43 ? 20.893 -46.392 63.185 1.00 72.17 43 ALA G O 1
ATOM 3727 N N . GLU B 2 44 ? 20.634 -48.611 63.710 1.00 44.31 44 GLU G N 1
ATOM 3728 C CA . GLU B 2 44 ? 19.390 -48.551 64.464 1.00 44.31 44 GLU G CA 1
ATOM 3729 C C . GLU B 2 44 ? 18.452 -47.799 63.571 1.00 44.31 44 GLU G C 1
ATOM 3730 O O . GLU B 2 44 ? 17.655 -46.925 63.943 1.00 44.31 44 GLU G O 1
ATOM 3736 N N . ARG B 2 45 ? 18.624 -48.238 62.358 1.00 12.76 45 ARG G N 1
ATOM 3737 C CA . ARG B 2 45 ? 17.855 -47.916 61.216 1.00 12.76 45 ARG G CA 1
ATOM 3738 C C . ARG B 2 45 ? 17.570 -49.336 60.711 1.00 12.76 45 ARG G C 1
ATOM 3739 O O . ARG B 2 45 ? 18.502 -50.044 60.328 1.00 12.76 45 ARG G O 1
ATOM 3747 N N . ALA B 2 46 ? 16.329 -49.737 60.712 1.00 15.98 46 ALA G N 1
ATOM 3748 C CA . ALA B 2 46 ? 15.976 -51.091 60.279 1.00 15.98 46 ALA G CA 1
ATOM 3749 C C . ALA B 2 46 ? 14.607 -51.128 59.679 1.00 15.98 46 ALA G C 1
ATOM 3750 O O . ALA B 2 46 ? 13.655 -50.536 60.175 1.00 15.98 46 ALA G O 1
ATOM 3752 N N . VAL B 2 47 ? 14.518 -51.848 58.599 1.00 9.17 47 VAL G N 1
ATOM 3753 C CA . VAL B 2 47 ? 13.302 -52.053 57.889 1.00 9.17 47 VAL G CA 1
ATOM 3754 C C . VAL B 2 47 ? 13.220 -53.531 57.589 1.00 9.17 47 VAL G C 1
ATOM 3755 O O . VAL B 2 47 ? 13.951 -54.005 56.732 1.00 9.17 47 VAL G O 1
ATOM 3759 N N . VAL B 2 48 ? 12.360 -54.270 58.267 1.00 3.61 48 VAL G N 1
ATOM 3760 C CA . VAL B 2 48 ? 12.269 -55.690 58.024 1.00 3.61 48 VAL G CA 1
ATOM 3761 C C . VAL B 2 48 ? 10.977 -55.975 57.285 1.00 3.61 48 VAL G C 1
ATOM 3762 O O . VAL B 2 48 ? 9.903 -55.549 57.717 1.00 3.61 48 VAL G O 1
ATOM 3766 N N . ASN B 2 49 ? 11.079 -56.684 56.166 1.00 23.83 49 ASN G N 1
ATOM 3767 C CA . ASN B 2 49 ? 9.895 -57.020 55.387 1.00 23.83 49 ASN G CA 1
ATOM 3768 C C . ASN B 2 49 ? 9.422 -58.428 55.687 1.00 23.83 49 ASN G C 1
ATOM 3769 O O . ASN B 2 49 ? 10.182 -59.387 55.635 1.00 23.83 49 ASN G O 1
ATOM 3774 N N . LEU B 2 50 ? 8.128 -58.549 55.999 1.00 21.94 50 LEU G N 1
ATOM 3775 C CA . LEU B 2 50 ? 7.593 -59.846 56.351 1.00 21.94 50 LEU G CA 1
ATOM 3776 C C . LEU B 2 50 ? 6.717 -60.452 55.276 1.00 21.94 50 LEU G C 1
ATOM 3777 O O . LEU B 2 50 ? 5.831 -59.799 54.721 1.00 21.94 50 LEU G O 1
ATOM 3782 N N . TYR B 2 51 ? 6.999 -61.716 54.996 1.00 25.03 51 TYR G N 1
ATOM 3783 C CA . TYR B 2 51 ? 6.236 -62.512 54.054 1.00 25.03 51 TYR G CA 1
ATOM 3784 C C . TYR B 2 51 ? 6.532 -63.929 54.483 1.00 25.03 51 TYR G C 1
ATOM 3785 O O . TYR B 2 51 ? 7.217 -64.689 53.797 1.00 25.03 51 TYR G O 1
ATOM 3794 N N . ALA B 2 52 ? 6.021 -64.262 55.660 1.00 14.33 52 ALA G N 1
ATOM 3795 C CA . ALA B 2 52 ? 6.230 -65.569 56.233 1.00 14.33 52 ALA G CA 1
ATOM 3796 C C . ALA B 2 52 ? 4.928 -66.229 56.639 1.00 14.33 52 ALA G C 1
ATOM 3797 O O . ALA B 2 52 ? 3.830 -65.717 56.381 1.00 14.33 52 ALA G O 1
ATOM 3799 N N . ASN B 2 53 ? 5.074 -67.384 57.281 1.00 19.71 53 ASN G N 1
ATOM 3800 C CA . ASN B 2 53 ? 3.949 -68.160 57.751 1.00 19.71 53 ASN G CA 1
ATOM 3801 C C . ASN B 2 53 ? 4.026 -68.256 59.268 1.00 19.71 53 ASN G C 1
ATOM 3802 O O . ASN B 2 53 ? 4.993 -68.781 59.831 1.00 19.71 53 ASN G O 1
ATOM 3807 N N . MET B 2 54 ? 3.006 -67.708 59.914 1.00 19.76 54 MET G N 1
ATOM 3808 C CA . MET B 2 54 ? 2.882 -67.714 61.364 1.00 19.76 54 MET G CA 1
ATOM 3809 C C . MET B 2 54 ? 2.537 -69.157 61.744 1.00 19.76 54 MET G C 1
ATOM 3810 O O . MET B 2 54 ? 1.416 -69.607 61.485 1.00 19.76 54 MET G O 1
ATOM 3815 N N . ASN B 2 55 ? 3.476 -69.885 62.345 1.00 28.52 55 ASN G N 1
ATOM 3816 C CA . ASN B 2 55 ? 3.215 -71.286 62.702 1.00 28.52 55 ASN G CA 1
ATOM 3817 C C . ASN B 2 55 ? 3.178 -71.601 64.199 1.00 28.52 55 ASN G C 1
ATOM 3818 O O . ASN B 2 55 ? 4.128 -71.316 64.929 1.00 28.52 55 ASN G O 1
ATOM 3823 N N . VAL B 2 56 ? 2.085 -72.212 64.649 1.00 49.39 56 VAL G N 1
ATOM 3824 C CA . VAL B 2 56 ? 1.929 -72.532 66.062 1.00 49.39 56 VAL G CA 1
ATOM 3825 C C . VAL B 2 56 ? 2.388 -73.935 66.475 1.00 49.39 56 VAL G C 1
ATOM 3826 O O . VAL B 2 56 ? 1.585 -74.760 66.920 1.00 49.39 56 VAL G O 1
ATOM 3830 N N . SER B 2 57 ? 3.686 -74.196 66.336 1.00 83.98 57 SER G N 1
ATOM 3831 C CA . SER B 2 57 ? 4.250 -75.496 66.708 1.00 83.98 57 SER G CA 1
ATOM 3832 C C . SER B 2 57 ? 4.412 -75.589 68.220 1.00 83.98 57 SER G C 1
ATOM 3833 O O . SER B 2 57 ? 3.976 -76.566 68.843 1.00 83.98 57 SER G O 1
ATOM 3836 N N . THR B 2 58 ? 5.043 -74.564 68.797 1.00 105.15 58 THR G N 1
ATOM 3837 C CA . THR B 2 58 ? 5.276 -74.488 70.253 1.00 105.15 58 THR G CA 1
ATOM 3838 C C . THR B 2 58 ? 3.983 -74.118 71.042 1.00 105.15 58 THR G C 1
ATOM 3839 O O . THR B 2 58 ? 3.117 -74.997 71.319 1.00 105.15 58 THR G O 1
ATOM 3843 N N . SER B 2 59 ? 3.849 -72.835 71.390 1.00 90.63 59 SER G N 1
ATOM 3844 C CA . SER B 2 59 ? 2.686 -72.370 72.138 1.00 90.63 59 SER G CA 1
ATOM 3845 C C . SER B 2 59 ? 1.647 -71.737 71.217 1.00 90.63 59 SER G C 1
ATOM 3846 O O . SER B 2 59 ? 1.979 -71.256 70.132 1.00 90.63 59 SER G O 1
ATOM 3849 N N . SER B 2 60 ? 0.389 -71.763 71.658 1.00 42.36 60 SER G N 1
ATOM 3850 C CA . SER B 2 60 ? -0.731 -71.207 70.902 1.00 42.36 60 SER G CA 1
ATOM 3851 C C . SER B 2 60 ? -0.845 -69.702 71.125 1.00 42.36 60 SER G C 1
ATOM 3852 O O . SER B 2 60 ? -1.525 -69.002 70.376 1.00 42.36 60 SER G O 1
ATOM 3855 N N . ASP B 2 61 ? -0.176 -69.222 72.165 1.00 30.98 61 ASP G N 1
ATOM 3856 C CA . ASP B 2 61 ? -0.155 -67.804 72.510 1.00 30.98 61 ASP G CA 1
ATOM 3857 C C . ASP B 2 61 ? 1.311 -67.449 72.714 1.00 30.98 61 ASP G C 1
ATOM 3858 O O . ASP B 2 61 ? 2.102 -68.297 73.124 1.00 30.98 61 ASP G O 1
ATOM 3863 N N . GLY B 2 62 ? 1.677 -66.207 72.432 1.00 18.63 62 GLY G N 1
ATOM 3864 C CA . GLY B 2 62 ? 3.066 -65.829 72.601 1.00 18.63 62 GLY G CA 1
ATOM 3865 C C . GLY B 2 62 ? 3.457 -64.631 71.771 1.00 18.63 62 GLY G C 1
ATOM 3866 O O . GLY B 2 62 ? 2.615 -63.795 71.447 1.00 18.63 62 GLY G O 1
ATOM 3867 N N . SER B 2 63 ? 4.730 -64.557 71.403 1.00 17.29 63 SER G N 1
ATOM 3868 C CA . SER B 2 63 ? 5.225 -63.423 70.632 1.00 17.29 63 SER G CA 1
ATOM 3869 C C . SER B 2 63 ? 6.583 -63.631 69.966 1.00 17.29 63 SER G C 1
ATOM 3870 O O . SER B 2 63 ? 7.339 -64.530 70.326 1.00 17.29 63 SER G O 1
ATOM 3873 N N . PHE B 2 64 ? 6.876 -62.787 68.982 1.00 10.61 64 PHE G N 1
ATOM 3874 C CA . PHE B 2 64 ? 8.154 -62.840 68.281 1.00 10.61 64 PHE G CA 1
ATOM 3875 C C . PHE B 2 64 ? 8.710 -61.429 68.204 1.00 10.61 64 PHE G C 1
ATOM 3876 O O . PHE B 2 64 ? 7.965 -60.456 68.303 1.00 10.61 64 PHE G O 1
ATOM 3884 N N . ILE B 2 65 ? 10.018 -61.325 68.009 1.00 19.02 65 ILE G N 1
ATOM 3885 C CA . ILE B 2 65 ? 10.678 -60.035 67.959 1.00 19.02 65 ILE G CA 1
ATOM 3886 C C . ILE B 2 65 ? 11.476 -59.767 66.700 1.00 19.02 65 ILE G C 1
ATOM 3887 O O . ILE B 2 65 ? 12.089 -60.657 66.104 1.00 19.02 65 ILE G O 1
ATOM 3892 N N . VAL B 2 66 ? 11.452 -58.498 66.305 1.00 8.21 66 VAL G N 1
ATOM 3893 C CA . VAL B 2 66 ? 12.230 -57.987 65.205 1.00 8.21 66 VAL G CA 1
ATOM 3894 C C . VAL B 2 66 ? 13.153 -56.998 65.877 1.00 8.21 66 VAL G C 1
ATOM 3895 O O . VAL B 2 66 ? 12.686 -56.004 66.413 1.00 8.21 66 VAL G O 1
ATOM 3899 N N . ALA B 2 67 ? 14.452 -57.268 65.864 1.00 9.72 67 ALA G N 1
ATOM 3900 C CA . ALA B 2 67 ? 15.369 -56.382 66.557 1.00 9.72 67 ALA G CA 1
ATOM 3901 C C . ALA B 2 67 ? 16.438 -55.745 65.706 1.00 9.72 67 ALA G C 1
ATOM 3902 O O . ALA B 2 67 ? 16.723 -56.154 64.571 1.00 9.72 67 ALA G O 1
ATOM 3904 N N . MET B 2 68 ? 17.042 -54.716 66.288 1.00 5.83 68 MET G N 1
ATOM 3905 C CA . MET B 2 68 ? 18.125 -53.990 65.656 1.00 5.83 68 MET G CA 1
ATOM 3906 C C . MET B 2 68 ? 19.041 -53.499 66.764 1.00 5.83 68 MET G C 1
ATOM 3907 O O . MET B 2 68 ? 18.591 -53.156 67.869 1.00 5.83 68 MET G O 1
ATOM 3912 N N . LYS B 2 69 ? 20.334 -53.483 66.478 1.00 9.18 69 LYS G N 1
ATOM 3913 C CA . LYS B 2 69 ? 21.309 -53.081 67.471 1.00 9.18 69 LYS G CA 1
ATOM 3914 C C . LYS B 2 69 ? 21.406 -51.571 67.615 1.00 9.18 69 LYS G C 1
ATOM 3915 O O . LYS B 2 69 ? 21.358 -50.842 66.632 1.00 9.18 69 LYS G O 1
ATOM 3921 N N . VAL B 2 70 ? 21.534 -51.119 68.855 1.00 2.83 70 VAL G N 1
ATOM 3922 C CA . VAL B 2 70 ? 21.643 -49.703 69.186 1.00 2.83 70 VAL G CA 1
ATOM 3923 C C . VAL B 2 70 ? 23.073 -49.200 69.068 1.00 2.83 70 VAL G C 1
ATOM 3924 O O . VAL B 2 70 ? 24.022 -49.915 69.418 1.00 2.83 70 VAL G O 1
ATOM 3928 N N . ASP B 2 71 ? 23.224 -47.973 68.573 1.00 3.84 71 ASP G N 1
ATOM 3929 C CA . ASP B 2 71 ? 24.541 -47.352 68.452 1.00 3.84 71 ASP G CA 1
ATOM 3930 C C . ASP B 2 71 ? 24.778 -46.755 69.823 1.00 3.84 71 ASP G C 1
ATOM 3931 O O . ASP B 2 71 ? 24.000 -45.914 70.265 1.00 3.84 71 ASP G O 1
ATOM 3936 N N . THR B 2 72 ? 25.838 -47.177 70.500 1.00 11.83 72 THR G N 1
ATOM 3937 C CA . THR B 2 72 ? 26.104 -46.672 71.842 1.00 11.83 72 THR G CA 1
ATOM 3938 C C . THR B 2 72 ? 27.121 -45.539 71.913 1.00 11.83 72 THR G C 1
ATOM 3939 O O . THR B 2 72 ? 27.603 -45.200 72.994 1.00 11.83 72 THR G O 1
ATOM 3943 N N . SER B 2 73 ? 27.433 -44.946 70.766 1.00 11.08 73 SER G N 1
ATOM 3944 C CA . SER B 2 73 ? 28.400 -43.857 70.705 1.00 11.08 73 SER G CA 1
ATOM 3945 C C . SER B 2 73 ? 28.031 -42.621 71.535 1.00 11.08 73 SER G C 1
ATOM 3946 O O . SER B 2 73 ? 28.827 -42.174 72.365 1.00 11.08 73 SER G O 1
ATOM 3949 N N . PRO B 2 74 ? 26.813 -42.068 71.345 1.00 3.32 74 PRO G N 1
ATOM 3950 C CA . PRO B 2 74 ? 26.290 -40.880 72.036 1.00 3.32 74 PRO G CA 1
ATOM 3951 C C . PRO B 2 74 ? 26.565 -40.835 73.529 1.00 3.32 74 PRO G C 1
ATOM 3952 O O . PRO B 2 74 ? 26.365 -41.826 74.226 1.00 3.32 74 PRO G O 1
ATOM 3956 N N . THR B 2 75 ? 27.005 -39.681 74.024 1.00 12.82 75 THR G N 1
ATOM 3957 C CA . THR B 2 75 ? 27.279 -39.549 75.451 1.00 12.82 75 THR G CA 1
ATOM 3958 C C . THR B 2 75 ? 25.980 -39.298 76.210 1.00 12.82 75 THR G C 1
ATOM 3959 O O . THR B 2 75 ? 25.936 -39.397 77.446 1.00 12.82 75 THR G O 1
ATOM 3963 N N . ASP B 2 76 ? 24.929 -38.965 75.463 1.00 12.81 76 ASP G N 1
ATOM 3964 C CA . ASP B 2 76 ? 23.613 -38.721 76.036 1.00 12.81 76 ASP G CA 1
ATOM 3965 C C . ASP B 2 76 ? 23.176 -40.012 76.724 1.00 12.81 76 ASP G C 1
ATOM 3966 O O . ASP B 2 76 ? 23.375 -41.095 76.182 1.00 12.81 76 ASP G O 1
ATOM 3971 N N . PRO B 2 77 ? 22.573 -39.913 77.918 1.00 13.19 77 PRO G N 1
ATOM 3972 C CA . PRO B 2 77 ? 22.113 -41.071 78.687 1.00 13.19 77 PRO G CA 1
ATOM 3973 C C . PRO B 2 77 ? 21.160 -41.969 77.904 1.00 13.19 77 PRO G C 1
ATOM 3974 O O . PRO B 2 77 ? 21.345 -43.193 77.838 1.00 13.19 77 PRO G O 1
ATOM 3978 N N . ASN B 2 78 ? 20.133 -41.364 77.317 1.00 6.97 78 ASN G N 1
ATOM 3979 C CA . ASN B 2 78 ? 19.173 -42.129 76.541 1.00 6.97 78 ASN G CA 1
ATOM 3980 C C . ASN B 2 78 ? 18.568 -41.317 75.413 1.00 6.97 78 ASN G C 1
ATOM 3981 O O . ASN B 2 78 ? 18.465 -40.093 75.511 1.00 6.97 78 ASN G O 1
ATOM 3986 N N . CYS B 2 79 ? 18.207 -42.001 74.329 1.00 1.11 79 CYS G N 1
ATOM 3987 C CA . CYS B 2 79 ? 17.581 -41.340 73.187 1.00 1.11 79 CYS G CA 1
ATOM 3988 C C . CYS B 2 79 ? 16.286 -42.039 72.760 1.00 1.11 79 CYS G C 1
ATOM 3989 O O . CYS B 2 79 ? 15.969 -43.139 73.214 1.00 1.11 79 CYS G O 1
ATOM 3992 N N . VAL B 2 80 ? 15.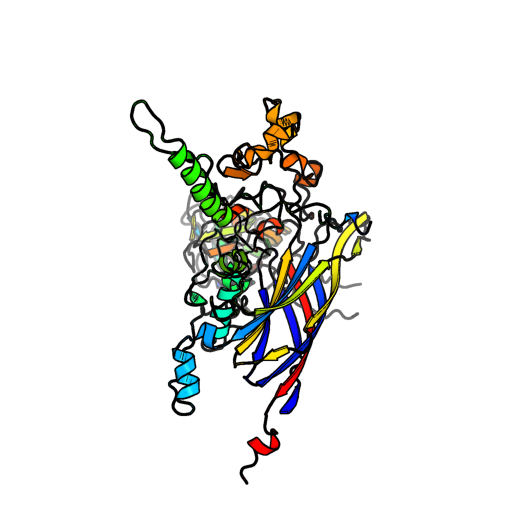538 -41.375 71.893 1.00 1.87 80 VAL G N 1
ATOM 3993 C CA . VAL B 2 80 ? 14.262 -41.887 71.439 1.00 1.87 80 VAL G CA 1
ATOM 3994 C 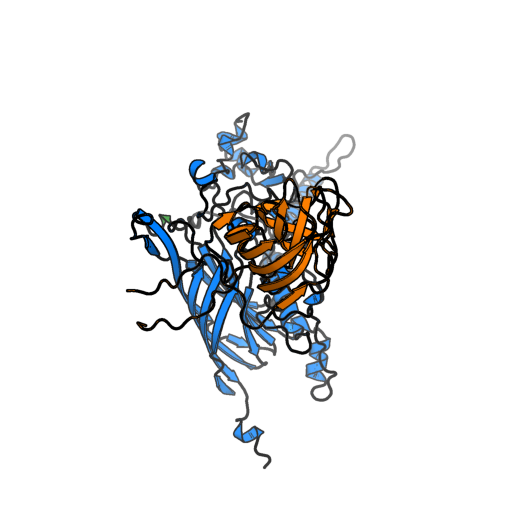C . VAL B 2 80 ? 14.389 -42.990 70.403 1.00 1.87 80 VAL G C 1
ATOM 3995 O O . VAL B 2 80 ? 15.298 -42.983 69.575 1.00 1.87 80 VAL G O 1
ATOM 3999 N N . ILE B 2 81 ? 13.467 -43.943 70.473 1.00 7.04 81 ILE G N 1
ATOM 4000 C CA . ILE B 2 81 ? 13.441 -45.071 69.560 1.00 7.04 81 ILE G CA 1
ATOM 4001 C C . ILE B 2 81 ? 12.047 -45.235 68.993 1.00 7.04 81 ILE G C 1
ATOM 4002 O O . ILE B 2 81 ? 11.106 -45.574 69.713 1.00 7.04 81 ILE G O 1
ATOM 4007 N N . SER B 2 82 ? 11.921 -44.994 67.694 1.00 3.36 82 SER G N 1
ATOM 4008 C CA . SER B 2 82 ? 10.632 -45.083 67.025 1.00 3.36 82 SER G CA 1
ATOM 4009 C C . SER B 2 82 ? 10.501 -46.326 66.180 1.00 3.36 82 SER G C 1
ATOM 4010 O O . SER B 2 82 ? 11.489 -46.872 65.688 1.00 3.36 82 SER G O 1
ATOM 4013 N N . ALA B 2 83 ? 9.262 -46.762 66.009 1.00 1.00 83 ALA G N 1
ATOM 4014 C CA . ALA B 2 83 ? 8.981 -47.927 65.202 1.00 1.00 83 ALA G CA 1
ATOM 4015 C C . ALA B 2 83 ? 7.722 -47.662 64.403 1.00 1.00 83 ALA G C 1
ATOM 4016 O O . ALA B 2 83 ? 6.878 -46.859 64.801 1.00 1.00 83 ALA G O 1
ATOM 4018 N N . GLY B 2 84 ? 7.614 -48.334 63.265 1.00 5.90 84 GLY G N 1
ATOM 4019 C CA . GLY B 2 84 ? 6.447 -48.192 62.417 1.00 5.90 84 GLY G CA 1
ATOM 4020 C C . GLY B 2 84 ? 6.098 -49.573 61.901 1.00 5.90 84 GLY G C 1
ATOM 4021 O O . GLY B 2 84 ? 6.880 -50.162 61.154 1.00 5.90 84 GLY G O 1
ATOM 4022 N N . VAL B 2 85 ? 4.944 -50.103 62.297 1.00 8.78 85 VAL G N 1
ATOM 4023 C CA . VAL B 2 85 ? 4.555 -51.436 61.850 1.00 8.78 85 VAL G CA 1
ATOM 4024 C C . VAL B 2 85 ? 3.202 -51.525 61.159 1.00 8.78 85 VAL G C 1
ATOM 4025 O O . VAL B 2 85 ? 2.261 -50.789 61.463 1.00 8.78 85 VAL G O 1
ATOM 4029 N N . ASN B 2 86 ? 3.140 -52.448 60.212 1.00 19.50 86 ASN G N 1
ATOM 4030 C CA . ASN B 2 86 ? 1.943 -52.730 59.444 1.00 19.50 86 ASN G CA 1
ATOM 4031 C C . ASN B 2 86 ? 1.956 -54.224 59.163 1.00 19.50 86 ASN G C 1
ATOM 4032 O O . ASN B 2 86 ? 2.767 -54.712 58.374 1.00 19.50 86 ASN G O 1
ATOM 4037 N N . LEU B 2 87 ? 1.063 -54.955 59.812 1.00 9.92 87 LEU G N 1
ATOM 4038 C CA . LEU B 2 87 ? 1.012 -56.390 59.624 1.00 9.92 87 LEU G CA 1
ATOM 4039 C C . LEU B 2 87 ? -0.394 -56.893 59.395 1.00 9.92 87 LEU G C 1
ATOM 4040 O O . LEU B 2 87 ? -1.302 -56.590 60.175 1.00 9.92 87 LEU G O 1
ATOM 4045 N N . SER B 2 88 ? -0.574 -57.660 58.325 1.00 12.15 88 SER G N 1
ATOM 4046 C CA . SER B 2 88 ? -1.869 -58.256 58.043 1.00 12.15 88 SER G CA 1
ATOM 4047 C C . SER B 2 88 ? -1.671 -59.750 58.265 1.00 12.15 88 SER G C 1
ATOM 4048 O O . SER B 2 88 ? -0.739 -60.351 57.726 1.00 12.15 88 SER G O 1
ATOM 4051 N N . PHE B 2 89 ? -2.526 -60.338 59.092 1.00 26.11 89 PHE G N 1
ATOM 4052 C CA . PHE B 2 89 ? -2.444 -61.761 59.369 1.00 26.11 89 PHE G CA 1
ATOM 4053 C C . PHE B 2 89 ? -3.618 -62.465 58.718 1.00 26.11 89 PHE G C 1
ATOM 4054 O O . PHE B 2 89 ? -4.744 -61.966 58.739 1.00 26.11 89 PHE G O 1
ATOM 4062 N N . ALA B 2 90 ? -3.354 -63.627 58.133 1.00 27.29 90 ALA G N 1
ATOM 4063 C CA . ALA B 2 90 ? -4.405 -64.384 57.474 1.00 27.29 90 ALA G CA 1
ATOM 4064 C C . ALA B 2 90 ? -5.372 -64.935 58.515 1.00 27.29 90 ALA G C 1
ATOM 4065 O O . ALA B 2 90 ? -6.592 -64.898 58.325 1.00 27.29 90 ALA G O 1
ATOM 4067 N N . GLY B 2 91 ? -4.822 -65.423 59.624 1.00 39.97 91 GLY G N 1
ATOM 4068 C CA . GLY B 2 91 ? -5.655 -65.988 60.675 1.00 39.97 91 GLY G CA 1
ATOM 4069 C C . GLY B 2 91 ? -5.893 -65.067 61.852 1.00 39.97 91 GLY G C 1
ATOM 4070 O O . GLY B 2 91 ? -4.947 -64.671 62.538 1.00 39.97 91 GLY G O 1
ATOM 4071 N N . THR B 2 92 ? -7.159 -64.740 62.092 1.00 37.05 92 THR G N 1
ATOM 4072 C CA . THR B 2 92 ? -7.528 -63.854 63.192 1.00 37.05 92 THR G CA 1
ATOM 4073 C C . THR B 2 92 ? -6.808 -64.238 64.477 1.00 37.05 92 THR G C 1
ATOM 4074 O O . THR B 2 92 ? -6.991 -65.336 65.002 1.00 37.05 92 THR G O 1
ATOM 4078 N N . SER B 2 93 ? -5.980 -63.324 64.974 1.00 22.22 93 SER G N 1
ATOM 4079 C CA . SER B 2 93 ? -5.225 -63.559 66.189 1.00 22.22 93 SER G CA 1
ATOM 4080 C C . SER B 2 93 ? -5.084 -62.287 67.028 1.00 22.22 93 SER G C 1
ATOM 4081 O O . SER B 2 93 ? -4.551 -62.323 68.140 1.00 22.22 93 SER G O 1
ATOM 4084 N N . TYR B 2 94 ? -5.576 -61.171 66.496 1.00 12.96 94 TYR G N 1
ATOM 4085 C CA . TYR B 2 94 ? -5.507 -59.894 67.203 1.00 12.96 94 TYR G CA 1
ATOM 4086 C C . TYR B 2 94 ? -4.094 -59.584 67.663 1.00 12.96 94 TYR G C 1
ATOM 4087 O O . TYR B 2 94 ? -3.798 -59.619 68.857 1.00 12.96 94 TYR G O 1
ATOM 4096 N N . PRO B 2 95 ? -3.203 -59.268 66.720 1.00 15.06 95 PRO G N 1
ATOM 4097 C CA . PRO B 2 95 ? -1.820 -58.955 67.073 1.00 15.06 95 PRO G CA 1
ATOM 4098 C C . PRO B 2 95 ? -1.746 -57.777 68.032 1.00 15.06 95 PRO G C 1
ATOM 4099 O O . PRO B 2 95 ? -2.740 -57.106 68.309 1.00 15.06 95 PRO G O 1
ATOM 4103 N N . ILE B 2 96 ? -0.546 -57.523 68.522 1.00 27.44 96 ILE G N 1
ATOM 4104 C CA . ILE B 2 96 ? -0.328 -56.453 69.468 1.00 27.44 96 ILE G CA 1
ATOM 4105 C C . ILE B 2 96 ? 1.172 -56.155 69.383 1.00 27.44 96 ILE G C 1
ATOM 4106 O O . ILE B 2 96 ? 1.978 -57.081 69.256 1.00 27.44 96 ILE G O 1
ATOM 4111 N N . VAL B 2 97 ? 1.555 -54.882 69.424 1.00 10.68 97 VAL G N 1
ATOM 4112 C CA . VAL B 2 97 ? 2.971 -54.542 69.318 1.00 10.68 97 VAL G CA 1
ATOM 4113 C C . VAL B 2 97 ? 3.515 -53.634 70.410 1.00 10.68 97 VAL G C 1
ATOM 4114 O O . VAL B 2 97 ? 2.766 -53.129 71.251 1.00 10.68 97 VAL G O 1
ATOM 4118 N N . GLY B 2 98 ? 4.832 -53.441 70.381 1.00 9.29 98 GLY G N 1
ATOM 4119 C CA . GLY B 2 98 ? 5.493 -52.602 71.365 1.00 9.29 98 GLY G CA 1
ATOM 4120 C C . GLY B 2 98 ? 7.004 -52.606 71.211 1.00 9.29 98 GLY G C 1
ATOM 4121 O O . GLY B 2 98 ? 7.567 -53.496 70.578 1.00 9.29 98 GLY G O 1
ATOM 4122 N N . ILE B 2 99 ? 7.667 -51.605 71.789 1.00 1.00 99 ILE G N 1
ATOM 4123 C CA . ILE B 2 99 ? 9.117 -51.509 71.706 1.00 1.00 99 ILE G CA 1
ATOM 4124 C C . ILE B 2 99 ? 9.741 -52.279 72.852 1.00 1.00 99 ILE G C 1
ATOM 4125 O O . ILE B 2 99 ? 9.198 -52.316 73.962 1.00 1.00 99 ILE G O 1
ATOM 4130 N N . VAL B 2 100 ? 10.893 -52.881 72.581 1.00 3.49 100 VAL G N 1
ATOM 4131 C CA . VAL B 2 100 ? 11.599 -53.647 73.600 1.00 3.49 100 VAL G CA 1
ATOM 4132 C C . VAL B 2 100 ? 13.097 -53.390 73.601 1.00 3.49 100 VAL G C 1
ATOM 4133 O O . VAL B 2 100 ? 13.692 -52.958 72.600 1.00 3.49 100 VAL G O 1
ATOM 4137 N N . ARG B 2 101 ? 13.700 -53.673 74.749 1.00 11.23 101 ARG G N 1
ATOM 4138 C CA . ARG B 2 101 ? 15.123 -53.485 74.940 1.00 11.23 101 ARG G CA 1
ATOM 4139 C C . ARG B 2 101 ? 15.674 -54.701 75.648 1.00 11.23 101 ARG G C 1
ATOM 4140 O O . ARG B 2 101 ? 15.091 -55.165 76.626 1.00 11.23 101 ARG G O 1
ATOM 4148 N N . PHE B 2 102 ? 16.786 -55.222 75.151 1.00 12.74 102 PHE G N 1
ATOM 4149 C CA . PHE B 2 102 ? 17.425 -56.372 75.774 1.00 12.74 102 PHE G CA 1
ATOM 4150 C C . PHE B 2 102 ? 18.897 -56.404 75.393 1.00 12.74 102 PHE G C 1
ATOM 4151 O O . PHE B 2 102 ? 19.270 -56.018 74.280 1.00 12.74 102 PHE G O 1
ATOM 4159 N N . GLU B 2 103 ? 19.737 -56.850 76.323 1.00 18.43 103 GLU G N 1
ATOM 4160 C CA . GLU B 2 103 ? 21.168 -56.915 76.061 1.00 18.43 103 GLU G CA 1
ATOM 4161 C C . GLU B 2 103 ? 21.612 -58.345 75.775 1.00 18.43 103 GLU G C 1
ATOM 4162 O O . GLU B 2 103 ? 20.910 -59.302 76.105 1.00 18.43 103 GLU G O 1
ATOM 4168 N N . SER B 2 104 ? 22.776 -58.476 75.147 1.00 22.14 104 SER G N 1
ATOM 4169 C CA . SER B 2 104 ? 23.339 -59.784 74.825 1.00 22.14 104 SER G CA 1
ATOM 4170 C C . SER B 2 104 ? 24.774 -59.634 74.373 1.00 22.14 104 SER G C 1
ATOM 4171 O O . SER B 2 104 ? 25.089 -58.763 73.560 1.00 22.14 104 SER G O 1
ATOM 4174 N N . ALA B 2 105 ? 25.644 -60.485 74.905 1.00 18.30 105 ALA G N 1
ATOM 4175 C CA . ALA B 2 105 ? 27.055 -60.441 74.548 1.00 18.30 105 ALA G CA 1
ATOM 4176 C C . ALA B 2 105 ? 27.223 -60.840 73.086 1.00 18.30 105 ALA G C 1
ATOM 4177 O O . ALA B 2 105 ? 28.258 -60.565 72.469 1.00 18.30 105 ALA G O 1
ATOM 4179 N N . SER B 2 106 ? 26.193 -61.479 72.536 1.00 19.94 106 SER G N 1
ATOM 4180 C CA . SER B 2 106 ? 26.206 -61.927 71.149 1.00 19.94 106 SER G CA 1
ATOM 4181 C C . SER B 2 106 ? 25.911 -60.795 70.178 1.00 19.94 106 SER G C 1
ATOM 4182 O O . SER B 2 106 ? 25.159 -59.874 70.489 1.00 19.94 106 SER G O 1
ATOM 4185 N N . GLU B 2 107 ? 26.510 -60.877 68.992 1.00 16.41 107 GLU G N 1
ATOM 4186 C CA . GLU B 2 107 ? 26.320 -59.868 67.958 1.00 16.41 107 GLU G CA 1
ATOM 4187 C C . GLU B 2 107 ? 25.039 -60.084 67.166 1.00 16.41 107 GLU G C 1
ATOM 4188 O O . GLU B 2 107 ? 24.429 -59.133 66.689 1.00 16.41 107 GLU G O 1
ATOM 4194 N N . GLN B 2 108 ? 24.634 -61.344 67.028 1.00 19.21 108 GLN G N 1
ATOM 4195 C CA . GLN B 2 108 ? 23.435 -61.690 66.276 1.00 19.21 108 GLN G CA 1
ATOM 4196 C C . GLN B 2 108 ? 22.544 -62.657 67.030 1.00 19.21 108 GLN G C 1
ATOM 4197 O O . GLN B 2 108 ? 22.449 -63.833 66.680 1.00 19.21 108 GLN G O 1
ATOM 4203 N N . PRO B 2 109 ? 21.872 -62.176 68.077 1.00 15.53 109 PRO G N 1
ATOM 4204 C CA . PRO B 2 109 ? 20.970 -62.986 68.900 1.00 15.53 109 PRO G CA 1
ATOM 4205 C C . PRO B 2 109 ? 19.861 -63.613 68.061 1.00 15.53 109 PRO G C 1
ATOM 4206 O O . PRO B 2 109 ? 19.164 -62.907 67.330 1.00 15.53 109 PRO G O 1
ATOM 4210 N N . THR B 2 110 ? 19.701 -64.933 68.165 1.00 19.40 110 THR G N 1
ATOM 4211 C CA . THR B 2 110 ? 18.670 -65.651 67.412 1.00 19.40 110 THR G CA 1
ATOM 4212 C C . THR B 2 110 ? 17.380 -65.754 68.222 1.00 19.40 110 THR G C 1
ATOM 4213 O O . THR B 2 110 ? 16.306 -66.028 67.682 1.00 19.40 110 THR G O 1
ATOM 4217 N N . SER B 2 111 ? 17.503 -65.534 69.529 1.00 19.19 111 SER G N 1
ATOM 4218 C CA . SER B 2 111 ? 16.373 -65.594 70.446 1.00 19.19 111 SER G CA 1
ATOM 4219 C C . SER B 2 111 ? 16.783 -64.983 71.779 1.00 19.19 111 SER G C 1
ATOM 4220 O O . SER B 2 111 ? 17.971 -64.885 72.094 1.00 19.19 111 SER G O 1
ATOM 4223 N N . ILE B 2 112 ? 15.798 -64.580 72.570 1.00 8.06 112 ILE G N 1
ATOM 4224 C CA . ILE B 2 112 ? 16.091 -63.976 73.858 1.00 8.06 112 ILE G CA 1
ATOM 4225 C C . ILE B 2 112 ? 15.087 -64.405 74.917 1.00 8.06 112 ILE G C 1
ATOM 4226 O O . ILE B 2 112 ? 13.872 -64.343 74.699 1.00 8.06 112 ILE G O 1
ATOM 4231 N N . ALA B 2 113 ? 15.600 -64.846 76.059 1.00 18.37 113 ALA G N 1
ATOM 4232 C CA . ALA B 2 113 ? 14.741 -65.279 77.153 1.00 18.37 113 ALA G CA 1
ATOM 4233 C C . ALA B 2 113 ? 13.774 -64.154 77.517 1.00 18.37 113 ALA G C 1
ATOM 4234 O O . ALA B 2 113 ? 14.178 -63.004 77.684 1.00 18.37 113 ALA G O 1
ATOM 4236 N N . GLY B 2 114 ? 12.494 -64.493 77.638 1.00 14.35 114 GLY G N 1
ATOM 4237 C CA . GLY B 2 114 ? 11.492 -63.497 77.963 1.00 14.35 114 GLY G CA 1
ATOM 4238 C C . GLY B 2 114 ? 11.788 -62.696 79.212 1.00 14.35 114 GLY G C 1
ATOM 4239 O O . GLY B 2 114 ? 11.440 -61.515 79.304 1.00 14.35 114 GLY G O 1
ATOM 4240 N N . SER B 2 115 ? 12.435 -63.340 80.180 1.00 24.47 115 SER G N 1
ATOM 4241 C CA . SER B 2 115 ? 12.768 -62.677 81.432 1.00 24.47 115 SER G CA 1
ATOM 4242 C C . SER B 2 115 ? 13.800 -61.575 81.236 1.00 24.47 115 SER G C 1
ATOM 4243 O O . SER B 2 115 ? 13.921 -60.686 82.076 1.00 24.47 115 SER G O 1
ATOM 4246 N N . GLU B 2 116 ? 14.536 -61.631 80.127 1.00 21.05 116 GLU G N 1
ATOM 4247 C CA . GLU B 2 116 ? 15.571 -60.639 79.836 1.00 21.05 116 GLU G CA 1
ATOM 4248 C C . GLU B 2 116 ? 15.098 -59.484 78.956 1.00 21.05 116 GLU G C 1
ATOM 4249 O O . GLU B 2 116 ? 15.893 -58.618 78.590 1.00 21.05 116 GLU G O 1
ATOM 4255 N N . VAL B 2 117 ? 13.811 -59.465 78.619 1.00 14.33 117 VAL G N 1
ATOM 4256 C CA . VAL B 2 117 ? 13.261 -58.415 77.767 1.00 14.33 117 VAL G CA 1
ATOM 4257 C C . VAL B 2 117 ? 12.545 -57.308 78.543 1.00 14.33 117 VAL G C 1
ATOM 4258 O O . VAL B 2 117 ? 11.746 -57.583 79.435 1.00 14.33 117 VAL G O 1
ATOM 4262 N N . GLU B 2 118 ? 12.823 -56.054 78.192 1.00 11.40 118 GLU G N 1
ATOM 4263 C CA . GLU B 2 118 ? 12.174 -54.927 78.859 1.00 11.40 118 GLU G CA 1
ATOM 4264 C C . GLU B 2 118 ? 11.140 -54.298 77.924 1.00 11.40 118 GLU G C 1
ATOM 4265 O O . GLU B 2 118 ? 11.422 -54.078 76.735 1.00 11.40 118 GLU G O 1
ATOM 4271 N N . HIS B 2 119 ? 9.956 -53.994 78.462 1.00 20.08 119 HIS G N 1
ATOM 4272 C CA . HIS B 2 119 ? 8.878 -53.441 77.637 1.00 20.08 119 HIS G CA 1
ATOM 4273 C C . HIS B 2 119 ? 8.570 -51.944 77.656 1.00 20.08 119 HIS G C 1
ATOM 4274 O O . HIS B 2 119 ? 8.690 -51.271 78.682 1.00 20.08 119 HIS G O 1
ATOM 4281 N N . TYR B 2 120 ? 8.143 -51.450 76.497 1.00 3.59 120 TYR G N 1
ATOM 4282 C CA . TYR B 2 120 ? 7.786 -50.050 76.301 1.00 3.59 120 TYR G CA 1
ATOM 4283 C C . TYR B 2 120 ? 6.563 -49.989 75.388 1.00 3.59 120 TYR G C 1
ATOM 4284 O O . TYR B 2 120 ? 6.685 -50.092 74.169 1.00 3.59 120 TYR G O 1
ATOM 4293 N N . PRO B 2 121 ? 5.364 -49.830 75.972 1.00 9.86 121 PRO G N 1
ATOM 4294 C CA . PRO B 2 121 ? 4.068 -49.752 75.284 1.00 9.86 121 PRO G CA 1
ATOM 4295 C C . PRO B 2 121 ? 3.957 -48.551 74.359 1.00 9.86 121 PRO G C 1
ATOM 4296 O O . PRO B 2 121 ? 4.502 -47.487 74.669 1.00 9.86 121 PRO G O 1
ATOM 4300 N N . ILE B 2 122 ? 3.242 -48.713 73.248 1.00 1.00 122 ILE G N 1
ATOM 4301 C CA . ILE B 2 122 ? 3.074 -47.616 72.298 1.00 1.00 122 ILE G CA 1
ATOM 4302 C C . ILE B 2 122 ? 1.669 -47.463 71.734 1.00 1.00 122 ILE G C 1
ATOM 4303 O O . ILE B 2 122 ? 0.909 -48.419 71.657 1.00 1.00 122 ILE G O 1
ATOM 4308 N N . GLU B 2 123 ? 1.343 -46.233 71.346 1.00 20.30 123 GLU G N 1
ATOM 4309 C CA . GLU B 2 123 ? 0.052 -45.907 70.743 1.00 20.30 123 GLU G CA 1
ATOM 4310 C C . GLU B 2 123 ? -0.120 -46.874 69.578 1.00 20.30 123 GLU G C 1
ATOM 4311 O O . GLU B 2 123 ? 0.617 -46.818 68.594 1.00 20.30 123 GLU G O 1
ATOM 4317 N N . MET B 2 124 ? -1.084 -47.768 69.678 1.00 7.30 124 MET G N 1
ATOM 4318 C CA . MET B 2 124 ? -1.294 -48.726 68.608 1.00 7.30 124 MET G CA 1
ATOM 4319 C C . MET B 2 124 ? -2.414 -48.221 67.704 1.00 7.30 124 MET G C 1
ATOM 4320 O O . MET B 2 124 ? -3.572 -48.216 68.108 1.00 7.30 124 MET G O 1
ATOM 4325 N N . SER B 2 125 ? -2.075 -47.793 66.491 1.00 7.86 125 SER G N 1
ATOM 4326 C CA . SER B 2 125 ? -3.073 -47.258 65.554 1.00 7.86 125 SER G CA 1
ATOM 4327 C C . SER B 2 125 ? -4.298 -48.144 65.342 1.00 7.86 125 SER G C 1
ATOM 4328 O O . SER B 2 125 ? -5.436 -47.689 65.507 1.00 7.86 125 SER G O 1
ATOM 4331 N N . VAL B 2 126 ? -4.062 -49.395 64.944 1.00 15.53 126 VAL G N 1
ATOM 4332 C CA . VAL B 2 126 ? -5.148 -50.359 64.738 1.00 15.53 126 VAL G CA 1
ATOM 4333 C C . VAL B 2 126 ? -4.825 -51.714 65.346 1.00 15.53 126 VAL G C 1
ATOM 4334 O O . VAL B 2 126 ? -3.660 -52.126 65.419 1.00 15.53 126 VAL G O 1
ATOM 4338 N N . GLY B 2 127 ? -5.871 -52.406 65.777 1.00 22.27 127 GLY G N 1
ATOM 4339 C CA . GLY B 2 127 ? -5.695 -53.709 66.379 1.00 22.27 127 GLY G CA 1
ATOM 4340 C C . GLY B 2 127 ? -6.873 -54.606 66.079 1.00 22.27 127 GLY G C 1
ATOM 4341 O O . GLY B 2 127 ? -7.464 -55.188 66.983 1.00 22.27 127 GLY G O 1
ATOM 4342 N N . SER B 2 128 ? -7.233 -54.706 64.804 1.00 17.35 128 SER G N 1
ATOM 4343 C CA . SER B 2 128 ? -8.343 -55.558 64.397 1.00 17.35 128 SER G CA 1
ATOM 4344 C C . SER B 2 128 ? -7.884 -56.996 64.566 1.00 17.35 128 SER G C 1
ATOM 4345 O O . SER B 2 128 ? -6.716 -57.252 64.871 1.00 17.35 128 SER G O 1
ATOM 4348 N N . GLY B 2 129 ? -8.800 -57.930 64.350 1.00 11.95 129 GLY G N 1
ATOM 4349 C CA . GLY B 2 129 ? -8.440 -59.327 64.481 1.00 11.95 129 GLY G CA 1
ATOM 4350 C C . GLY B 2 129 ? -7.341 -59.724 63.512 1.00 11.95 129 GLY G C 1
ATOM 4351 O O . GLY B 2 129 ? -6.479 -60.543 63.845 1.00 11.95 129 GLY G O 1
ATOM 4352 N N . GLY B 2 130 ? -7.353 -59.128 62.322 1.00 18.47 130 GLY G N 1
ATOM 4353 C CA . GLY B 2 130 ? -6.362 -59.470 61.318 1.00 18.47 130 GLY G CA 1
ATOM 4354 C C . GLY B 2 130 ? -5.221 -58.503 61.021 1.00 18.47 130 GLY G C 1
ATOM 4355 O O . GLY B 2 130 ? -4.285 -58.866 60.304 1.00 18.47 130 GLY G O 1
ATOM 4356 N N . VAL B 2 131 ? -5.267 -57.286 61.547 1.00 8.45 131 VAL G N 1
ATOM 4357 C CA . VAL B 2 131 ? -4.180 -56.354 61.264 1.00 8.45 131 VAL G CA 1
ATOM 4358 C C . VAL B 2 131 ? -3.831 -55.416 62.407 1.00 8.45 131 VAL G C 1
ATOM 4359 O O . VAL B 2 131 ? -4.706 -54.860 63.068 1.00 8.45 131 VAL G O 1
ATOM 4363 N N . CYS B 2 132 ? -2.539 -55.254 62.653 1.00 5.03 132 CYS G N 1
ATOM 4364 C CA . CYS B 2 132 ? -2.099 -54.344 63.696 1.00 5.03 132 CYS G CA 1
ATOM 4365 C C . CYS B 2 132 ? -1.206 -53.329 63.008 1.00 5.03 132 CYS G C 1
ATOM 4366 O O . CYS B 2 132 ? -0.386 -53.676 62.155 1.00 5.03 132 CYS G O 1
ATOM 4369 N N . SER B 2 133 ? -1.392 -52.068 63.369 1.00 6.04 133 SER G N 1
ATOM 4370 C CA . SER B 2 133 ? -0.606 -50.987 62.800 1.00 6.04 133 SER G CA 1
ATOM 4371 C C . SER B 2 133 ? -0.274 -50.014 63.902 1.00 6.04 133 SER G C 1
ATOM 4372 O O . SER B 2 133 ? -1.073 -49.787 64.814 1.00 6.04 133 SER G O 1
ATOM 4375 N N . ALA B 2 134 ? 0.915 -49.441 63.814 1.00 8.00 134 ALA G N 1
ATOM 4376 C CA . ALA B 2 134 ? 1.355 -48.490 64.806 1.00 8.00 134 ALA G CA 1
ATOM 4377 C C . ALA B 2 134 ? 2.569 -47.753 64.289 1.00 8.00 134 ALA G C 1
ATOM 4378 O O . ALA B 2 134 ? 3.359 -48.287 63.510 1.00 8.00 134 ALA G O 1
ATOM 4380 N N . ARG B 2 135 ? 2.690 -46.503 64.716 1.00 1.01 135 ARG G N 1
ATOM 4381 C CA . ARG B 2 135 ? 3.806 -45.655 64.348 1.00 1.01 135 ARG G CA 1
ATOM 4382 C C . ARG B 2 135 ? 3.917 -44.757 65.556 1.00 1.01 135 ARG G C 1
ATOM 4383 O O . ARG B 2 135 ? 3.107 -43.852 65.736 1.00 1.01 135 ARG G O 1
ATOM 4391 N N . ASP B 2 136 ? 4.901 -45.045 66.403 1.00 7.21 136 ASP G N 1
ATOM 4392 C CA . ASP B 2 136 ? 5.125 -44.295 67.632 1.00 7.21 136 ASP G CA 1
ATOM 4393 C C . ASP B 2 136 ? 6.575 -44.517 68.078 1.00 7.21 136 ASP G C 1
ATOM 4394 O O . ASP B 2 136 ? 7.362 -45.158 67.369 1.00 7.21 136 ASP G O 1
ATOM 4399 N N . CYS B 2 137 ? 6.919 -44.008 69.257 1.00 1.48 137 CYS G N 1
ATOM 4400 C CA . CYS B 2 137 ? 8.277 -44.119 69.788 1.00 1.48 137 CYS G CA 1
ATOM 4401 C C . CYS B 2 137 ? 8.270 -44.112 71.304 1.00 1.48 137 CYS G C 1
ATOM 4402 O O . CYS B 2 137 ? 7.240 -43.873 71.928 1.00 1.48 137 CYS G O 1
ATOM 4405 N N . ALA B 2 138 ? 9.435 -44.345 71.898 1.00 2.72 138 ALA G N 1
ATOM 4406 C CA . ALA B 2 138 ? 9.554 -44.340 73.352 1.00 2.72 138 ALA G CA 1
ATOM 4407 C C . ALA B 2 138 ? 10.976 -43.994 73.754 1.00 2.72 138 ALA G C 1
ATOM 4408 O O . ALA B 2 138 ? 11.911 -44.127 72.952 1.00 2.72 138 ALA G O 1
ATOM 4410 N N . THR B 2 139 ? 11.144 -43.552 74.998 1.00 2.69 139 THR G N 1
ATOM 4411 C CA . THR B 2 139 ? 12.463 -43.188 75.496 1.00 2.69 139 THR G CA 1
ATOM 4412 C C . THR B 2 139 ? 13.143 -44.407 76.092 1.00 2.69 139 THR G C 1
ATOM 4413 O O . THR B 2 139 ? 12.544 -45.117 76.897 1.00 2.69 139 THR G O 1
ATOM 4417 N N . VAL B 2 140 ? 14.395 -44.638 75.711 1.00 1.39 140 VAL G N 1
ATOM 4418 C CA . VAL B 2 140 ? 15.124 -45.807 76.193 1.00 1.39 140 VAL G CA 1
ATOM 4419 C C . VAL B 2 140 ? 16.585 -45.517 76.510 1.00 1.39 140 VAL G C 1
ATOM 4420 O O . VAL B 2 140 ? 17.277 -44.914 75.691 1.00 1.39 140 VAL G O 1
ATOM 4424 N N . ASP B 2 141 ? 17.071 -45.959 77.671 1.00 6.69 141 ASP G N 1
ATOM 4425 C CA . ASP B 2 141 ? 18.480 -45.727 78.016 1.00 6.69 141 ASP G CA 1
ATOM 4426 C C . ASP B 2 141 ? 19.305 -46.545 77.030 1.00 6.69 141 ASP G C 1
ATOM 4427 O O . ASP B 2 141 ? 19.070 -47.741 76.856 1.00 6.69 141 ASP G O 1
ATOM 4432 N N . ILE B 2 142 ? 20.271 -45.905 76.378 1.00 4.90 142 ILE G N 1
ATOM 4433 C CA . ILE B 2 142 ? 21.048 -46.600 75.364 1.00 4.90 142 ILE G CA 1
ATOM 4434 C C . ILE B 2 142 ? 22.360 -47.236 75.761 1.00 4.90 142 ILE G C 1
ATOM 4435 O O . ILE B 2 142 ? 22.944 -47.968 74.973 1.00 4.90 142 ILE G O 1
ATOM 4440 N N . HIS B 2 143 ? 22.845 -46.980 76.963 1.00 15.58 143 HIS G N 1
ATOM 4441 C CA . HIS B 2 143 ? 24.106 -47.593 77.326 1.00 15.58 143 HIS G CA 1
ATOM 4442 C C . HIS B 2 143 ? 23.954 -48.950 77.972 1.00 15.58 143 HIS G C 1
ATOM 4443 O O . HIS B 2 143 ? 23.040 -49.173 78.765 1.00 15.58 143 HIS G O 1
ATOM 4450 N N . PRO B 2 144 ? 24.858 -49.882 77.637 1.00 6.31 144 PRO G N 1
ATOM 4451 C CA . PRO B 2 144 ? 24.856 -51.248 78.171 1.00 6.31 144 PRO G CA 1
ATOM 4452 C C . PRO B 2 144 ? 24.903 -51.243 79.693 1.00 6.31 144 PRO G C 1
ATOM 4453 O O . PRO B 2 144 ? 25.833 -50.702 80.291 1.00 6.31 144 PRO G O 1
ATOM 4457 N N . ARG B 2 145 ? 23.887 -51.844 80.307 1.00 18.77 145 ARG G N 1
ATOM 4458 C CA . ARG B 2 145 ? 23.777 -51.894 81.758 1.00 18.77 145 ARG G CA 1
ATOM 4459 C C . ARG B 2 145 ? 24.745 -52.873 82.393 1.00 18.77 145 ARG G C 1
ATOM 4460 O O . ARG B 2 145 ? 25.152 -52.691 83.545 1.00 18.77 145 ARG G O 1
ATOM 4468 N N . THR B 2 146 ? 25.105 -53.909 81.644 1.00 16.93 146 THR G N 1
ATOM 4469 C CA . THR B 2 146 ? 26.029 -54.913 82.145 1.00 16.93 146 THR G CA 1
ATOM 4470 C C . THR B 2 146 ? 27.270 -54.869 81.274 1.00 16.93 146 THR G C 1
ATOM 4471 O O . THR B 2 146 ? 27.257 -55.342 80.139 1.00 16.93 146 THR G O 1
ATOM 4475 N N . SER B 2 147 ? 28.335 -54.282 81.815 1.00 44.05 147 SER G N 1
ATOM 4476 C CA . SER B 2 147 ? 29.606 -54.135 81.106 1.00 44.05 147 SER G CA 1
ATOM 4477 C C . SER B 2 147 ? 29.969 -55.300 80.181 1.00 44.05 147 SER G C 1
ATOM 4478 O O . SER B 2 147 ? 30.153 -56.432 80.631 1.00 44.05 147 SER G O 1
ATOM 4481 N N . GLY B 2 148 ? 30.064 -55.014 78.885 1.00 22.17 148 GLY G N 1
ATOM 4482 C CA . GLY B 2 148 ? 30.423 -56.055 77.942 1.00 22.17 148 GLY G CA 1
ATOM 4483 C C . GLY B 2 148 ? 29.342 -56.556 77.003 1.00 22.17 148 GLY G C 1
ATOM 4484 O O . GLY B 2 148 ? 29.627 -57.357 76.114 1.00 22.17 148 GLY G O 1
ATOM 4485 N N . ASN B 2 149 ? 28.104 -56.107 77.184 1.00 20.39 149 ASN G N 1
ATOM 4486 C CA . ASN B 2 149 ? 27.022 -56.550 76.305 1.00 20.39 149 ASN G CA 1
ATOM 4487 C C . ASN B 2 149 ? 26.759 -55.559 75.188 1.00 20.39 149 ASN G C 1
ATOM 4488 O O . ASN B 2 149 ? 27.304 -54.454 75.174 1.00 20.39 149 ASN G O 1
ATOM 4493 N N . ASN B 2 150 ? 25.925 -55.980 74.246 1.00 11.32 150 ASN G N 1
ATOM 4494 C CA . ASN B 2 150 ? 25.517 -55.133 73.137 1.00 11.32 150 ASN G CA 1
ATOM 4495 C C . ASN B 2 150 ? 24.071 -54.794 73.467 1.00 11.32 150 ASN G C 1
ATOM 4496 O O . ASN B 2 150 ? 23.371 -55.604 74.076 1.00 11.32 150 ASN G O 1
ATOM 4501 N N . VAL B 2 151 ? 23.610 -53.611 73.094 1.00 9.94 151 VAL G N 1
ATOM 4502 C CA . VAL B 2 151 ? 22.237 -53.262 73.408 1.00 9.94 151 VAL G CA 1
ATOM 4503 C C . VAL B 2 151 ? 21.332 -53.365 72.196 1.00 9.94 151 VAL G C 1
ATOM 4504 O O . VAL B 2 151 ? 21.597 -52.759 71.157 1.00 9.94 151 VAL G O 1
ATOM 4508 N N . PHE B 2 152 ? 20.271 -54.149 72.329 1.00 14.14 152 PHE G N 1
ATOM 4509 C CA . PHE B 2 152 ? 19.330 -54.303 71.235 1.00 14.14 152 PHE G CA 1
ATOM 4510 C C . PHE B 2 152 ? 17.983 -53.714 71.550 1.00 14.14 152 PHE G C 1
ATOM 4511 O O . PHE B 2 152 ? 17.518 -53.712 72.692 1.00 14.14 152 PHE G O 1
ATOM 4519 N N . VAL B 2 153 ? 17.353 -53.224 70.504 1.00 3.39 153 VAL G N 1
ATOM 4520 C CA . VAL B 2 153 ? 16.057 -52.627 70.633 1.00 3.39 153 VAL G CA 1
ATOM 4521 C C . VAL B 2 153 ? 15.279 -53.086 69.431 1.00 3.39 153 VAL G C 1
ATOM 4522 O O . VAL B 2 153 ? 15.862 -53.424 68.400 1.00 3.39 153 VAL G O 1
ATOM 4526 N N . GLY B 2 154 ? 13.963 -53.121 69.566 1.00 1.05 154 GLY G N 1
ATOM 4527 C CA . GLY B 2 154 ? 13.144 -53.535 68.450 1.00 1.05 154 GLY G CA 1
ATOM 4528 C C . GLY B 2 154 ? 11.701 -53.622 68.873 1.00 1.05 154 GLY G C 1
ATOM 4529 O O . GLY B 2 154 ? 11.358 -53.307 70.018 1.00 1.05 154 GLY G O 1
ATOM 4530 N N . VAL B 2 155 ? 10.847 -54.033 67.942 1.00 3.56 155 VAL G N 1
ATOM 4531 C CA . VAL B 2 155 ? 9.435 -54.184 68.239 1.00 3.56 155 VAL G CA 1
ATOM 4532 C C . VAL B 2 155 ? 9.096 -55.662 68.394 1.00 3.56 155 VAL G C 1
ATOM 4533 O O . VAL B 2 155 ? 9.655 -56.532 67.719 1.00 3.56 155 VAL G O 1
ATOM 4537 N N . ILE B 2 156 ? 8.188 -55.925 69.324 1.00 8.61 156 ILE G N 1
ATOM 4538 C CA . ILE B 2 156 ? 7.733 -57.267 69.618 1.00 8.61 156 ILE G CA 1
ATOM 4539 C C . ILE B 2 156 ? 6.261 -57.345 69.237 1.00 8.61 156 ILE G C 1
ATOM 4540 O O . ILE B 2 156 ? 5.508 -56.379 69.415 1.00 8.61 156 ILE G O 1
ATOM 4545 N N . CYS B 2 157 ? 5.864 -58.496 68.706 1.00 7.10 157 CYS G N 1
ATOM 4546 C CA . CYS B 2 157 ? 4.493 -58.718 68.287 1.00 7.10 157 CYS G CA 1
ATOM 4547 C C . CYS B 2 157 ? 3.961 -59.920 69.044 1.00 7.10 157 CYS G C 1
ATOM 4548 O O . CYS B 2 157 ? 4.508 -61.012 68.927 1.00 7.10 157 CYS G O 1
ATOM 4551 N N . SER B 2 158 ? 2.898 -59.719 69.814 1.00 8.34 158 SER G N 1
ATOM 4552 C CA . SER B 2 158 ? 2.324 -60.793 70.620 1.00 8.34 158 SER G CA 1
ATOM 4553 C C . SER B 2 158 ? 0.857 -61.068 70.307 1.00 8.34 158 SER G C 1
ATOM 4554 O O . SER B 2 158 ? 0.226 -60.332 69.545 1.00 8.34 158 SER G O 1
ATOM 4557 N N . SER B 2 159 ? 0.320 -62.128 70.916 1.00 8.96 159 SER G N 1
ATOM 4558 C CA . SER B 2 159 ? -1.078 -62.516 70.736 1.00 8.96 159 SER G CA 1
ATOM 4559 C C . SER B 2 159 ? -1.557 -63.443 71.848 1.00 8.96 159 SER G C 1
ATOM 4560 O O . SER B 2 159 ? -0.808 -64.295 72.327 1.00 8.96 159 SER G O 1
ATOM 4563 N N . ALA B 2 160 ? -2.809 -63.273 72.250 1.00 33.93 160 ALA G N 1
ATOM 4564 C CA . ALA B 2 160 ? -3.391 -64.100 73.301 1.00 33.93 160 ALA G CA 1
ATOM 4565 C C . ALA B 2 160 ? -3.711 -65.487 72.747 1.00 33.93 160 ALA G C 1
ATOM 4566 O O . ALA B 2 160 ? -3.717 -66.478 73.486 1.00 33.93 160 ALA G O 1
ATOM 4568 N N . LYS B 2 161 ? -3.994 -65.547 71.448 1.00 13.84 161 LYS G N 1
ATOM 4569 C CA . LYS B 2 161 ? -4.301 -66.800 70.770 1.00 13.84 161 LYS G CA 1
ATOM 4570 C C . LYS B 2 161 ? -4.025 -66.664 69.278 1.00 13.84 161 LYS G C 1
ATOM 4571 O O . LYS B 2 161 ? -4.865 -66.166 68.526 1.00 13.84 161 LYS G O 1
ATOM 4577 N N . TRP B 2 162 ? -2.839 -67.108 68.865 1.00 16.53 162 TRP G N 1
ATOM 4578 C CA . TRP B 2 162 ? -2.418 -67.063 67.467 1.00 16.53 162 TRP G CA 1
ATOM 4579 C C . TRP B 2 162 ? -3.184 -68.062 66.608 1.00 16.53 162 TRP G C 1
ATOM 4580 O O . TRP B 2 162 ? -3.845 -68.964 67.127 1.00 16.53 162 TRP G O 1
ATOM 4591 N N . THR B 2 163 ? -3.080 -67.905 65.293 1.00 28.09 163 THR G N 1
ATOM 4592 C CA . THR B 2 163 ? -3.746 -68.808 64.358 1.00 28.09 163 THR G CA 1
ATOM 4593 C C . THR B 2 163 ? -2.840 -69.066 63.148 1.00 28.09 163 THR G C 1
ATOM 4594 O O . THR B 2 163 ? -2.557 -68.150 62.374 1.00 28.09 163 THR G O 1
ATOM 4598 N N . SER B 2 164 ? -2.390 -70.314 62.997 1.00 43.28 164 SER G N 1
ATOM 4599 C CA . SER B 2 164 ? -1.512 -70.681 61.887 1.00 43.28 164 SER G CA 1
ATOM 4600 C C . SER B 2 164 ? -1.984 -70.027 60.593 1.00 43.28 164 SER G C 1
ATOM 4601 O O . SER B 2 164 ? -3.162 -70.107 60.241 1.00 43.28 164 SER G O 1
ATOM 4604 N N . GLY B 2 165 ? -1.065 -69.370 59.895 1.00 34.11 165 GLY G N 1
ATOM 4605 C CA . GLY B 2 165 ? -1.420 -68.711 58.651 1.00 34.11 165 GLY G CA 1
ATOM 4606 C C . GLY B 2 165 ? -0.344 -67.765 58.157 1.00 34.11 165 GLY G C 1
ATOM 4607 O O . GLY B 2 165 ? 0.661 -67.550 58.835 1.00 34.11 165 GLY G O 1
ATOM 4608 N N . ARG B 2 166 ? -0.546 -67.201 56.970 1.00 29.13 166 ARG G N 1
ATOM 4609 C CA . ARG B 2 166 ? 0.429 -66.275 56.410 1.00 29.13 166 ARG G CA 1
ATOM 4610 C C . ARG B 2 166 ? 0.348 -64.911 57.061 1.00 29.13 166 ARG G C 1
ATOM 4611 O O . ARG B 2 166 ? -0.717 -64.481 57.502 1.00 29.13 166 ARG G O 1
ATOM 4619 N N . VAL B 2 167 ? 1.492 -64.244 57.119 1.00 14.69 167 VAL G N 1
ATOM 4620 C CA . VAL B 2 167 ? 1.575 -62.906 57.683 1.00 14.69 167 VAL G CA 1
ATOM 4621 C C . VAL B 2 167 ? 2.391 -62.088 56.697 1.00 14.69 167 VAL G C 1
ATOM 4622 O O . VAL B 2 167 ? 3.344 -62.593 56.096 1.00 14.69 167 VAL G O 1
ATOM 4626 N N . ILE B 2 168 ? 2.010 -60.831 56.518 1.00 16.43 168 ILE G N 1
ATOM 4627 C CA . ILE B 2 168 ? 2.698 -59.965 55.576 1.00 16.43 168 ILE G CA 1
ATOM 4628 C C . ILE B 2 168 ? 2.665 -58.506 56.023 1.00 16.43 168 ILE G C 1
ATOM 4629 O O . ILE B 2 168 ? 1.640 -58.009 56.508 1.00 16.43 168 ILE G O 1
ATOM 4634 N N . GLY B 2 169 ? 3.797 -57.825 55.865 1.00 24.71 169 GLY G N 1
ATOM 4635 C CA . GLY B 2 169 ? 3.870 -56.431 56.266 1.00 24.71 169 GLY G CA 1
ATOM 4636 C C . GLY B 2 169 ? 5.281 -55.881 56.366 1.00 24.71 169 GLY G C 1
ATOM 4637 O O . GLY B 2 169 ? 6.204 -56.374 55.710 1.00 24.71 169 GLY G O 1
ATOM 4638 N N . THR B 2 170 ? 5.445 -54.845 57.187 1.00 1.00 170 THR G N 1
ATOM 4639 C CA . THR B 2 170 ? 6.745 -54.223 57.369 1.00 1.00 170 THR G CA 1
ATOM 4640 C C . THR B 2 170 ? 6.942 -53.785 58.812 1.00 1.00 170 THR G C 1
ATOM 4641 O O . THR B 2 170 ? 6.065 -53.160 59.414 1.00 1.00 170 THR G O 1
ATOM 4645 N N . ILE B 2 171 ? 8.101 -54.120 59.365 1.00 3.27 171 ILE G N 1
ATOM 4646 C CA . ILE B 2 171 ? 8.429 -53.748 60.735 1.00 3.27 171 ILE G CA 1
ATOM 4647 C C . ILE B 2 171 ? 9.637 -52.844 60.619 1.00 3.27 171 ILE G C 1
ATOM 4648 O O . ILE B 2 171 ? 10.754 -53.316 60.418 1.00 3.27 171 ILE G O 1
ATOM 4653 N N . ALA B 2 172 ? 9.409 -51.540 60.704 1.00 5.10 172 ALA G N 1
ATOM 4654 C CA . ALA B 2 172 ? 10.493 -50.574 60.608 1.00 5.10 172 ALA G CA 1
ATOM 4655 C C . ALA B 2 172 ? 10.757 -50.024 61.993 1.00 5.10 172 ALA G C 1
ATOM 4656 O O . ALA B 2 172 ? 9.843 -49.874 62.801 1.00 5.10 172 ALA G O 1
ATOM 4658 N N . THR B 2 173 ? 12.010 -49.714 62.269 1.00 4.70 173 THR G N 1
ATOM 4659 C CA . THR B 2 173 ? 12.345 -49.193 63.578 1.00 4.70 173 THR G CA 1
ATOM 4660 C C . THR B 2 173 ? 13.679 -48.453 63.512 1.00 4.70 173 THR G C 1
ATOM 4661 O O . THR B 2 173 ? 14.578 -48.849 62.768 1.00 4.70 173 THR G O 1
ATOM 4665 N N . THR B 2 174 ? 13.788 -47.363 64.271 1.00 2.31 174 THR G N 1
ATOM 4666 C CA . THR B 2 174 ? 15.001 -46.544 64.261 1.00 2.31 174 THR G CA 1
ATOM 4667 C C . THR B 2 174 ? 15.289 -45.804 65.564 1.00 2.31 174 THR G C 1
ATOM 4668 O O . THR B 2 174 ? 14.367 -45.396 66.276 1.00 2.31 174 THR G O 1
ATOM 4672 N N . GLN B 2 175 ? 16.574 -45.630 65.872 1.00 1.13 175 GLN G N 1
ATOM 4673 C CA . GLN B 2 175 ? 16.961 -44.881 67.062 1.00 1.13 175 GLN G CA 1
ATOM 4674 C C . GLN B 2 175 ? 17.302 -43.502 66.520 1.00 1.13 175 GLN G C 1
ATOM 4675 O O . GLN B 2 175 ? 18.138 -43.348 65.629 1.00 1.13 175 GLN G O 1
ATOM 4681 N N . VAL B 2 176 ? 16.622 -42.498 67.050 1.00 7.70 176 VAL G N 1
ATOM 4682 C CA . VAL B 2 176 ? 16.828 -41.144 66.593 1.00 7.70 176 VAL G CA 1
ATOM 4683 C C . VAL B 2 176 ? 18.106 -40.516 67.091 1.00 7.70 176 VAL G C 1
ATOM 4684 O O . VAL B 2 176 ? 18.233 -40.200 68.276 1.00 7.70 176 VAL G O 1
ATOM 4688 N N . ILE B 2 177 ? 19.051 -40.346 66.171 1.00 19.09 177 ILE G N 1
ATOM 4689 C CA . ILE B 2 177 ? 20.318 -39.686 66.461 1.00 19.09 177 ILE G CA 1
ATOM 4690 C C . ILE B 2 177 ? 20.626 -38.837 65.236 1.00 19.09 177 ILE G C 1
ATOM 4691 O O . ILE B 2 177 ? 21.734 -38.322 65.074 1.00 19.09 177 ILE G O 1
ATOM 4696 N N . HIS B 2 178 ? 19.609 -38.711 64.380 1.00 29.16 178 HIS G N 1
ATOM 4697 C CA . HIS B 2 178 ? 19.655 -37.931 63.140 1.00 29.16 178 HIS G CA 1
ATOM 4698 C C . HIS B 2 178 ? 18.230 -37.700 62.655 1.00 29.16 178 HIS G C 1
ATOM 4699 O O . HIS B 2 178 ? 17.429 -38.638 62.613 1.00 29.16 178 HIS G O 1
ATOM 4706 N N . GLU B 2 179 ? 17.909 -36.463 62.285 1.00 17.87 179 GLU G N 1
ATOM 4707 C CA . GLU B 2 179 ? 16.581 -36.166 61.753 1.00 17.87 179 GLU G CA 1
ATOM 4708 C C . GLU B 2 179 ? 16.830 -35.908 60.266 1.00 17.87 179 GLU G C 1
ATOM 4709 O O . GLU B 2 179 ? 17.598 -35.012 59.903 1.00 17.87 179 GLU G O 1
ATOM 4715 N N . TYR B 2 180 ? 16.215 -36.727 59.410 1.00 10.46 180 TYR G N 1
ATOM 4716 C CA . TYR B 2 180 ? 16.384 -36.612 57.959 1.00 10.46 180 TYR G CA 1
ATOM 4717 C C . TYR B 2 180 ? 15.983 -35.242 57.427 1.00 10.46 180 TYR G C 1
ATOM 4718 O O . TYR B 2 180 ? 14.826 -34.837 57.561 1.00 10.46 180 TYR G O 1
ATOM 4727 N N . GLN B 2 181 ? 16.929 -34.527 56.820 1.00 18.52 181 GLN G N 1
ATOM 4728 C CA . GLN B 2 181 ? 16.629 -33.202 56.278 1.00 18.52 181 GLN G CA 1
ATOM 4729 C C . GLN B 2 181 ? 15.576 -33.317 55.179 1.00 18.52 181 GLN G C 1
ATOM 4730 O O . GLN B 2 181 ? 15.565 -34.280 54.416 1.00 18.52 181 GLN G O 1
ATOM 4736 N N . VAL B 2 182 ? 14.685 -32.340 55.096 1.00 13.94 182 VAL G N 1
ATOM 4737 C CA . VAL B 2 182 ? 13.630 -32.417 54.101 1.00 13.94 182 VAL G CA 1
ATOM 4738 C C . VAL B 2 182 ? 13.276 -31.069 53.484 1.00 13.94 182 VAL G C 1
ATOM 4739 O O . VAL B 2 182 ? 13.318 -30.033 54.155 1.00 13.94 182 VAL G O 1
ATOM 4743 N N . LEU B 2 183 ? 12.920 -31.099 52.203 1.00 4.80 183 LEU G N 1
ATOM 4744 C CA . LEU B 2 183 ? 12.535 -29.894 51.479 1.00 4.80 183 LEU G CA 1
ATOM 4745 C C . LEU B 2 183 ? 11.258 -29.304 52.054 1.00 4.80 183 LEU G C 1
ATOM 4746 O O . LEU B 2 183 ? 10.203 -29.951 52.046 1.00 4.80 183 LEU G O 1
ATOM 4751 N N . GLN B 2 184 ? 11.366 -28.075 52.549 1.00 10.91 184 GLN G N 1
ATOM 4752 C CA . GLN B 2 184 ? 10.232 -27.349 53.100 1.00 10.91 184 GLN G CA 1
ATOM 4753 C C . GLN B 2 184 ? 10.084 -26.150 52.178 1.00 10.91 184 GLN G C 1
ATOM 4754 O O . GLN B 2 184 ? 10.798 -25.166 52.306 1.00 10.91 184 GLN G O 1
ATOM 4760 N N . PRO B 2 185 ? 9.135 -26.223 51.245 1.00 6.26 185 PRO G N 1
ATOM 4761 C CA . PRO B 2 185 ? 8.808 -25.217 50.231 1.00 6.26 185 PRO G CA 1
ATOM 4762 C C . PRO B 2 185 ? 8.859 -23.749 50.632 1.00 6.26 185 PRO G C 1
ATOM 4763 O O . PRO B 2 185 ? 9.131 -22.879 49.798 1.00 6.26 185 PRO G O 1
ATOM 4767 N N . LEU B 2 186 ? 8.605 -23.456 51.901 1.00 9.52 186 LEU G N 1
ATOM 4768 C CA . LEU B 2 186 ? 8.616 -22.062 52.312 1.00 9.52 186 LEU G CA 1
ATOM 4769 C C . LEU B 2 186 ? 9.886 -21.517 52.947 1.00 9.52 186 LEU G C 1
ATOM 4770 O O . LEU B 2 186 ? 9.899 -20.388 53.430 1.00 9.52 186 LEU G O 1
ATOM 4775 N N . LYS B 2 187 ? 10.957 -22.301 52.943 1.00 39.04 187 LYS G N 1
ATOM 4776 C CA . LYS B 2 187 ? 12.212 -21.841 53.529 1.00 39.04 187 LYS G CA 1
ATOM 4777 C C . LYS B 2 187 ? 13.279 -21.576 52.450 1.00 39.04 187 LYS G C 1
ATOM 4778 O O . LYS B 2 187 ? 13.329 -22.352 51.465 1.00 39.04 187 LYS G O 1
ATOM 4785 N N . MET C 3 1 ? 23.004 -8.947 90.111 1.00 80.36 1 MET J N 1
ATOM 4786 C CA . MET C 3 1 ? 22.832 -10.380 89.717 1.00 80.36 1 MET J CA 1
ATOM 4787 C C . MET C 3 1 ? 23.977 -10.829 88.810 1.00 80.36 1 MET J C 1
ATOM 4788 O O . MET C 3 1 ? 23.808 -11.672 87.928 1.00 80.36 1 MET J O 1
ATOM 4793 N N . LYS C 3 2 ? 25.150 -10.249 89.025 1.00 75.30 2 LYS J N 1
ATOM 4794 C CA . LYS C 3 2 ? 26.326 -10.603 88.238 1.00 75.30 2 LYS J CA 1
ATOM 4795 C C . LYS C 3 2 ? 27.109 -11.570 89.117 1.00 75.30 2 LYS J C 1
ATOM 4796 O O . LYS C 3 2 ? 27.423 -12.689 88.709 1.00 75.30 2 LYS J O 1
ATOM 4802 N N . LYS C 3 3 ? 27.391 -11.120 90.341 1.00 44.09 3 LYS J N 1
ATOM 4803 C CA . LYS C 3 3 ? 28.130 -11.902 91.325 1.00 44.09 3 LYS J CA 1
ATOM 4804 C C . LYS C 3 3 ? 27.325 -13.110 91.790 1.00 44.09 3 LYS J C 1
ATOM 4805 O O . LYS C 3 3 ? 27.880 -14.186 92.029 1.00 44.09 3 LYS J O 1
ATOM 4811 N N . ALA C 3 4 ? 26.017 -12.921 91.916 1.00 20.44 4 ALA J N 1
ATOM 4812 C CA . ALA C 3 4 ? 25.111 -13.968 92.380 1.00 20.44 4 ALA J CA 1
ATOM 4813 C C . ALA C 3 4 ? 25.181 -15.266 91.583 1.00 20.44 4 ALA J C 1
ATOM 4814 O O . ALA C 3 4 ? 24.733 -16.303 92.065 1.00 20.44 4 ALA J O 1
ATOM 4816 N N . ARG C 3 5 ? 25.722 -15.221 90.369 1.00 28.07 5 ARG J N 1
ATOM 4817 C CA . ARG C 3 5 ? 25.823 -16.435 89.558 1.00 28.07 5 ARG J CA 1
ATOM 4818 C C . ARG C 3 5 ? 27.150 -17.162 89.831 1.00 28.07 5 ARG J C 1
ATOM 4819 O O . ARG C 3 5 ? 27.254 -18.389 89.679 1.00 28.07 5 ARG J O 1
ATOM 4827 N N . ARG C 3 6 ? 28.164 -16.399 90.230 1.00 9.85 6 ARG J N 1
ATOM 4828 C CA . ARG C 3 6 ? 29.481 -16.970 90.480 1.00 9.85 6 ARG J CA 1
ATOM 4829 C C . ARG C 3 6 ? 29.886 -17.064 91.949 1.00 9.85 6 ARG J C 1
ATOM 4830 O O . ARG C 3 6 ? 29.907 -16.065 92.672 1.00 9.85 6 ARG J O 1
ATOM 4838 N N . SER C 3 7 ? 30.207 -18.284 92.381 1.00 33.99 7 SER J N 1
ATOM 4839 C CA . SER C 3 7 ? 30.621 -18.521 93.761 1.00 33.99 7 SER J CA 1
ATOM 4840 C C . SER C 3 7 ? 31.860 -17.698 94.067 1.00 33.99 7 SER J C 1
ATOM 4841 O O . SER C 3 7 ? 32.859 -17.776 93.349 1.00 33.99 7 SER J O 1
ATOM 4844 N N . PRO C 3 8 ? 31.823 -16.914 95.150 1.00 38.09 8 PRO J N 1
ATOM 4845 C CA . PRO C 3 8 ? 32.944 -16.070 95.557 1.00 38.09 8 PRO J CA 1
ATOM 4846 C C . PRO C 3 8 ? 34.326 -16.721 95.447 1.00 38.09 8 PRO J C 1
ATOM 4847 O O . PRO C 3 8 ? 34.459 -17.940 95.280 1.00 38.09 8 PRO J O 1
ATOM 4851 N N . SER C 3 9 ? 35.347 -15.881 95.551 1.00 53.53 9 SER J N 1
ATOM 4852 C CA . SER C 3 9 ? 36.726 -16.305 95.419 1.00 53.53 9 SER J CA 1
ATOM 4853 C C . SER C 3 9 ? 37.434 -16.595 96.736 1.00 53.53 9 SER J C 1
ATOM 4854 O O . SER C 3 9 ? 38.399 -17.360 96.757 1.00 53.53 9 SER J O 1
ATOM 4857 N N . ARG C 3 10 ? 36.968 -15.995 97.828 1.00 65.28 10 ARG J N 1
ATOM 4858 C CA . ARG C 3 10 ? 37.614 -16.185 99.127 1.00 65.28 10 ARG J CA 1
ATOM 4859 C C . ARG C 3 10 ? 39.100 -15.836 98.979 1.00 65.28 10 ARG J C 1
ATOM 4860 O O . ARG C 3 10 ? 39.970 -16.533 99.511 1.00 65.28 10 ARG J O 1
ATOM 4868 N N . ARG C 3 11 ? 39.382 -14.759 98.247 1.00 58.87 11 ARG J N 1
ATOM 4869 C CA . ARG C 3 11 ? 40.754 -14.315 98.005 1.00 58.87 11 ARG J CA 1
ATOM 4870 C C . ARG C 3 11 ? 41.297 -13.495 99.192 1.00 58.87 11 ARG J C 1
ATOM 4871 O O . ARG C 3 11 ? 42.515 -13.458 99.429 1.00 58.87 11 ARG J O 1
ATOM 4879 N N . LYS C 3 12 ? 40.395 -12.852 99.936 1.00 40.36 12 LYS J N 1
ATOM 4880 C CA . LYS C 3 12 ? 40.782 -12.055 101.107 1.00 40.36 12 LYS J CA 1
ATOM 4881 C C . LYS C 3 12 ? 41.250 -12.987 102.223 1.00 40.36 12 LYS J C 1
ATOM 4882 O O . LYS C 3 12 ? 40.762 -14.106 102.344 1.00 40.36 12 LYS J O 1
ATOM 4888 N N . GLY C 3 13 ? 42.200 -12.535 103.033 1.00 45.86 13 GLY J N 1
ATOM 4889 C CA . GLY C 3 13 ? 42.681 -13.379 104.114 1.00 45.86 13 GLY J CA 1
ATOM 4890 C C . GLY C 3 13 ? 43.919 -14.176 103.755 1.00 45.86 13 GLY J C 1
ATOM 4891 O O . GLY C 3 13 ? 44.511 -13.983 102.687 1.00 45.86 13 GLY J O 1
ATOM 4892 N N . ALA C 3 14 ? 44.303 -15.084 104.644 1.00 36.20 14 ALA J N 1
ATOM 4893 C CA . ALA C 3 14 ? 45.496 -15.896 104.433 1.00 36.20 14 ALA J CA 1
ATOM 4894 C C . ALA C 3 14 ? 45.234 -17.187 103.683 1.00 36.20 14 ALA J C 1
ATOM 4895 O O . ALA C 3 14 ? 44.128 -17.411 103.199 1.00 36.20 14 ALA J O 1
ATOM 4897 N N . ARG C 3 15 ? 46.265 -18.030 103.599 1.00 6.18 15 ARG J N 1
ATOM 4898 C CA . ARG C 3 15 ? 46.185 -19.311 102.901 1.00 6.18 15 ARG J CA 1
ATOM 4899 C C . ARG C 3 15 ? 45.482 -20.336 103.764 1.00 6.18 15 ARG J C 1
ATOM 4900 O O . ARG C 3 15 ? 45.755 -20.429 104.970 1.00 6.18 15 ARG J O 1
ATOM 4908 N N . LEU C 3 16 ? 44.587 -21.107 103.141 1.00 9.68 16 LEU J N 1
ATOM 4909 C CA . LEU C 3 16 ? 43.811 -22.135 103.838 1.00 9.68 16 LEU J CA 1
ATOM 4910 C C . LEU C 3 16 ? 44.148 -23.554 103.415 1.00 9.68 16 LEU J C 1
ATOM 4911 O O . LEU C 3 16 ? 44.165 -24.474 104.227 1.00 9.68 16 LEU J O 1
ATOM 4916 N N . TRP C 3 17 ? 44.421 -23.721 102.135 1.00 7.87 17 TRP J N 1
ATOM 4917 C CA . TRP C 3 17 ? 44.646 -25.073 101.600 1.00 7.87 17 TRP J CA 1
ATOM 4918 C C . TRP C 3 17 ? 46.072 -25.490 101.383 1.00 7.87 17 TRP J C 1
ATOM 4919 O O . TRP C 3 17 ? 46.764 -25.003 100.489 1.00 7.87 17 TRP J O 1
ATOM 4930 N N . TYR C 3 18 ? 46.506 -26.397 102.238 1.00 5.44 18 TYR J N 1
ATOM 4931 C CA . TYR C 3 18 ? 47.804 -26.990 102.061 1.00 5.44 18 TYR J CA 1
ATOM 4932 C C . TYR C 3 18 ? 47.480 -28.392 101.590 1.00 5.44 18 TYR J C 1
ATOM 4933 O O . TYR C 3 18 ? 46.776 -29.131 102.269 1.00 5.44 18 TYR J O 1
ATOM 4942 N N . VAL C 3 19 ? 47.994 -28.766 100.431 1.00 1.00 19 VAL J N 1
ATOM 4943 C CA . VAL C 3 19 ? 47.672 -30.044 99.866 1.00 1.00 19 VAL J CA 1
ATOM 4944 C C . VAL C 3 19 ? 48.918 -30.768 99.364 1.00 1.00 19 VAL J C 1
ATOM 4945 O O . VAL C 3 19 ? 48.827 -31.762 98.659 1.00 1.00 19 VAL J O 1
ATOM 4949 N N . GLY C 3 20 ? 50.083 -30.261 99.738 1.00 2.11 20 GLY J N 1
ATOM 4950 C CA . GLY C 3 20 ? 51.325 -30.887 99.322 1.00 2.11 20 GLY J CA 1
ATOM 4951 C C . GLY C 3 20 ? 52.124 -30.087 98.311 1.00 2.11 20 GLY J C 1
ATOM 4952 O O . GLY C 3 20 ? 53.333 -30.293 98.140 1.00 2.11 20 GLY J O 1
ATOM 4953 N N . GLY C 3 21 ? 51.452 -29.160 97.632 1.00 16.66 21 GLY J N 1
ATOM 4954 C CA . GLY C 3 21 ? 52.126 -28.347 96.635 1.00 16.66 21 GLY J CA 1
ATOM 4955 C C . GLY C 3 21 ? 51.114 -27.604 95.797 1.00 16.66 21 GLY J C 1
ATOM 4956 O O . GLY C 3 21 ? 49.990 -27.388 96.247 1.00 16.66 21 GLY J O 1
ATOM 4957 N N . SER C 3 22 ? 51.502 -27.213 94.585 1.00 1.69 22 SER J N 1
ATOM 4958 C CA . SER C 3 22 ? 50.601 -26.483 93.701 1.00 1.69 22 SER J CA 1
ATOM 4959 C C . SER C 3 22 ? 49.624 -27.413 93.009 1.00 1.69 22 SER J C 1
ATOM 4960 O O . SER C 3 22 ? 50.003 -28.445 92.456 1.00 1.69 22 SER J O 1
ATOM 4963 N N . GLN C 3 23 ? 48.351 -27.049 93.070 1.00 18.18 23 GLN J N 1
ATOM 4964 C CA . GLN C 3 23 ? 47.292 -27.833 92.452 1.00 18.18 23 GLN J CA 1
ATOM 4965 C C . GLN C 3 23 ? 46.357 -26.835 91.816 1.00 18.18 23 GLN J C 1
ATOM 4966 O O . GLN C 3 23 ? 45.861 -25.943 92.494 1.00 18.18 23 GLN J O 1
ATOM 4972 N N . PHE C 3 24 ? 46.125 -26.972 90.518 1.00 35.33 24 PHE J N 1
ATOM 4973 C CA . PHE C 3 24 ? 45.235 -26.053 89.829 1.00 35.33 24 PHE J CA 1
ATOM 4974 C C . PHE C 3 24 ? 43.750 -26.320 90.099 1.00 35.33 24 PHE J C 1
ATOM 4975 O O . PHE C 3 24 ? 43.413 -27.380 90.690 1.00 35.33 24 PHE J O 1
#

Solvent-accessible surface area: 32036 Å² total; per-residue (Å²): 131,93,96,30,109,48,45,68,110,17,144,25,26,0,3,0,0,13,0,18,0,11,14,72,14,69,3,62,40,20,3,10,3,49,4,63,3,67,13,16,0,44,12,3,68,6,117,104,17,28,22,30,4,1,44,0,3,0,0,0,0,0,1,0,18,52,14,14,12,30,102,86,17,68,69,61,84,171,68,40,151,118,22,152,108,45,61,58,8,40,6,38,190,127,88,71,16,0,11,0,0,27,39,121,12,47,110,93,46,112,2,48,64,31,1,0,41,0,0,2,27,0,11,12,20,24,0,22,0,12,43,5,96,117,56,107,42,64,37,0,33,88,9,81,102,42,8,0,41,12,0,0,41,1,0,4,36,91,27,16,0,1,2,2,16,0,56,98,3,87,63,75,80,153,66,65,106,111,117,154,66,82,70,129,155,20,60,126,46,22,136,58,109,27,104,57,72,59,56,99,33,44,68,6,68,22,132,25,38,22,42,66,61,164,73,42,98,30,71,47,54,61,46,59,36,0,52,56,25,66,63,29,71,34,53,2,24,29,107,55,74,92,19,110,81,186,102,28,125,61,101,94,30,0,101,5,64,44,101,13,161,1,58,0,89,101,32,120,0,51,52,45,0,0,2,0,4,0,0,0,0,4,4,10,14,12,2,12,18,24,55,49,13,28,77,38,67,109,144,87,54,137,38,0,82,50,26,40,104,73,57,43,63,122,70,72,29,40,91,10,6,0,143,57,3,0,193,58,5,64,62,36,2,112,3,31,3,39,17,2,8,9,110,126,30,133,32,46,171,12,74,105,136,88,56,79,54,106,0,27,3,18,4,40,82,1,4,10,51,73,40,26,95,62,20,49,61,4,2,10,1,77,8,57,52,2,35,57,1,11,92,50,6,136,96,28,0,0,15,4,63,5,140,2,52,2,41,0,77,20,130,75,89,72,112,156,83,84,127,96,143,151,245,199,121,101,88,120,65,118,3,56,48,3,110,156,64,22,111,77,76,15,91,42,93,3,52,0,11,24,89,136,30,86,4,27,5,28,9,50,36,12,28,55,67,0,25,0,6,0,57,4,116,2,56,2,37,40,82,101,29,63,56,6,7,1,0,3,0,0,57,1,50,58,83,29,32,16,66,64,18,51,0,0,2,13,4,91,1,56,12,78,12,94,5,149,5,93,15,6,1,1,5,3,29,24,80,53,97,67,10,105,47,18,30,13,100,109,20,64,114,45,122,24,127,55,85,60,45,54,13,23,54,0,23,3,133,16,39,19,93,2,38,1,64,51,126,85,116,66,42,28,1,1,0,0,2,13,2,28,10,97,147,10,55,68,15,93,0,86,18,46,1,5,0,2,2,50,54,130,164,75,183,85,144,53,99,146,215,158,146,164,87,36,74,16,86,92,105,208,195,74,88,130,38,48,71,5,0,8,57,7,58

Nearest PDB structures (foldseek):
  1m06-assembly1_F  TM=1.002E+00  e=7.285E-93  Escherichia phage alpha3
  1m0f-assembly1_F  TM=1.003E+00  e=6.257E-74  Escherichia phage alpha3
  1gff-assembly1_1  TM=9.933E-01  e=4.467E-64  Escherichia phage G4
  1al0-assembly1_F  TM=9.761E-01  e=2.242E-64  Sinsheimervirus phiX174
  1cd3-assembly1_F  TM=9.762E-01  e=2.650E-63  Sinsheimervirus phiX174

Radius of gyration: 31.18 Å; Cα contacts (8 Å, |Δi|>4): 1443; chains: 3; bounding box: 82×65×92 Å

Sequence (633 aa):
REIVDLSHLAFDCGMLGRLKTVSWTPVIAGDSFELDAVGALRLSPLRRGLAIDSKVDFFTFYIPHRHVYGDQWIQFMRDGVNAQPLPSVTCNRYPDHAGYVGTIVPANNRIPKFLHQSYLNIYNNYFRAPWMPERTEANPSNLNEDDARYGFRCCHLKNIWSAPLPPETKLAEEMGIESNSIDIMGLQAAYAQLHTEQERTYFMQRYRDVISSFGGSTSYDADNRPLLVMHTDFWASGYDVDGTDQSSLGQFSGRVQQTFKHSVPRFFVPEHGVMMTLALIRFPPISPLEHHYLAGKSQLTYTDLAGDPALIGNLPPREISYRDLFRDGRSGIKIKVAESIWYRTHPDYVNFKYHDLHGFPFLDDAPGTSTGDNLQEAILVRHQDYDACFQSQQLLQWNKQARYNVSVYRHMPTVRDSIMTSMYQNFVTKHDTAIQTSRFSVTGNVIPAAPTGNIPVINGGSITAERAVVNLYANMNVSTSSDGSFIVAMKVDTSPTDPNCVISAGVNLSFAGTSYPIVGIVRFESASEQPTSIAGSEVEHYPIEMSVGSGGVCSARDCATVDIHPRTSGNNVFVGVICSSAKWTSGRVIGTIATTQVIHEYQVLQPLKMKKARRSPSRRKGARLWYVGGSQF

=== Feature glossary ===
Legend for the data blocks above and below:

— What the protein is —

Sequence gives the chain of amino acids in standard one-letter code (A=alanine, C=cysteine, …, Y=tyrosine), read N→C. It is the only feature that is directly encoded by the gene; all structural features are derived from the folded form of this sequence.

The annotation block draws on four external resources. InterPro: which protein families and domains the sequence belongs to. GO: standardized terms for what the protein does, what process it participates in, and where in the cell it acts. CATH: which structural fold it has in the CATH hierarchy. Organism: the species of origin.

— Where its atoms are —

Atomic coordinates in PDBx/mmCIF format — the same representation the Protein Data Bank distributes. Each line of the _atom_site loop places one backbone atom in Cartesian space (units: ångströms, origin: arbitrary).

Six rendered views show the 3D structure from the faces of a cube — i.e. along ±x, ±y, ±z. Rendering representation is drawn randomly per protein from cartoon (secondary-structure ribbons), sticks (backbone bonds), or molecular surface; coloring is either N→C rainbow (blue at the N-terminus through red at the C-terminus) or one color per chain.

— Local backbone conformation —

DSSP 8-state secondary structure assigns each residue one of H (α-helix), G (3₁₀-helix), I (π-helix), E (extended β-strand), B (isolated β-bridge), T (hydrogen-bonded turn), S (bend), or '-' (coil). The assignment is computed from backbone hydrogen-bond geometry via the Kabsch–Sander algorithm.

P-SEA three-state annotation labels each residue as helix, strand, or coil based purely on the geometry of the Cα trace. It serves as a fallback when the full backbone (and thus DSSP) is unavailable.

φ (phi) and ψ (psi) are the two rotatable backbone dihedrals per residue: φ is the C(i-1)–N–Cα–C torsion, ψ is the N–Cα–C–N(i+1) torsion, both in degrees on (−180°, 180°]. α-helical residues cluster near (−60°, −45°); β-strand residues near (−120°, +130°). A Ramachandran plot is simply a scatter of (φ, ψ) for every residue.

— Global shape and packing —

Radius of gyration (Rg) is the root-mean-square distance of Cα atoms from their centroid — a single number for overall size and compactness. A globular domain of N residues has Rg ≈ 2.2·N^0.38 Å; an extended or disordered chain has a much larger Rg. The Cα contact count is the number of residue pairs whose Cα atoms are within 8 Å and are more than four positions apart in sequence — a standard proxy for tertiary packing density. The bounding box is the smallest axis-aligned box enclosing all Cα atoms.

Accessible surface area quantifies burial. A residue with SASA near zero is packed into the hydrophobic core; one with SASA >100 Å² sits on the surface. Computed here via the Shrake–Rupley numerical algorithm with a 1.4 Å probe.

The contact map is a binary N×N matrix image: pixel (i, j) is dark where Cα_i and Cα_j are within 8 Å and |i−j|>4. Because the |i−j|>4 filter removes local helical contacts, off-diagonal stripes parallel to the main diagonal indicate parallel β-sheets; stripes perpendicular to it indicate antiparallel β-sheets. The Ramachandran plot scatters every residue's (φ, ψ) pair against the sterically allowed regions. The PAE heatmap renders the predicted-aligned-error matrix.

— Structural neighborhood —

A 3Di character summarizes, for each residue, the relative orientation of the Cα frame of its nearest spatial neighbor. Because it encodes fold topology rather than chemistry, 3Di alignments detect remote structural similarity that sequence alignment misses.

Structural nearest neighbors (via Foldseek easy-search vs the PDB). Reported per hit: target PDB id, E-value, and alignment TM-score. A TM-score above ~0.5 is the conventional threshold for 'same fold'.

— Confidence and disorder —

For AlphaFold models, the B-factor field carries pLDDT — the model's own estimate of local accuracy on a 0–100 scale. Regions with pLDDT<50 should be treated as essentially unmodeled; they often correspond to intrinsically disordered segments.

B-factor (Debye–Waller factor) reflects atomic displacement in the crystal lattice. It is an experimental observable (units Å²), not a prediction; low values mean the atom is pinned down, high values mean it moves or is heterogeneous across the crystal.

Predicted Aligned Error (PAE) is an AlphaFold confidence matrix: entry (i, j) is the expected error in the position of residue j, in ångströms, when the prediction is superimposed on the true structure at residue i. Low PAE within a block of residues means that block is internally rigid and well-predicted; high PAE between two blocks means their relative placement is uncertain even if each block individually is confident.